Protein AF-A0A8J1TC40-F1 (afdb_monomer_lite)

Foldseek 3Di:
DVVVVVVVVVVVVVLVVVPVPDDDLSCPVSVLLVVLVVLLVVLVVLLVVLVVVLVVLVVVLVVLVVVLVVLVVVLVVVVVVCVVPDDDDPVSVVSVVVSVVSVVVSVQSVVLSVVSVVLSVVLVVLSVVLVVLSVVDDPQAALFQQSVQPDFAWDWHQFPNDTFIFTDDRRWTFQFKDFPQPDAQQDDPVCQQCKDDDNRHTIHRHLRRQQRSCVVAWKKKKKKFWADDDPVGGIDIWIKIFRGWHFHHVVLQRFTATHDIDIDQDDFPNVLHRAHKFHPHRAREQADPDRLNVQQSHIDSHHNHGLAGQSFGQDPPFQFDPNRNRAGFHQRHQLVVPHPHSGRTHTNIITIIMHGPDPPCNVCVVVSVSSVVSSVVSVLSSVQVVQQVDEDCALQVPQVDFHKHWHQHDVPRDTFIFTHDRSDTDQFDDDPQPDFQLDDPVCQQCKDDDNVHGIGRHLVVQQSSCVRDFDKDKDWDAAPPPRDIWMKIFNGWHFHDVVQQRATATHDIDIDPDDQCVQLHRAHKAHPNGAPDPDPDDRVNVVQSHIDSFGAPDPPDDDRGRDDPNGRDDPNPDD

Sequence (575 aa):
MDTILIFWTRLVILTTVICYRHAWQIEKVCRWRYNILTNIKQQNTKISELEDLVRKQKEEIDDLKQEMMKLKSLVEKVTVGVTTTSSPTSETAGKETTLDEMKKSLTEVIDTTDELTTAVNEIKQTEHYMNKTLNSIHIQDAFDCSLLSSYTGVKEIQANKQAVRVYCNRGWMSIARRFDGSVDFYRNWSDYQHGFGDPSGEYFIGLDNLAAVTGHSRYRLRIELTSWGNESHPGETKYAEYERFSVGNEADNYRLRVESYSGTAGDSLSYRDNMLFTTYDRENDLHRKLNCAEAMKGAWWYMWCAMSNLFGPYIQGGNCTSLSGECIIWYHWPEKLGSPDNHYYSFKAVDMKIYPLYPLHLQYGGIVEEIRRKQKLIEFHLKDIEGQLATYQDCSETFDFTGHLFIKTKTDKRLFRAYCNQGWLSIARRMDGSVDFFRSWSEYQAGFGSVSGEYFIGLDNLVSMLKDRRYKLRIELTTWGVEDTRFAEYSIFHVSNSSTNYSLTLDGYSGTAGDSLGVHNGTQFSTFDRDNEIIYKRNCAMTWHSGWWYSRYNNTTPMCGYANPFGLYVNGGKC

Secondary structure (DSSP, 8-state):
-HHHHHHHHHHHHHHHHHHTTS-TTHHHHHHHHHHHHHHHHHHHHHHHHHHHHHHHHHHHHHHHHHHHHHHHHHHHHHHHHHHTSSS--HHHHHHHHHHHHHHHHHHHHHHHHHHHHHHHHHHHHHHHHHHHHHHT--TT---SSTT-TT-EEEEEEEETTEEEEEEEETTEEEEEEESS--S-----HHHHHH-EE-TTSSEE--HHHHHHHHHHS-EEEEEEEEPPPBTTBPPPEEEEEEEEEEE--GGGTT-EEEEEEEESS--SSGGGTTPPPBBTTB--SS-SS--HHHHTTS-B--SSS-SEETTS---GGG---TTT--S-EETTSGGGTT-TTSS----SEEEEEEEESS-TTTTSHHHHHHHHHHHHHHHHHHHHHHHHTSEESSGGG-TT-EEEEEEE-SSS--EEEEEEETTEEESEE-SSS-S-----HHHHHH-EE-TTSSEE--HHHHHHHHHHS-EEEEEEEE-TTT--EEEEEEEEEEE--GGGTS-EEEEEEEESS-S-SGGGTTPPEEBTTB-----TT--HHHHHTS-EE---S-SS-----S--TTS---TTS--

Radius of gyration: 41.01 Å; chains: 1; bounding box: 104×61×107 Å

pLDDT: mean 81.1, std 16.31, range [30.83, 98.62]

Structure (mmCIF, N/CA/C/O backbone):
data_AF-A0A8J1TC40-F1
#
_entry.id   AF-A0A8J1TC40-F1
#
loop_
_atom_site.group_PDB
_atom_site.id
_atom_site.type_symbol
_atom_site.label_atom_id
_atom_site.label_alt_id
_atom_site.label_comp_id
_atom_site.label_asym_id
_atom_site.label_entity_id
_atom_site.label_seq_id
_atom_site.pdbx_PDB_ins_code
_atom_site.Cartn_x
_atom_site.Cartn_y
_atom_site.Cartn_z
_atom_site.occupancy
_atom_site.B_iso_or_equiv
_atom_site.auth_seq_id
_atom_site.auth_comp_id
_atom_site.auth_asym_id
_atom_site.auth_atom_id
_atom_site.pdbx_PDB_model_num
ATOM 1 N N . MET A 1 1 ? -14.349 -31.667 5.405 1.00 39.44 1 MET A N 1
ATOM 2 C CA . MET A 1 1 ? -13.104 -31.067 5.936 1.00 39.44 1 MET A CA 1
ATOM 3 C C . MET A 1 1 ? -11.880 -31.420 5.086 1.00 39.44 1 MET A C 1
ATOM 5 O O . MET A 1 1 ? -11.026 -30.559 4.917 1.00 39.44 1 MET A O 1
ATOM 9 N N . ASP A 1 2 ? -11.826 -32.594 4.448 1.00 32.84 2 ASP A N 1
ATOM 10 C CA . ASP A 1 2 ? -10.618 -33.048 3.729 1.00 32.84 2 ASP A CA 1
ATOM 11 C C . ASP A 1 2 ? -10.348 -32.375 2.372 1.00 32.84 2 ASP A C 1
ATOM 13 O O . ASP A 1 2 ? -9.197 -32.145 2.010 1.00 32.84 2 ASP A O 1
ATOM 17 N N . THR A 1 3 ? -11.376 -31.953 1.632 1.00 31.03 3 THR A N 1
ATOM 18 C CA . THR A 1 3 ? -11.204 -31.275 0.330 1.00 31.03 3 THR A CA 1
ATOM 19 C C . THR A 1 3 ? -10.648 -29.855 0.451 1.00 31.03 3 THR A C 1
ATOM 21 O O . THR A 1 3 ? -9.913 -29.410 -0.427 1.00 31.03 3 THR A O 1
ATOM 24 N N . ILE A 1 4 ? -10.933 -29.162 1.557 1.00 35.31 4 ILE A N 1
ATOM 25 C CA . ILE A 1 4 ? -10.406 -27.819 1.841 1.00 35.31 4 ILE A CA 1
ATOM 26 C C . ILE A 1 4 ? -8.943 -27.928 2.294 1.00 35.31 4 ILE A C 1
ATOM 28 O O . ILE A 1 4 ? -8.084 -27.216 1.777 1.00 35.31 4 ILE A O 1
ATOM 32 N N . LEU A 1 5 ? -8.622 -28.885 3.171 1.00 30.83 5 LEU A N 1
ATOM 33 C CA . LEU A 1 5 ? -7.262 -29.091 3.676 1.00 30.83 5 LEU A CA 1
ATOM 34 C C . LEU A 1 5 ? -6.265 -29.458 2.559 1.00 30.83 5 LEU A C 1
ATOM 36 O O . LEU A 1 5 ? -5.137 -28.961 2.562 1.00 30.83 5 LEU A O 1
ATOM 40 N N . ILE A 1 6 ? -6.701 -30.252 1.570 1.00 36.50 6 ILE A N 1
ATOM 41 C CA . ILE A 1 6 ? -5.911 -30.650 0.388 1.00 36.50 6 ILE A CA 1
ATOM 42 C C . ILE A 1 6 ? -5.708 -29.475 -0.586 1.00 36.50 6 ILE A C 1
ATOM 44 O O . ILE A 1 6 ? -4.634 -29.337 -1.177 1.00 36.50 6 ILE A O 1
ATOM 48 N N . PHE A 1 7 ? -6.702 -28.594 -0.736 1.00 35.66 7 PHE A N 1
ATOM 49 C CA . PHE A 1 7 ? -6.586 -27.404 -1.587 1.00 35.66 7 PHE A CA 1
ATOM 50 C C . PHE A 1 7 ? -5.598 -26.388 -0.992 1.00 35.66 7 PHE A C 1
ATOM 52 O O . PHE A 1 7 ? -4.743 -25.859 -1.702 1.00 35.66 7 PHE A O 1
ATOM 59 N N . TRP A 1 8 ? -5.637 -26.194 0.331 1.00 35.00 8 TRP A N 1
ATOM 60 C CA . TRP A 1 8 ? -4.710 -25.318 1.052 1.00 35.00 8 TRP A CA 1
ATOM 61 C C . TRP A 1 8 ? -3.281 -25.863 1.097 1.00 35.00 8 TRP A C 1
ATOM 63 O O . TRP A 1 8 ? -2.339 -25.100 0.893 1.00 35.00 8 TRP A O 1
ATOM 73 N N . THR A 1 9 ? -3.085 -27.172 1.292 1.00 37.56 9 THR A N 1
ATOM 74 C CA . THR A 1 9 ? -1.737 -27.765 1.207 1.00 37.56 9 THR A CA 1
ATOM 75 C C . THR A 1 9 ? -1.172 -27.659 -0.204 1.00 37.56 9 THR A C 1
ATOM 77 O O . THR A 1 9 ? -0.007 -27.307 -0.347 1.00 37.56 9 THR A O 1
ATOM 80 N N . ARG A 1 10 ? -1.978 -27.858 -1.256 1.00 37.91 10 ARG A N 1
ATOM 81 C CA . ARG A 1 10 ? -1.523 -27.666 -2.644 1.00 37.91 10 ARG A CA 1
ATOM 82 C C . ARG A 1 10 ? -1.199 -26.209 -2.974 1.00 37.91 10 ARG A C 1
ATOM 84 O O . ARG A 1 10 ? -0.208 -25.983 -3.657 1.00 37.91 10 ARG A O 1
ATOM 91 N N . LEU A 1 11 ? -1.958 -25.236 -2.463 1.00 38.44 11 LEU A N 1
ATOM 92 C CA . LEU A 1 11 ? -1.691 -23.805 -2.663 1.00 38.44 11 LEU A CA 1
ATOM 93 C C . LEU A 1 11 ? -0.411 -23.358 -1.936 1.00 38.44 11 LEU A C 1
ATOM 95 O O . LEU A 1 11 ? 0.436 -22.687 -2.524 1.00 38.44 11 LEU A O 1
ATOM 99 N N . VAL A 1 12 ? -0.225 -23.800 -0.686 1.00 44.88 12 VAL A N 1
ATOM 100 C CA . VAL A 1 12 ? 0.996 -23.551 0.094 1.00 44.88 12 VAL A CA 1
ATOM 101 C C . VAL A 1 12 ? 2.196 -24.217 -0.578 1.00 44.88 12 VAL A C 1
ATOM 103 O O . VAL A 1 12 ? 3.210 -23.559 -0.794 1.00 44.88 12 VAL A O 1
ATOM 106 N N . ILE A 1 13 ? 2.080 -25.471 -1.020 1.00 44.09 13 ILE A N 1
ATOM 107 C CA . ILE A 1 13 ? 3.156 -26.174 -1.731 1.00 44.09 13 ILE A CA 1
ATOM 108 C C . ILE A 1 13 ? 3.465 -25.498 -3.076 1.00 44.09 13 ILE A C 1
ATOM 110 O O . ILE A 1 13 ? 4.640 -25.294 -3.366 1.00 44.09 13 ILE A O 1
ATOM 114 N N . LEU A 1 14 ? 2.468 -25.050 -3.853 1.00 39.25 14 LEU A N 1
ATOM 115 C CA . LEU A 1 14 ? 2.711 -24.292 -5.090 1.00 39.25 14 LEU A CA 1
ATOM 116 C C . LEU A 1 14 ? 3.473 -22.991 -4.804 1.00 39.25 14 LEU A C 1
ATOM 118 O O . LEU A 1 14 ? 4.486 -22.723 -5.445 1.00 39.25 14 LEU A O 1
ATOM 122 N N . THR A 1 15 ? 3.043 -22.211 -3.805 1.00 45.12 15 THR A N 1
ATOM 123 C CA . THR A 1 15 ? 3.746 -20.973 -3.424 1.00 45.12 15 THR A CA 1
ATOM 124 C C . THR A 1 15 ? 5.165 -21.240 -2.921 1.00 45.12 15 THR A C 1
ATOM 126 O O . THR A 1 15 ? 6.074 -20.481 -3.246 1.00 45.12 15 THR A O 1
ATOM 129 N N . THR A 1 16 ? 5.395 -22.350 -2.215 1.00 43.47 16 THR A N 1
ATOM 130 C CA . THR A 1 16 ? 6.718 -22.723 -1.688 1.00 43.47 16 THR A CA 1
ATOM 131 C C . THR A 1 16 ? 7.652 -23.200 -2.808 1.00 43.47 16 THR A C 1
ATOM 133 O O . THR A 1 16 ? 8.819 -22.816 -2.847 1.00 43.47 16 THR A O 1
ATOM 136 N N . VAL A 1 17 ? 7.140 -23.970 -3.774 1.00 40.78 17 VAL A N 1
ATOM 137 C CA . VAL A 1 17 ? 7.910 -24.495 -4.917 1.00 40.78 17 VAL A CA 1
ATOM 138 C C . VAL A 1 17 ? 8.256 -23.395 -5.928 1.00 40.78 17 VAL A C 1
ATOM 140 O O . VAL A 1 17 ? 9.356 -23.402 -6.481 1.00 40.78 17 VAL A O 1
ATOM 143 N N . ILE A 1 18 ? 7.377 -22.407 -6.124 1.00 43.19 18 ILE A N 1
ATOM 144 C CA . ILE A 1 18 ? 7.650 -21.240 -6.980 1.00 43.19 18 ILE A CA 1
ATOM 145 C C . ILE A 1 18 ? 8.671 -20.292 -6.317 1.00 43.19 18 ILE A C 1
ATOM 147 O O . ILE A 1 18 ? 9.523 -19.731 -7.005 1.00 43.19 18 ILE A O 1
ATOM 151 N N . CYS A 1 19 ? 8.655 -20.158 -4.984 1.00 41.53 19 CYS A N 1
ATOM 152 C CA . CYS A 1 19 ? 9.561 -19.261 -4.252 1.00 41.53 19 CYS A CA 1
ATOM 153 C C . CYS A 1 19 ? 10.988 -19.800 -4.069 1.00 41.53 19 CYS A C 1
ATOM 155 O O . CYS A 1 19 ? 11.915 -19.009 -3.913 1.00 41.53 19 CYS A O 1
ATOM 157 N N . TYR A 1 20 ? 11.208 -21.117 -4.110 1.00 39.78 20 TYR A N 1
ATOM 158 C CA . TYR A 1 20 ? 12.537 -21.685 -3.843 1.00 39.78 20 TYR A CA 1
ATOM 159 C C . TYR A 1 20 ? 13.531 -21.578 -5.011 1.00 39.78 20 TYR A C 1
ATOM 161 O O . TYR A 1 20 ? 14.708 -21.889 -4.826 1.00 39.78 20 TYR A O 1
ATOM 169 N N . ARG A 1 21 ? 13.107 -21.143 -6.211 1.00 38.91 21 ARG A N 1
ATOM 170 C CA . ARG A 1 21 ? 13.973 -21.188 -7.404 1.00 38.91 21 ARG A CA 1
ATOM 171 C C . ARG A 1 21 ? 14.714 -19.908 -7.796 1.00 38.91 21 ARG A C 1
ATOM 173 O O . ARG A 1 21 ? 15.637 -20.043 -8.591 1.00 38.91 21 ARG A O 1
ATOM 180 N N . HIS A 1 22 ? 14.450 -18.715 -7.247 1.00 39.41 22 HIS A N 1
ATOM 181 C CA . HIS A 1 22 ? 15.261 -17.527 -7.583 1.00 39.41 22 HIS A CA 1
ATOM 182 C C . HIS A 1 22 ? 15.352 -16.453 -6.474 1.00 39.41 22 HIS A C 1
ATOM 184 O O . HIS A 1 22 ? 14.348 -15.909 -6.042 1.00 39.41 22 HIS A O 1
ATOM 190 N N . ALA A 1 23 ? 16.600 -16.138 -6.094 1.00 43.88 23 ALA A N 1
ATOM 191 C CA . ALA A 1 23 ? 17.152 -14.916 -5.480 1.00 43.88 23 ALA A CA 1
ATOM 192 C C . ALA A 1 23 ? 16.331 -14.135 -4.413 1.00 43.88 23 ALA A C 1
ATOM 194 O O . ALA A 1 23 ? 15.349 -13.466 -4.723 1.00 43.88 23 ALA A O 1
ATOM 195 N N . TRP A 1 24 ? 16.876 -14.139 -3.186 1.00 39.47 24 TRP A N 1
ATOM 196 C CA . TRP A 1 24 ? 16.783 -13.291 -1.964 1.00 39.47 24 TRP A CA 1
ATOM 197 C C . TRP A 1 24 ? 15.916 -11.998 -1.879 1.00 39.47 24 TRP A C 1
ATOM 199 O O . TRP A 1 24 ? 15.799 -11.430 -0.800 1.00 39.47 24 TRP A O 1
ATOM 209 N N . GLN A 1 25 ? 15.310 -11.464 -2.946 1.00 40.12 25 GLN A N 1
ATOM 210 C CA . GLN A 1 25 ? 14.450 -10.257 -2.907 1.00 40.12 25 GLN A CA 1
ATOM 211 C C . GLN A 1 25 ? 12.990 -10.521 -3.309 1.00 40.12 25 GLN A C 1
ATOM 213 O O . GLN A 1 25 ? 12.105 -9.824 -2.809 1.00 40.12 25 GLN A O 1
ATOM 218 N N . ILE A 1 26 ? 12.711 -11.619 -4.033 1.00 44.38 26 ILE A N 1
ATOM 219 C CA . ILE A 1 26 ? 11.390 -12.285 -3.982 1.00 44.38 26 ILE A CA 1
ATOM 220 C C . ILE A 1 26 ? 11.046 -12.605 -2.516 1.00 44.38 26 ILE A C 1
ATOM 222 O O . ILE A 1 26 ? 9.897 -12.517 -2.095 1.00 44.38 26 ILE A O 1
ATOM 226 N N . GLU A 1 27 ? 12.073 -12.827 -1.693 1.00 44.34 27 GLU A N 1
ATOM 227 C CA . GLU A 1 27 ? 11.964 -13.087 -0.268 1.00 44.34 27 GLU A CA 1
ATOM 228 C C . GLU A 1 27 ? 11.222 -12.000 0.518 1.00 44.34 27 GLU A C 1
ATOM 230 O O . GLU A 1 27 ? 10.529 -12.369 1.442 1.00 44.34 27 GLU A O 1
ATOM 235 N N . LYS A 1 28 ? 11.260 -10.695 0.203 1.00 46.16 28 LYS A N 1
ATOM 236 C CA . LYS A 1 28 ? 10.565 -9.694 1.052 1.00 46.16 28 LYS A CA 1
ATOM 237 C C . LYS A 1 28 ? 9.054 -9.664 0.845 1.00 46.16 28 LYS A C 1
ATOM 239 O O . LYS A 1 28 ? 8.314 -9.662 1.824 1.00 46.16 28 LYS A O 1
ATOM 244 N N . VAL A 1 29 ? 8.596 -9.662 -0.405 1.00 49.06 29 VAL A N 1
ATOM 245 C CA . VAL A 1 29 ? 7.160 -9.692 -0.733 1.00 49.06 29 VAL A CA 1
ATOM 246 C C . VAL A 1 29 ? 6.590 -11.084 -0.474 1.00 49.06 29 VAL A C 1
ATOM 248 O O . VAL A 1 29 ? 5.496 -11.197 0.072 1.00 49.06 29 VAL A O 1
ATOM 251 N N . CYS A 1 30 ? 7.346 -12.148 -0.762 1.00 50.69 30 CYS A N 1
ATOM 252 C CA . CYS A 1 30 ? 6.937 -13.508 -0.426 1.00 50.69 30 CYS A CA 1
ATOM 253 C C . CYS A 1 30 ? 6.983 -13.772 1.076 1.00 50.69 30 CYS A C 1
ATOM 255 O O . CYS A 1 30 ? 6.058 -14.400 1.562 1.00 50.69 30 CYS A O 1
ATOM 257 N N . ARG A 1 31 ? 7.960 -13.258 1.835 1.00 55.12 31 ARG A N 1
ATOM 258 C CA . ARG A 1 31 ? 7.967 -13.330 3.311 1.00 55.12 31 ARG A CA 1
ATOM 259 C C . ARG A 1 31 ? 6.857 -12.474 3.901 1.00 55.12 31 ARG A C 1
ATOM 261 O O . ARG A 1 31 ? 6.222 -12.917 4.842 1.00 55.12 31 ARG A O 1
ATOM 268 N N . TRP A 1 32 ? 6.562 -11.299 3.342 1.00 60.59 32 TRP A N 1
ATOM 269 C CA . TRP A 1 32 ? 5.402 -10.500 3.748 1.00 60.59 32 TRP A CA 1
ATOM 270 C C . TRP A 1 32 ? 4.090 -11.255 3.507 1.00 60.59 32 TRP A C 1
ATOM 272 O O . TRP A 1 32 ? 3.319 -11.443 4.443 1.00 60.59 32 TRP A O 1
ATOM 282 N N . ARG A 1 33 ? 3.869 -11.768 2.291 1.00 60.91 33 ARG A N 1
ATOM 283 C CA . ARG A 1 33 ? 2.687 -12.566 1.945 1.00 60.91 33 ARG A CA 1
ATOM 284 C C . ARG A 1 33 ? 2.606 -13.838 2.783 1.00 60.91 33 ARG A C 1
ATOM 286 O O . ARG A 1 33 ? 1.534 -14.160 3.271 1.00 60.91 33 ARG A O 1
ATOM 293 N N . TYR A 1 34 ? 3.720 -14.539 2.964 1.00 61.66 34 TYR A N 1
ATOM 294 C CA . TYR A 1 34 ? 3.816 -15.739 3.789 1.00 61.66 34 TYR A CA 1
ATOM 295 C C . TYR A 1 34 ? 3.455 -15.428 5.240 1.00 61.66 34 TYR A C 1
ATOM 297 O O . TYR A 1 34 ? 2.561 -16.071 5.770 1.00 61.66 34 TYR A O 1
ATOM 305 N N . ASN A 1 35 ? 4.055 -14.392 5.836 1.00 63.81 35 ASN A N 1
ATOM 306 C CA . ASN A 1 35 ? 3.758 -13.955 7.200 1.00 63.81 35 ASN A CA 1
ATOM 307 C C . ASN A 1 35 ? 2.283 -13.555 7.366 1.00 63.81 35 ASN A C 1
ATOM 309 O O . ASN A 1 35 ? 1.664 -13.870 8.380 1.00 63.81 35 ASN A O 1
ATOM 313 N N . ILE A 1 36 ? 1.693 -12.886 6.370 1.00 64.19 36 ILE A N 1
ATOM 314 C CA . ILE A 1 36 ? 0.264 -12.556 6.385 1.00 64.19 36 ILE A CA 1
ATOM 315 C C . ILE A 1 36 ? -0.595 -13.813 6.282 1.00 64.19 36 ILE A C 1
ATOM 317 O O . ILE A 1 36 ? -1.519 -13.964 7.072 1.00 64.19 36 ILE A O 1
ATOM 321 N N . LEU A 1 37 ? -0.289 -14.731 5.364 1.00 64.25 37 LEU A N 1
ATOM 322 C CA . LEU A 1 37 ? -1.025 -15.988 5.214 1.00 64.25 37 LEU A CA 1
ATOM 323 C C . LEU A 1 37 ? -0.936 -16.854 6.475 1.00 64.25 37 LEU A C 1
ATOM 325 O O . LEU A 1 37 ? -1.927 -17.467 6.863 1.00 64.25 37 LEU A O 1
ATOM 329 N N . THR A 1 38 ? 0.221 -16.893 7.139 1.00 68.88 38 THR A N 1
ATOM 330 C CA . THR A 1 38 ? 0.378 -17.607 8.411 1.00 68.88 38 THR A CA 1
ATOM 331 C C . THR A 1 38 ? -0.419 -16.948 9.530 1.00 68.88 38 THR A C 1
ATOM 333 O O . THR A 1 38 ? -1.085 -17.662 10.276 1.00 68.88 38 THR A O 1
ATOM 336 N N . ASN A 1 39 ? -0.423 -15.612 9.613 1.00 67.31 39 ASN A N 1
ATOM 337 C CA . ASN A 1 39 ? -1.218 -14.885 10.605 1.00 67.31 39 ASN A CA 1
ATOM 338 C C . ASN A 1 39 ? -2.721 -15.070 10.376 1.00 67.31 39 ASN A C 1
ATOM 340 O O . ASN A 1 39 ? -3.436 -15.374 11.324 1.00 67.31 39 ASN A O 1
ATOM 344 N N . ILE A 1 40 ? -3.193 -14.966 9.128 1.00 65.25 40 ILE A N 1
ATOM 345 C CA . ILE A 1 40 ? -4.595 -15.233 8.769 1.00 65.25 40 ILE A CA 1
ATOM 346 C C . ILE A 1 40 ? -4.970 -16.662 9.160 1.00 65.25 40 ILE A C 1
ATOM 348 O O . ILE A 1 40 ? -5.990 -16.881 9.801 1.00 65.25 40 ILE A O 1
ATOM 352 N N . LYS A 1 41 ? -4.117 -17.646 8.852 1.00 72.50 41 LYS A N 1
ATOM 353 C CA . LYS A 1 41 ? -4.371 -19.040 9.231 1.00 72.50 41 LYS A CA 1
ATOM 354 C C . LYS A 1 41 ? -4.505 -19.208 10.748 1.00 72.50 41 LYS A C 1
ATOM 356 O O . LYS A 1 41 ? -5.388 -19.930 11.192 1.00 72.50 41 LYS A O 1
ATOM 361 N N . GLN A 1 42 ? -3.647 -18.554 11.530 1.00 75.62 42 GLN A N 1
ATOM 362 C CA . GLN A 1 42 ? -3.723 -18.588 12.991 1.00 75.62 42 GLN A CA 1
ATOM 363 C C . GLN A 1 42 ? -4.991 -17.897 13.518 1.00 75.62 42 GLN A C 1
ATOM 365 O O . GLN A 1 42 ? -5.646 -18.431 14.412 1.00 75.62 42 GLN A O 1
ATOM 370 N N . GLN A 1 43 ? -5.358 -16.746 12.947 1.00 70.00 43 GLN A N 1
ATOM 371 C CA . GLN A 1 43 ? -6.592 -16.030 13.279 1.00 70.00 43 GLN A CA 1
ATOM 372 C C . GLN A 1 43 ? -7.832 -16.881 12.970 1.00 70.00 43 GLN A C 1
ATOM 374 O O . GLN A 1 43 ? -8.730 -16.952 13.802 1.00 70.00 43 GLN A O 1
ATOM 379 N N . ASN A 1 44 ? -7.847 -17.608 11.850 1.00 71.75 44 ASN A N 1
ATOM 380 C CA . ASN A 1 44 ? -8.964 -18.476 11.459 1.00 71.75 44 ASN A CA 1
ATOM 381 C C . ASN A 1 44 ? -9.213 -19.616 12.440 1.00 71.75 44 ASN A C 1
ATOM 383 O O . ASN A 1 44 ? -10.366 -19.944 12.710 1.00 71.75 44 ASN A O 1
ATOM 387 N N . THR A 1 45 ? -8.151 -20.194 13.004 1.00 80.12 45 THR A N 1
ATOM 388 C CA . THR A 1 45 ? -8.296 -21.196 14.065 1.00 80.12 45 THR A CA 1
ATOM 389 C C . THR A 1 45 ? -8.979 -20.588 15.291 1.00 80.12 45 THR A C 1
ATOM 391 O O . THR A 1 45 ? -9.968 -21.137 15.763 1.00 80.12 45 THR A O 1
ATOM 394 N N . LYS A 1 46 ? -8.524 -19.410 15.746 1.00 76.06 46 LYS A N 1
ATOM 395 C CA . LYS A 1 46 ? -9.132 -18.700 16.886 1.00 76.06 46 LYS A CA 1
ATOM 396 C C . LYS A 1 46 ? -10.594 -18.324 16.640 1.00 76.06 46 LYS A C 1
ATOM 398 O O . LYS A 1 46 ? -11.422 -18.475 17.527 1.00 76.06 46 LYS A O 1
ATOM 403 N N . ILE A 1 47 ? -10.922 -17.847 15.440 1.00 74.00 47 ILE A N 1
ATOM 404 C CA . ILE A 1 47 ? -12.301 -17.499 15.071 1.00 74.00 47 ILE A CA 1
ATOM 405 C C . ILE A 1 47 ? -13.196 -18.739 15.141 1.00 74.00 47 ILE A C 1
ATOM 407 O O . ILE A 1 47 ? -14.273 -18.664 15.721 1.00 74.00 47 ILE A O 1
ATOM 411 N N . SER A 1 48 ? -12.738 -19.880 14.619 1.00 79.44 48 SER A N 1
ATOM 412 C CA . SER A 1 48 ? -13.491 -21.139 14.690 1.00 79.44 48 SER A CA 1
ATOM 413 C C . SER A 1 48 ? -13.741 -21.588 16.134 1.00 79.44 48 SER A C 1
ATOM 415 O O . SER A 1 48 ? -14.829 -22.063 16.443 1.00 79.44 48 SER A O 1
ATOM 417 N N . GLU A 1 49 ? -12.759 -21.428 17.024 1.00 81.12 49 GLU A N 1
ATOM 418 C CA . GLU A 1 49 ? -12.916 -21.734 18.453 1.00 81.12 49 GLU A CA 1
ATOM 419 C C . GLU A 1 49 ? -13.951 -20.812 19.121 1.00 81.12 49 GLU A C 1
ATOM 421 O O . GLU A 1 49 ? -14.787 -21.273 19.900 1.00 81.12 49 GLU A O 1
ATOM 426 N N . LEU A 1 50 ? -13.940 -19.517 18.785 1.00 74.56 50 LEU A N 1
ATOM 427 C CA . LEU A 1 50 ? -14.918 -18.548 19.285 1.00 74.56 50 LEU A CA 1
ATOM 428 C C . LEU A 1 50 ? -16.333 -18.820 18.766 1.00 74.56 50 LEU A C 1
ATOM 430 O O . LEU A 1 50 ? -17.291 -18.688 19.523 1.00 74.56 50 LEU A O 1
ATOM 434 N N . GLU A 1 51 ? -16.485 -19.230 17.506 1.00 79.94 51 GLU A N 1
ATOM 435 C CA . GLU A 1 51 ? -17.781 -19.633 16.948 1.00 79.94 51 GLU A CA 1
ATOM 436 C C . GLU A 1 51 ? -18.381 -20.812 17.712 1.00 79.94 51 GLU A C 1
ATOM 438 O O . GLU A 1 51 ? -19.571 -20.805 18.034 1.00 79.94 51 GLU A O 1
ATOM 443 N N . ASP A 1 52 ? -17.558 -21.811 18.024 1.00 82.50 52 ASP A N 1
ATOM 444 C CA . ASP A 1 52 ? -17.984 -22.968 18.802 1.00 82.50 52 ASP A CA 1
ATOM 445 C C . AS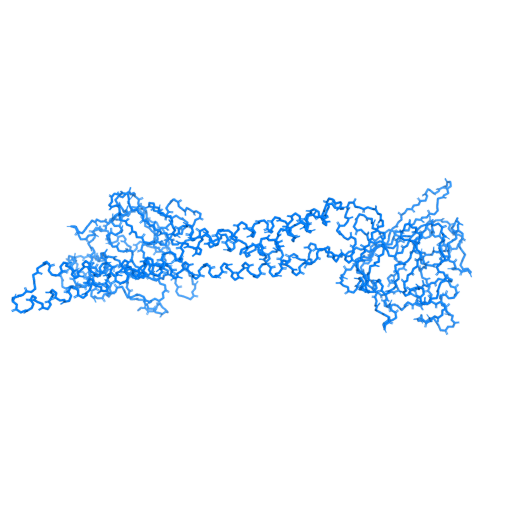P A 1 52 ? -18.391 -22.564 20.226 1.00 82.50 52 ASP A C 1
ATOM 447 O O . ASP A 1 52 ? -19.399 -23.060 20.736 1.00 82.50 52 ASP A O 1
ATOM 451 N N . LEU A 1 53 ? -17.661 -21.630 20.846 1.00 77.50 53 LEU A N 1
ATOM 452 C CA . LEU A 1 53 ? -17.981 -21.112 22.176 1.00 77.50 53 LEU A CA 1
ATOM 453 C C . LEU A 1 53 ? -19.307 -20.340 22.189 1.00 77.50 53 LEU A C 1
ATOM 455 O O . LEU A 1 53 ? -20.163 -20.616 23.028 1.00 77.50 53 LEU A O 1
ATOM 459 N N . VAL A 1 54 ? -19.506 -19.419 21.240 1.00 76.94 54 VAL A N 1
ATOM 460 C CA . VAL A 1 54 ? -20.748 -18.638 21.113 1.00 76.94 54 VAL A CA 1
ATOM 461 C C . VAL A 1 54 ? -21.930 -19.553 20.796 1.00 76.94 54 VAL A C 1
ATOM 463 O O . VAL A 1 54 ? -23.008 -19.381 21.363 1.00 76.94 54 VAL A O 1
ATOM 466 N N . ARG A 1 55 ? -21.746 -20.558 19.929 1.00 83.38 55 ARG A N 1
ATOM 467 C CA . ARG A 1 55 ? -22.787 -21.558 19.645 1.00 83.38 55 ARG A CA 1
ATOM 468 C C . ARG A 1 55 ? -23.194 -22.295 20.918 1.00 83.38 55 ARG A C 1
ATOM 470 O O . ARG A 1 55 ? -24.383 -22.390 21.199 1.00 83.38 55 ARG A O 1
ATOM 477 N N . LYS A 1 56 ? -22.217 -22.757 21.700 1.00 81.56 56 LYS A N 1
ATOM 478 C CA . LYS A 1 56 ? -22.474 -23.467 22.954 1.00 81.56 56 LYS A CA 1
ATOM 479 C C . LYS A 1 56 ? -23.178 -22.580 23.989 1.00 81.56 56 LYS A C 1
ATOM 481 O O . LYS A 1 56 ? -24.130 -23.026 24.616 1.00 81.56 56 LYS A O 1
ATOM 486 N N . GLN A 1 57 ? -22.766 -21.317 24.130 1.00 77.06 57 GLN A N 1
ATOM 487 C CA . GLN A 1 57 ? -23.453 -20.364 25.012 1.00 77.06 57 GLN A CA 1
ATOM 488 C C . GLN A 1 57 ? -24.910 -20.137 24.595 1.00 77.06 57 GLN A C 1
ATOM 490 O O . GLN A 1 57 ? -25.784 -20.073 25.454 1.00 77.06 57 GLN A O 1
ATOM 495 N N . LYS A 1 58 ? -25.202 -20.063 23.290 1.00 80.88 58 LYS A N 1
ATOM 496 C CA . LYS A 1 58 ? -26.587 -19.952 22.802 1.00 80.88 58 LYS A CA 1
ATOM 497 C C . LYS A 1 58 ? -27.438 -21.168 23.158 1.00 80.88 58 LYS A C 1
ATOM 499 O O . LYS A 1 58 ? -28.578 -20.987 23.570 1.00 80.88 58 LYS A O 1
ATOM 504 N N . GLU A 1 59 ? -26.882 -22.372 23.040 1.00 85.00 59 GLU A N 1
ATOM 505 C CA . GLU A 1 59 ? -27.559 -23.609 23.452 1.00 85.00 59 GLU A CA 1
ATOM 506 C C . GLU A 1 59 ? -27.881 -23.587 24.959 1.00 85.00 59 GLU A C 1
ATOM 508 O O . GLU A 1 59 ? -29.027 -23.810 25.345 1.00 85.00 59 GLU A O 1
ATOM 513 N N . GLU A 1 60 ? -26.915 -23.211 25.806 1.00 82.12 60 GLU A N 1
ATOM 514 C CA . GLU A 1 60 ? -27.115 -23.087 27.261 1.00 82.12 60 GLU A CA 1
ATOM 515 C C . GLU A 1 60 ? -28.168 -22.021 27.624 1.00 82.12 60 GLU A C 1
ATOM 517 O O . GLU A 1 60 ? -28.987 -22.219 28.523 1.00 82.12 60 GLU A O 1
ATOM 522 N N . ILE A 1 61 ? -28.189 -20.892 26.909 1.00 75.19 61 ILE A N 1
ATOM 523 C CA . ILE A 1 61 ? -29.195 -19.836 27.086 1.00 75.19 61 ILE A CA 1
ATOM 524 C C . ILE A 1 61 ? -30.596 -20.337 26.738 1.00 75.19 61 ILE A C 1
ATOM 526 O O . ILE A 1 61 ? -31.553 -20.002 27.440 1.00 75.19 61 ILE A O 1
ATOM 530 N N . ASP A 1 62 ? -30.745 -21.103 25.660 1.00 82.56 62 ASP A N 1
ATOM 531 C CA . ASP A 1 62 ? -32.044 -21.633 25.253 1.00 82.56 62 ASP A CA 1
ATOM 532 C C . ASP A 1 62 ? -32.580 -22.651 26.269 1.00 82.56 62 ASP A C 1
ATOM 534 O O . ASP A 1 62 ? -33.772 -22.611 26.600 1.00 82.56 62 ASP A O 1
ATOM 538 N N . ASP A 1 63 ? -31.707 -23.471 26.856 1.00 85.38 63 ASP A N 1
ATOM 539 C CA . ASP A 1 63 ? -32.055 -24.365 27.965 1.00 85.38 63 ASP A CA 1
ATOM 540 C C . ASP A 1 63 ? -32.484 -23.576 29.216 1.00 85.38 63 ASP A C 1
ATOM 542 O O . ASP A 1 63 ? -33.565 -23.817 29.771 1.00 85.38 63 ASP A O 1
ATOM 546 N N . LEU A 1 64 ? -31.707 -22.563 29.620 1.00 78.12 64 LEU A N 1
ATOM 547 C CA . LEU A 1 64 ? -32.033 -21.696 30.762 1.00 78.12 64 LEU A CA 1
ATOM 548 C C . LEU A 1 64 ? -33.349 -20.936 30.559 1.00 78.12 64 LEU A C 1
ATOM 550 O O . LEU A 1 64 ? -34.154 -20.825 31.488 1.00 78.12 64 LEU A O 1
ATOM 554 N N . LYS A 1 65 ? -33.624 -20.448 29.343 1.00 81.50 65 LYS A N 1
ATOM 555 C CA . LYS A 1 65 ? -34.911 -19.822 28.996 1.00 81.50 65 LYS A CA 1
ATOM 556 C C . LYS A 1 65 ? -36.068 -20.793 29.212 1.00 81.50 65 LYS A C 1
ATOM 558 O O . LYS A 1 65 ? -37.095 -20.395 29.769 1.00 81.50 65 LYS A O 1
ATOM 563 N N . GLN A 1 66 ? -35.925 -22.055 28.802 1.00 85.69 66 GLN A N 1
ATOM 564 C CA . GLN A 1 66 ? -36.961 -23.069 29.008 1.00 85.69 66 GLN A CA 1
ATOM 565 C C . GLN A 1 66 ? -37.182 -23.372 30.492 1.00 85.69 66 GLN A C 1
ATOM 567 O O . GLN A 1 66 ? -38.330 -23.468 30.935 1.00 85.69 66 GLN A O 1
ATOM 572 N N . GLU A 1 67 ? -36.115 -23.506 31.281 1.00 84.31 67 GLU A N 1
ATOM 573 C CA . GLU A 1 67 ? -36.224 -23.695 32.731 1.00 84.31 67 GLU A CA 1
ATOM 574 C C . GLU A 1 67 ? -36.893 -22.502 33.413 1.00 84.31 67 GLU A C 1
ATOM 576 O O . GLU A 1 67 ? -37.792 -22.681 34.239 1.00 84.31 67 GLU A O 1
ATOM 581 N N . MET A 1 68 ? -36.544 -21.283 33.005 1.00 74.69 68 MET A N 1
ATOM 582 C CA . MET A 1 68 ? -37.145 -20.066 33.536 1.00 74.69 68 MET A CA 1
ATOM 583 C C . MET A 1 68 ? -38.642 -19.972 33.205 1.00 74.69 68 MET A C 1
ATOM 585 O O . MET A 1 68 ? -39.431 -19.568 34.060 1.00 74.69 68 MET A O 1
ATOM 589 N N . MET A 1 69 ? -39.077 -20.401 32.012 1.00 82.06 69 MET A N 1
ATOM 590 C CA . MET A 1 69 ? -40.508 -20.495 31.677 1.00 82.06 69 MET A CA 1
ATOM 591 C C . MET A 1 69 ? -41.245 -21.505 32.566 1.00 82.06 69 MET A C 1
ATOM 593 O O . MET A 1 69 ? -42.361 -21.228 33.018 1.00 82.06 69 MET A O 1
ATOM 597 N N . LYS A 1 70 ? -40.623 -22.656 32.862 1.00 85.38 70 LYS A N 1
ATOM 598 C CA . LYS A 1 70 ? -41.189 -23.660 33.782 1.00 85.38 70 LYS A CA 1
ATOM 599 C C . LYS A 1 70 ? -41.328 -23.089 35.196 1.00 85.38 70 LYS A C 1
ATOM 601 O O . LYS A 1 70 ? -42.399 -23.204 35.792 1.00 85.38 70 LYS A O 1
ATOM 606 N N . LEU A 1 71 ? -40.281 -22.437 35.706 1.00 80.75 71 LEU A N 1
ATOM 607 C CA . LEU A 1 71 ? -40.269 -21.775 37.016 1.00 80.75 71 LEU A CA 1
ATOM 608 C C . LEU A 1 71 ? -41.322 -20.670 37.110 1.00 80.75 71 LEU A C 1
ATOM 610 O O . LEU A 1 71 ? -42.067 -20.630 38.085 1.00 80.75 71 LEU A O 1
ATOM 614 N N . LYS A 1 72 ? -41.453 -19.830 36.078 1.00 81.94 72 LYS A N 1
ATOM 615 C CA . LYS A 1 72 ? -42.485 -18.787 36.016 1.00 81.94 72 LYS A CA 1
ATOM 616 C C . LYS A 1 72 ? -43.892 -19.376 36.160 1.00 81.94 72 LYS A C 1
ATOM 618 O O . LYS A 1 72 ? -44.666 -18.901 36.985 1.00 81.94 72 LYS A O 1
ATOM 623 N N . SER A 1 73 ? -44.194 -20.451 35.427 1.00 83.19 73 SER A N 1
ATOM 624 C CA . SER A 1 73 ? -45.491 -21.137 35.524 1.00 83.19 73 SER A CA 1
ATOM 625 C C . SER A 1 73 ? -45.746 -21.732 36.916 1.00 83.19 73 SER A C 1
ATOM 627 O O . SER A 1 73 ? -46.874 -21.708 37.407 1.00 83.19 73 SER A O 1
ATOM 629 N N . LEU A 1 74 ? -44.710 -22.263 37.572 1.00 81.50 74 LEU A N 1
ATOM 630 C CA . LEU A 1 74 ? -44.800 -22.768 38.945 1.00 81.50 74 LEU A CA 1
ATOM 631 C C . LEU A 1 74 ? -45.079 -21.644 39.948 1.00 81.50 74 LEU A C 1
ATOM 633 O O . LEU A 1 74 ? -45.946 -21.811 40.804 1.00 81.50 74 LEU A O 1
ATOM 637 N N . VAL A 1 75 ? -44.387 -20.508 39.825 1.00 75.44 75 VAL A N 1
ATOM 638 C CA . VAL A 1 75 ? -44.602 -19.336 40.685 1.00 75.44 75 VAL A CA 1
ATOM 639 C C . VAL A 1 75 ? -46.026 -18.809 40.519 1.00 75.44 75 VAL A C 1
ATOM 641 O O . VAL A 1 75 ? -46.708 -18.669 41.527 1.00 75.44 75 VAL A O 1
ATOM 644 N N . GLU A 1 76 ? -46.515 -18.647 39.282 1.00 79.69 76 GLU A N 1
ATOM 645 C CA . GLU A 1 76 ? -47.900 -18.233 38.985 1.00 79.69 76 GLU A CA 1
ATOM 646 C C . GLU A 1 76 ? -48.945 -19.181 39.599 1.00 79.69 76 GLU A C 1
ATOM 648 O O . GLU A 1 76 ? -49.945 -18.741 40.164 1.00 79.69 76 GLU A O 1
ATOM 653 N N . LYS A 1 77 ? -48.720 -20.501 39.542 1.00 80.44 77 LYS A N 1
ATOM 654 C CA . LYS A 1 77 ? -49.623 -21.478 40.175 1.00 80.44 77 LYS A CA 1
ATOM 655 C C . LYS A 1 77 ? -49.640 -21.355 41.698 1.00 80.44 77 LYS A C 1
ATOM 657 O O . LYS A 1 77 ? -50.701 -21.494 42.305 1.00 80.44 77 LYS A O 1
ATOM 662 N N . VAL A 1 78 ? -48.484 -21.114 42.317 1.00 73.62 78 VAL A N 1
ATOM 663 C CA . VAL A 1 78 ? -48.369 -20.948 43.772 1.00 73.62 78 VAL A CA 1
ATOM 664 C C . VAL A 1 78 ? -49.013 -19.636 44.222 1.00 73.62 78 VAL A C 1
ATOM 666 O O . VAL A 1 78 ? -49.745 -19.646 45.208 1.00 73.62 78 VAL A O 1
ATOM 669 N N . THR A 1 79 ? -48.826 -18.530 43.499 1.00 68.81 79 THR A N 1
ATOM 670 C CA . THR A 1 79 ? -49.465 -17.247 43.836 1.00 68.81 79 THR A CA 1
ATOM 671 C C . THR A 1 79 ? -50.981 -17.298 43.684 1.00 68.81 79 THR A C 1
ATOM 673 O O . THR A 1 79 ? -51.691 -16.865 44.593 1.00 68.81 79 THR A O 1
ATOM 676 N N . VAL A 1 80 ? -51.499 -17.914 42.616 1.00 67.62 80 VAL A N 1
ATOM 677 C CA . VAL A 1 80 ? -52.950 -18.113 42.446 1.00 67.62 80 VAL A CA 1
ATOM 678 C C . VAL A 1 80 ? -53.522 -19.022 43.544 1.00 67.62 80 VAL A C 1
ATOM 680 O O . VAL A 1 80 ? -54.562 -18.701 44.118 1.00 67.62 80 VAL A O 1
ATOM 683 N N . GLY A 1 81 ? -52.832 -20.106 43.915 1.00 62.41 81 GLY A N 1
ATOM 684 C CA . GLY A 1 81 ? -53.264 -20.998 45.001 1.00 62.41 81 GLY A CA 1
ATOM 685 C C . GLY A 1 81 ? -53.286 -20.344 46.392 1.00 62.41 81 GLY A C 1
ATOM 686 O O . GLY A 1 81 ? -54.120 -20.700 47.224 1.00 62.41 81 GLY A O 1
ATOM 687 N N . VAL A 1 82 ? -52.416 -19.361 46.646 1.00 55.94 82 VAL A N 1
ATOM 688 C CA . VAL A 1 82 ? -52.363 -18.615 47.918 1.00 55.94 82 VAL A CA 1
ATOM 689 C C . VAL A 1 82 ? -53.468 -17.556 48.005 1.00 55.94 82 VAL A C 1
ATOM 691 O O . VAL A 1 82 ? -54.044 -17.374 49.074 1.00 55.94 82 VAL A O 1
ATOM 694 N N . THR A 1 83 ? -53.871 -16.927 46.893 1.00 52.34 83 THR A N 1
ATOM 695 C CA . THR A 1 83 ? -54.948 -15.910 46.906 1.00 52.34 83 THR A CA 1
ATOM 696 C C . THR A 1 83 ? -56.326 -16.425 47.348 1.00 52.34 83 THR A C 1
ATOM 698 O O . THR A 1 83 ? -57.153 -15.635 47.799 1.00 52.34 83 THR A O 1
ATOM 701 N N . THR A 1 84 ? -56.576 -17.738 47.305 1.00 53.59 84 THR A N 1
ATOM 702 C CA . THR A 1 84 ? -57.811 -18.351 47.833 1.00 53.59 84 THR A CA 1
ATOM 703 C C . THR A 1 84 ? -57.825 -18.548 49.354 1.00 53.59 84 THR A C 1
ATOM 705 O O . THR A 1 84 ? -58.880 -18.838 49.917 1.00 53.59 84 THR A O 1
ATOM 708 N N . THR A 1 85 ? -56.701 -18.343 50.047 1.00 48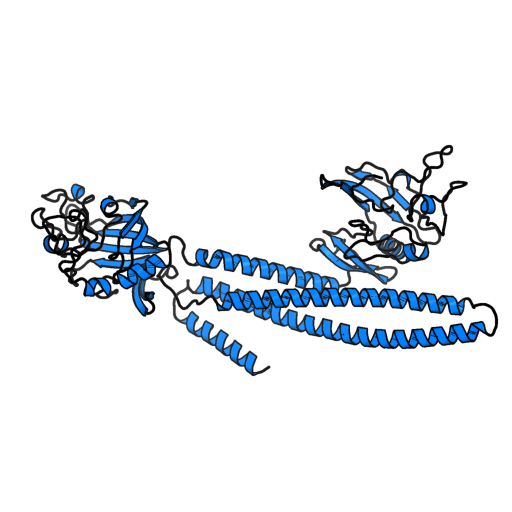.84 85 THR A N 1
ATOM 709 C CA . THR A 1 85 ? -56.587 -18.474 51.508 1.00 48.84 85 THR A CA 1
ATOM 710 C C . THR A 1 85 ? -55.621 -17.428 52.075 1.00 48.84 85 THR A C 1
ATOM 712 O O . THR A 1 85 ? -54.440 -17.700 52.255 1.00 48.84 85 THR A O 1
ATOM 715 N N . SER A 1 86 ? -56.155 -16.255 52.438 1.00 49.25 86 SER A N 1
ATOM 716 C CA . SER A 1 86 ? -55.477 -15.143 53.141 1.00 49.25 86 SER A CA 1
ATOM 717 C C . SER A 1 86 ? -54.266 -14.491 52.435 1.00 49.25 86 SER A C 1
ATOM 719 O O . SER A 1 86 ? -53.715 -15.008 51.475 1.00 49.25 86 SER A O 1
ATOM 721 N N . SER A 1 87 ? -53.926 -13.280 52.889 1.00 51.84 87 SER A N 1
ATOM 722 C CA . SER A 1 87 ? -52.953 -12.320 52.340 1.00 51.84 87 SER A CA 1
ATOM 723 C C . SER A 1 87 ? -51.613 -12.931 51.881 1.00 51.84 87 SER A C 1
ATOM 725 O O . SER A 1 87 ? -51.134 -13.862 52.529 1.00 51.84 87 SER A O 1
ATOM 727 N N . PRO A 1 88 ? -50.954 -12.377 50.837 1.00 51.25 88 PRO A N 1
ATOM 728 C CA . PRO A 1 88 ? -49.687 -12.904 50.329 1.00 51.25 88 PRO A CA 1
ATOM 729 C C . PRO A 1 88 ? -48.631 -12.962 51.441 1.00 51.25 88 PRO A C 1
ATOM 731 O O . PRO A 1 88 ? -48.349 -11.969 52.112 1.00 51.25 88 PRO A O 1
ATOM 734 N N . THR A 1 89 ? -48.077 -14.151 51.670 1.00 55.00 89 THR A N 1
ATOM 735 C CA . THR A 1 89 ? -47.068 -14.404 52.704 1.00 55.00 89 THR A CA 1
ATOM 736 C C . THR A 1 89 ? -45.699 -13.887 52.252 1.00 55.00 89 THR A C 1
ATOM 738 O O . THR A 1 89 ? -45.388 -13.899 51.058 1.00 55.00 89 THR A O 1
ATOM 741 N N . SER A 1 90 ? -44.843 -13.461 53.194 1.00 55.00 90 SER A N 1
ATOM 742 C CA . SER A 1 90 ? -43.501 -12.908 52.899 1.00 55.00 90 SER A CA 1
ATOM 743 C C . SER A 1 90 ? -42.618 -13.853 52.055 1.00 55.00 90 SER A C 1
ATOM 745 O O . SER A 1 90 ? -41.785 -13.400 51.273 1.00 55.00 90 SER A O 1
ATOM 747 N N . GLU A 1 91 ? -42.875 -15.162 52.128 1.00 56.12 91 GLU A N 1
ATOM 748 C CA . GLU A 1 91 ? -42.246 -16.207 51.310 1.00 56.12 91 GLU A CA 1
ATOM 749 C C . GLU A 1 91 ? -42.613 -16.150 49.817 1.00 56.12 91 GLU A C 1
ATOM 751 O O . GLU A 1 91 ? -41.769 -16.438 48.968 1.00 56.12 91 GLU A O 1
ATOM 756 N N . THR A 1 92 ? -43.856 -15.794 49.469 1.00 58.53 92 THR A N 1
ATOM 757 C CA . THR A 1 92 ? -44.279 -15.655 48.061 1.00 58.53 92 THR A CA 1
ATOM 758 C C . THR A 1 92 ? -43.686 -14.412 47.404 1.00 58.53 92 THR A C 1
ATOM 760 O O . THR A 1 92 ? -43.173 -14.512 46.291 1.00 58.53 92 THR A O 1
ATOM 763 N N . ALA A 1 93 ? -43.630 -13.291 48.131 1.00 58.31 93 ALA A N 1
ATOM 764 C CA . ALA A 1 93 ? -42.973 -12.067 47.669 1.00 58.31 93 ALA A CA 1
ATOM 765 C C . ALA A 1 93 ? -41.460 -12.264 47.447 1.00 58.31 93 ALA A C 1
ATOM 767 O O . ALA A 1 93 ? -40.908 -11.755 46.472 1.00 58.31 93 ALA A O 1
ATOM 768 N N . GLY A 1 94 ? -40.798 -13.057 48.303 1.00 59.94 94 GLY A N 1
ATOM 769 C CA . GLY A 1 94 ? -39.386 -13.426 48.143 1.00 59.94 94 GLY A CA 1
ATOM 770 C C . GLY A 1 94 ? -39.112 -14.258 46.882 1.00 59.94 94 GLY A C 1
ATOM 771 O O . GLY A 1 94 ? -38.117 -14.043 46.194 1.00 59.94 94 GLY A O 1
ATOM 772 N N . LYS A 1 95 ? -40.013 -15.183 46.524 1.00 70.00 95 LYS A N 1
ATOM 773 C CA . LYS A 1 95 ? -39.883 -16.006 45.304 1.00 70.00 95 LYS A CA 1
ATOM 774 C C . LYS A 1 95 ? -40.067 -15.192 44.019 1.00 70.00 95 LYS A C 1
ATOM 776 O O . LYS A 1 95 ? -39.357 -15.448 43.051 1.00 70.00 95 LYS A O 1
ATOM 781 N N . GLU A 1 96 ? -40.973 -14.213 44.012 1.00 67.19 96 GLU A N 1
ATOM 782 C CA . GLU A 1 96 ? -41.150 -13.291 42.878 1.00 67.19 96 GLU A CA 1
ATOM 783 C C . GLU A 1 96 ? -39.923 -12.395 42.671 1.00 67.19 96 GLU A C 1
ATOM 785 O O . GLU A 1 96 ? -39.431 -12.291 41.550 1.00 67.19 96 GLU A O 1
ATOM 790 N N . THR A 1 97 ? -39.356 -11.848 43.751 1.00 68.81 97 THR A N 1
ATOM 791 C CA . THR A 1 97 ? -38.116 -11.048 43.677 1.00 68.81 97 THR A CA 1
ATOM 792 C C . THR A 1 97 ? -36.930 -11.870 43.174 1.00 68.81 97 THR A C 1
ATOM 794 O O . THR A 1 97 ? -36.202 -11.413 42.298 1.00 68.81 97 THR A O 1
ATOM 797 N N . THR A 1 98 ? -36.780 -13.115 43.640 1.00 69.56 98 THR A N 1
ATOM 798 C CA . THR A 1 98 ? -35.711 -14.011 43.156 1.00 69.56 98 THR A CA 1
ATOM 799 C C . THR A 1 98 ? -35.862 -14.313 41.655 1.00 69.56 98 THR A C 1
ATOM 801 O O . THR A 1 98 ? -34.879 -14.364 40.917 1.00 69.56 98 THR A O 1
ATOM 804 N N . LEU A 1 99 ? -37.100 -14.498 41.177 1.00 71.12 99 LEU A N 1
ATOM 805 C CA . LEU A 1 99 ? -37.384 -14.739 39.761 1.00 71.12 99 LEU A CA 1
ATOM 806 C C . LEU A 1 99 ? -37.048 -13.515 38.894 1.00 71.12 99 LEU A C 1
ATOM 808 O O . LEU A 1 99 ? -36.557 -13.677 37.777 1.00 71.12 99 LEU A O 1
ATOM 812 N N . ASP A 1 100 ? -37.299 -12.305 39.387 1.00 69.88 100 ASP A N 1
ATOM 813 C CA . ASP A 1 100 ? -36.969 -11.072 38.670 1.00 69.88 100 ASP A CA 1
ATOM 814 C C . ASP A 1 100 ? -35.457 -10.799 38.632 1.00 69.88 100 ASP A C 1
ATOM 816 O O . ASP A 1 100 ? -34.937 -10.391 37.591 1.00 69.88 100 ASP A O 1
ATOM 820 N N . GLU A 1 101 ? -34.722 -11.128 39.697 1.00 69.44 101 GLU A N 1
ATOM 821 C CA . GLU A 1 101 ? -33.251 -11.113 39.698 1.00 69.44 101 GLU A CA 1
ATOM 822 C C . GLU A 1 101 ? -32.668 -12.107 38.681 1.00 69.44 101 GLU A C 1
ATOM 824 O O . GLU A 1 101 ? -31.784 -11.751 37.896 1.00 69.44 101 GLU A O 1
ATOM 829 N N . MET A 1 102 ? -33.206 -13.331 38.628 1.00 69.94 102 MET A N 1
ATOM 830 C CA . MET A 1 102 ? -32.810 -14.333 37.633 1.00 69.94 102 MET A CA 1
ATOM 831 C C . MET A 1 102 ? -33.090 -13.873 36.198 1.00 69.94 102 MET A C 1
ATOM 833 O O . MET A 1 102 ? -32.233 -14.043 35.331 1.00 69.94 102 MET A O 1
ATOM 837 N N . LYS A 1 103 ? -34.256 -13.261 35.934 1.00 72.50 103 LYS A N 1
ATOM 838 C CA . LYS A 1 103 ? -34.579 -12.694 34.612 1.00 72.50 103 LYS A CA 1
ATOM 839 C C . LYS A 1 103 ? -33.573 -11.627 34.208 1.00 72.50 103 LYS A C 1
ATOM 841 O O . LYS A 1 103 ? -33.107 -11.644 33.076 1.00 72.50 103 LYS A O 1
ATOM 846 N N . LYS A 1 104 ? -33.235 -10.716 35.125 1.00 72.19 104 LYS A N 1
ATOM 847 C CA . LYS A 1 104 ? -32.267 -9.646 34.866 1.00 72.19 104 LYS A CA 1
ATOM 848 C C . LYS A 1 104 ? -30.897 -10.218 34.501 1.00 72.19 104 LYS A C 1
ATOM 850 O O . LYS A 1 104 ? -30.317 -9.801 33.504 1.00 72.19 104 LYS A O 1
ATOM 855 N N . SER A 1 105 ? -30.427 -11.207 35.262 1.00 70.94 105 SER A N 1
ATOM 856 C CA . SER A 1 105 ? -29.155 -11.880 34.988 1.00 70.94 105 SER A CA 1
ATOM 857 C C . SER A 1 105 ? -29.170 -12.623 33.647 1.00 70.94 105 SER A C 1
ATOM 859 O O . SER A 1 105 ? -28.198 -12.549 32.902 1.00 70.94 105 SER A O 1
ATOM 861 N N . LEU A 1 106 ? -30.281 -13.280 33.291 1.00 73.06 106 LEU A N 1
ATOM 862 C CA . LEU A 1 106 ? -30.418 -13.957 32.000 1.00 73.06 106 LEU A CA 1
ATOM 863 C C . LEU A 1 106 ? -30.419 -12.970 30.823 1.00 73.06 106 LEU A C 1
ATOM 865 O O . LEU A 1 106 ? -29.782 -13.245 29.810 1.00 73.06 106 LEU A O 1
ATOM 869 N N . THR A 1 107 ? -31.096 -11.825 30.950 1.00 73.44 107 THR A N 1
ATOM 870 C CA . THR A 1 107 ? -31.081 -10.769 29.923 1.00 73.44 107 THR A CA 1
ATOM 871 C C . THR A 1 107 ? -29.665 -10.250 29.685 1.00 73.44 107 THR A C 1
ATOM 873 O O . THR A 1 107 ? -29.242 -10.155 28.541 1.00 73.44 107 THR A O 1
ATOM 876 N N . GLU A 1 108 ? -28.890 -10.014 30.746 1.00 68.44 108 GLU A N 1
ATOM 877 C CA . GLU A 1 108 ? -27.499 -9.553 30.626 1.00 68.44 108 GLU A CA 1
ATOM 878 C C . GLU A 1 108 ? -26.603 -10.573 29.893 1.00 68.44 108 GLU A C 1
ATOM 880 O O . GLU A 1 108 ? -25.758 -10.199 29.073 1.00 68.44 108 GLU A O 1
ATOM 885 N N . VAL A 1 109 ? -26.817 -11.872 30.131 1.00 68.44 109 VAL A N 1
ATOM 886 C CA . VAL A 1 109 ? -26.111 -12.956 29.424 1.00 68.44 109 VAL A CA 1
ATOM 887 C C . VAL A 1 109 ? -26.518 -13.028 27.944 1.00 68.44 109 VAL A C 1
ATOM 889 O O . VAL A 1 109 ? -25.657 -13.241 27.086 1.00 68.44 109 VAL A O 1
ATOM 892 N N . ILE A 1 110 ? -27.802 -12.820 27.626 1.00 74.12 110 ILE A N 1
ATOM 893 C CA . ILE A 1 110 ? -28.306 -12.764 26.242 1.00 74.12 110 ILE A CA 1
ATOM 894 C C . ILE A 1 110 ? -27.668 -11.597 25.489 1.00 74.12 110 ILE A C 1
ATOM 896 O O . ILE A 1 110 ? -27.071 -11.821 24.438 1.00 74.12 110 ILE A O 1
ATOM 900 N N . ASP A 1 111 ? -27.730 -10.391 26.056 1.00 74.56 111 ASP A N 1
ATOM 901 C CA . ASP A 1 111 ? -27.187 -9.178 25.438 1.00 74.56 111 ASP A CA 1
ATOM 902 C C . ASP A 1 111 ? -25.688 -9.340 25.149 1.00 74.56 111 ASP A C 1
ATOM 904 O O . ASP A 1 111 ? -25.219 -9.057 24.046 1.00 74.56 111 ASP A O 1
ATOM 908 N N . THR A 1 112 ? -24.942 -9.898 26.109 1.00 69.38 112 THR A N 1
ATOM 909 C CA . THR A 1 112 ? -23.512 -10.198 25.941 1.00 69.38 112 THR A CA 1
ATOM 910 C C . THR A 1 112 ? -23.282 -11.190 24.794 1.00 69.38 112 THR A C 1
ATOM 912 O O . THR A 1 112 ? -22.422 -10.981 23.942 1.00 69.38 112 THR A O 1
ATOM 915 N N . THR A 1 113 ? -24.080 -12.256 24.712 1.00 73.00 113 THR A N 1
ATOM 916 C CA . THR A 1 113 ? -23.949 -13.281 23.661 1.00 73.00 113 THR A CA 1
ATOM 917 C C . THR A 1 113 ? -24.264 -12.733 22.264 1.00 73.00 113 THR A C 1
ATOM 919 O O . THR A 1 113 ? -23.633 -13.130 21.275 1.00 73.00 113 THR A O 1
ATOM 922 N N . ASP A 1 114 ? -25.213 -11.805 22.156 1.00 79.31 114 ASP A N 1
ATOM 923 C CA . ASP A 1 114 ? -25.558 -11.138 20.899 1.00 79.31 114 ASP A CA 1
ATOM 924 C C . ASP A 1 114 ? -24.472 -10.140 20.459 1.00 79.31 114 ASP A C 1
ATOM 926 O O . ASP A 1 114 ? -24.117 -10.096 19.273 1.00 79.31 114 ASP A O 1
ATOM 930 N N . GLU A 1 115 ? -23.862 -9.414 21.401 1.00 74.00 115 GLU A N 1
ATOM 931 C CA . GLU A 1 115 ? -22.681 -8.574 21.148 1.00 74.00 115 GLU A CA 1
ATOM 932 C C . GLU A 1 115 ? -21.498 -9.418 20.637 1.00 74.00 115 GLU A C 1
ATOM 934 O O . GLU A 1 115 ? -20.935 -9.117 19.579 1.00 74.00 115 GLU A O 1
ATOM 939 N N . LEU A 1 116 ? -21.181 -10.535 21.306 1.00 69.94 116 LEU A N 1
ATOM 940 C CA . LEU A 1 116 ? -20.153 -11.492 20.867 1.00 69.94 116 LEU A CA 1
ATOM 941 C C . LEU A 1 116 ? -20.450 -12.056 19.471 1.00 69.94 116 LEU A C 1
ATOM 943 O O . LEU A 1 116 ? -19.556 -12.142 18.626 1.00 69.94 116 LEU A O 1
ATOM 947 N N . THR A 1 117 ? -21.709 -12.407 19.193 1.00 78.25 117 THR A N 1
ATOM 948 C CA . THR A 1 117 ? -22.135 -12.890 17.869 1.00 78.25 117 THR A CA 1
ATOM 949 C C . THR A 1 117 ? -21.864 -11.847 16.787 1.00 78.25 117 THR A C 1
ATOM 951 O O . THR A 1 117 ? -21.378 -12.177 15.701 1.00 78.25 117 THR A O 1
ATOM 954 N N . THR A 1 118 ? -22.188 -10.587 17.069 1.00 80.56 118 THR A N 1
ATOM 955 C CA . THR A 1 118 ? -21.999 -9.476 16.133 1.00 80.56 118 THR A CA 1
ATOM 956 C C . THR A 1 118 ? -20.515 -9.265 15.847 1.00 80.56 118 THR A C 1
ATOM 958 O O . THR A 1 118 ? -20.117 -9.268 14.681 1.00 80.56 118 THR A O 1
ATOM 961 N N . ALA A 1 119 ? -19.681 -9.215 16.890 1.00 71.56 119 ALA A N 1
ATOM 962 C CA . ALA A 1 119 ? -18.234 -9.062 16.758 1.00 71.56 119 ALA A CA 1
ATOM 963 C C . ALA A 1 119 ? -17.593 -10.200 15.939 1.00 71.56 119 ALA A C 1
ATOM 965 O O . ALA A 1 119 ? -16.798 -9.947 15.030 1.00 71.56 119 ALA A O 1
ATOM 966 N N . VAL A 1 120 ? -17.977 -11.459 16.188 1.00 76.38 120 VAL A N 1
ATOM 967 C CA . VAL A 1 120 ? -17.485 -12.614 15.413 1.00 76.38 120 VAL A CA 1
ATOM 968 C C . VAL A 1 120 ? -17.857 -12.492 13.929 1.00 76.38 120 VAL A C 1
ATOM 970 O O . VAL A 1 120 ? -17.023 -12.748 13.057 1.00 76.38 120 VAL A O 1
ATOM 973 N N . ASN A 1 121 ? -19.074 -12.045 13.609 1.00 80.88 121 ASN A N 1
ATOM 974 C CA . ASN A 1 121 ? -19.499 -11.847 12.221 1.00 80.88 121 ASN A CA 1
ATOM 975 C C . ASN A 1 121 ? -18.709 -10.738 11.503 1.00 80.88 121 ASN A C 1
ATOM 977 O O . ASN A 1 121 ? -18.335 -10.911 10.339 1.00 80.88 121 ASN A O 1
ATOM 981 N N . GLU A 1 122 ? -18.414 -9.626 12.177 1.00 78.69 122 GLU A N 1
ATOM 982 C CA . GLU A 1 122 ? -17.601 -8.531 11.626 1.00 78.69 122 GLU A CA 1
ATOM 983 C C . GLU A 1 122 ? -16.157 -8.965 11.341 1.00 78.69 122 GLU A C 1
ATOM 985 O O . GLU A 1 122 ? -15.594 -8.644 10.282 1.00 78.69 122 GLU A O 1
ATOM 990 N N . ILE A 1 123 ? -15.571 -9.761 12.244 1.00 71.75 123 ILE A N 1
ATOM 991 C CA . ILE A 1 123 ? -14.248 -10.363 12.049 1.00 71.75 123 ILE A CA 1
ATOM 992 C C . ILE A 1 123 ? -14.249 -11.237 10.785 1.00 71.75 123 ILE A C 1
ATOM 994 O O . ILE A 1 123 ? -13.368 -11.082 9.937 1.00 71.75 123 ILE A O 1
ATOM 998 N N . LYS A 1 124 ? -15.260 -12.099 10.601 1.00 81.44 124 LYS A N 1
ATOM 999 C CA . LYS A 1 124 ? -15.371 -12.980 9.421 1.00 81.44 124 LYS A CA 1
ATOM 1000 C C . LYS A 1 124 ? -15.488 -12.216 8.111 1.00 81.44 124 LYS A C 1
ATOM 1002 O O . LYS A 1 124 ? -14.853 -12.576 7.123 1.00 81.44 124 LYS A O 1
ATOM 1007 N N . GLN A 1 125 ? -16.297 -11.160 8.079 1.00 81.00 125 GLN A N 1
ATOM 1008 C CA . GLN A 1 125 ? -16.427 -10.327 6.882 1.00 81.00 125 GLN A CA 1
ATOM 1009 C C . GLN A 1 125 ? -15.094 -9.665 6.522 1.00 81.00 125 GLN A C 1
ATOM 1011 O O . GLN A 1 125 ? -14.695 -9.644 5.353 1.00 81.00 125 GLN A O 1
ATOM 1016 N N . THR A 1 126 ? -14.381 -9.169 7.533 1.00 73.19 126 THR A N 1
ATOM 1017 C CA . THR A 1 126 ? -13.065 -8.549 7.364 1.00 73.19 126 THR A CA 1
ATOM 1018 C C . THR A 1 126 ? -12.029 -9.557 6.864 1.00 73.19 126 THR A C 1
ATOM 1020 O O . THR A 1 126 ? -11.265 -9.257 5.946 1.00 73.19 126 THR A O 1
ATOM 1023 N N . GLU A 1 127 ? -12.029 -10.770 7.409 1.00 74.94 127 GLU A N 1
ATOM 1024 C CA . GLU A 1 127 ? -11.139 -11.861 7.004 1.00 74.94 127 GLU A CA 1
ATOM 1025 C C . GLU A 1 127 ? -11.414 -12.331 5.568 1.00 74.94 127 GLU A C 1
ATOM 1027 O O . GLU A 1 127 ? -10.489 -12.424 4.755 1.00 74.94 127 GLU A O 1
ATOM 1032 N N . HIS A 1 128 ? -12.687 -12.498 5.201 1.00 79.25 128 HIS A N 1
ATOM 1033 C CA . HIS A 1 128 ? -13.093 -12.807 3.831 1.00 79.25 128 HIS A CA 1
ATOM 1034 C C . HIS A 1 128 ? -12.594 -11.753 2.831 1.00 79.25 128 HIS A C 1
ATOM 1036 O O . HIS A 1 128 ? -12.057 -12.095 1.772 1.00 79.25 128 HIS A O 1
ATOM 1042 N N . TYR A 1 129 ? -12.728 -10.470 3.176 1.00 76.12 129 TYR A N 1
ATOM 1043 C CA . TYR A 1 129 ? -12.215 -9.370 2.364 1.00 76.12 129 TYR A CA 1
ATOM 1044 C C . TYR A 1 129 ? -10.692 -9.436 2.210 1.00 76.12 129 TYR A C 1
ATOM 1046 O O . TYR A 1 129 ? -10.191 -9.386 1.086 1.00 76.12 129 TYR A O 1
ATOM 1054 N N . MET A 1 130 ? -9.950 -9.613 3.309 1.00 69.06 130 MET A N 1
ATOM 1055 C CA . MET A 1 130 ? -8.488 -9.719 3.266 1.00 69.06 130 MET A CA 1
ATOM 1056 C C . MET A 1 130 ? -8.026 -10.884 2.384 1.00 69.06 130 MET A C 1
ATOM 1058 O O . MET A 1 130 ? -7.134 -10.697 1.558 1.00 69.06 130 MET A O 1
ATOM 1062 N N . ASN A 1 131 ? -8.656 -12.057 2.489 1.00 71.25 131 ASN A N 1
ATOM 1063 C CA . ASN A 1 131 ? -8.343 -13.209 1.639 1.00 71.25 131 ASN A CA 1
ATOM 1064 C C . ASN A 1 131 ? -8.612 -12.933 0.161 1.00 71.25 131 ASN A C 1
ATOM 1066 O O . ASN A 1 131 ? -7.786 -13.255 -0.695 1.00 71.25 131 ASN A O 1
ATOM 1070 N N . LYS A 1 132 ? -9.754 -12.314 -0.155 1.00 75.25 132 LYS A N 1
ATOM 1071 C CA . LYS A 1 132 ? -10.106 -11.935 -1.527 1.00 75.25 132 LYS A CA 1
ATOM 1072 C C . LYS A 1 132 ? -9.072 -10.974 -2.120 1.00 75.25 132 LYS A C 1
ATOM 1074 O O . LYS A 1 132 ? -8.597 -11.206 -3.230 1.00 75.25 132 LYS A O 1
ATOM 1079 N N . THR A 1 133 ? -8.689 -9.944 -1.370 1.00 66.88 133 THR A N 1
ATOM 1080 C CA . THR A 1 133 ? -7.705 -8.934 -1.784 1.00 66.88 133 THR A CA 1
ATOM 1081 C C . THR A 1 133 ? -6.292 -9.507 -1.886 1.00 66.88 133 THR A C 1
ATOM 1083 O O . THR A 1 133 ? -5.538 -9.151 -2.782 1.00 66.88 133 THR A O 1
ATOM 1086 N N . LEU A 1 134 ? -5.910 -10.444 -1.021 1.00 64.25 134 LEU A N 1
ATOM 1087 C CA . LEU A 1 134 ? -4.603 -11.099 -1.097 1.00 64.25 134 LEU A CA 1
ATOM 1088 C C . LEU A 1 134 ? -4.502 -12.058 -2.295 1.00 64.25 134 LEU A C 1
ATOM 1090 O O . LEU A 1 134 ? -3.435 -12.207 -2.898 1.00 64.25 134 LEU A O 1
ATOM 1094 N N . ASN A 1 135 ? -5.616 -12.694 -2.665 1.00 65.12 135 ASN A N 1
ATOM 1095 C CA . ASN A 1 135 ? -5.699 -13.590 -3.816 1.00 65.12 135 ASN A CA 1
ATOM 1096 C C . ASN A 1 135 ? -5.679 -12.854 -5.163 1.00 65.12 135 ASN A C 1
ATOM 1098 O O . ASN A 1 135 ? -5.230 -13.441 -6.146 1.00 65.12 135 ASN A O 1
ATOM 1102 N N . SER A 1 136 ? -6.084 -11.581 -5.215 1.00 60.69 136 SER A N 1
ATOM 1103 C CA . SER A 1 136 ? -5.975 -10.758 -6.430 1.00 60.69 136 SER A CA 1
ATOM 1104 C C . SER A 1 136 ? -4.551 -10.258 -6.714 1.00 60.69 136 SER A C 1
ATOM 1106 O O . SER A 1 136 ? -4.280 -9.782 -7.813 1.00 60.69 136 SER A O 1
ATOM 1108 N N . ILE A 1 137 ? -3.615 -10.397 -5.768 1.00 57.34 137 ILE A N 1
ATOM 1109 C CA . ILE A 1 137 ? -2.194 -10.095 -5.978 1.00 57.34 137 ILE A CA 1
ATOM 1110 C C . ILE A 1 137 ? -1.535 -11.316 -6.638 1.00 57.34 137 ILE A C 1
ATOM 1112 O O . ILE A 1 137 ? -1.329 -12.338 -5.977 1.00 57.34 137 ILE A O 1
ATOM 1116 N N . HIS A 1 138 ? -1.186 -11.247 -7.922 1.00 54.47 138 HIS A N 1
ATOM 1117 C CA . HIS A 1 138 ? -0.404 -12.283 -8.608 1.00 54.47 138 HIS A CA 1
ATOM 1118 C C . HIS A 1 138 ? 1.082 -11.901 -8.642 1.00 54.47 138 HIS A C 1
ATOM 1120 O O . HIS A 1 138 ? 1.490 -10.941 -9.279 1.00 54.47 138 HIS A O 1
ATOM 1126 N N . ILE A 1 139 ? 1.914 -12.669 -7.927 1.00 49.56 139 ILE A N 1
ATOM 1127 C CA . ILE A 1 139 ? 3.379 -12.473 -7.871 1.00 49.56 139 ILE A CA 1
ATOM 1128 C C . ILE A 1 139 ? 4.067 -12.962 -9.167 1.00 49.56 139 ILE A C 1
ATOM 1130 O O . ILE A 1 139 ? 5.243 -12.689 -9.384 1.00 49.56 139 ILE A O 1
ATOM 1134 N N . GLN A 1 140 ? 3.345 -13.672 -10.041 1.00 48.12 140 GLN A N 1
ATOM 1135 C CA . GLN A 1 140 ? 3.881 -14.224 -11.291 1.00 48.12 140 GLN A CA 1
ATOM 1136 C C . GLN A 1 140 ? 3.928 -13.226 -12.464 1.00 48.12 140 GLN A C 1
ATOM 1138 O O . GLN A 1 140 ? 4.556 -13.535 -13.472 1.00 48.12 140 GLN A O 1
ATOM 1143 N N . ASP A 1 141 ? 3.382 -12.017 -12.311 1.00 51.91 141 ASP A N 1
ATOM 1144 C CA . ASP A 1 141 ? 3.308 -11.007 -13.375 1.00 51.91 141 ASP A CA 1
ATOM 1145 C C . ASP A 1 141 ? 4.351 -9.896 -13.173 1.00 51.91 141 ASP A C 1
ATOM 1147 O O . ASP A 1 141 ? 4.024 -8.714 -13.067 1.00 51.91 141 ASP A O 1
ATOM 1151 N N . ALA A 1 142 ? 5.634 -10.246 -13.050 1.00 58.84 142 ALA A N 1
ATOM 1152 C CA . ALA A 1 142 ? 6.677 -9.222 -13.047 1.00 58.84 142 ALA A CA 1
ATOM 1153 C C . ALA A 1 142 ? 6.726 -8.558 -14.438 1.00 58.84 142 ALA A C 1
ATOM 1155 O O . ALA A 1 142 ? 7.239 -9.138 -15.393 1.00 58.84 142 ALA A O 1
ATOM 1156 N N . PHE A 1 143 ? 6.163 -7.352 -14.547 1.00 70.44 143 PHE A N 1
ATOM 1157 C CA . PHE A 1 143 ? 6.170 -6.534 -15.768 1.00 70.44 143 PHE A CA 1
ATOM 1158 C C . PHE A 1 143 ? 7.533 -5.872 -16.035 1.00 70.44 143 PHE A C 1
ATOM 1160 O O . PHE A 1 143 ? 7.773 -5.364 -17.127 1.00 70.44 143 PHE A O 1
ATOM 1167 N N . ASP A 1 144 ? 8.433 -5.863 -15.044 1.00 81.06 144 ASP A N 1
ATOM 1168 C CA . ASP A 1 144 ? 9.770 -5.283 -15.146 1.00 81.06 144 ASP A CA 1
ATOM 1169 C C . ASP A 1 144 ? 10.777 -5.923 -14.169 1.00 81.06 144 ASP A C 1
ATOM 1171 O O . ASP A 1 144 ? 10.461 -6.808 -13.370 1.00 81.06 144 ASP A O 1
ATOM 1175 N N . CYS A 1 145 ? 12.026 -5.454 -14.228 1.00 86.31 145 CYS A N 1
ATOM 1176 C CA . CYS A 1 145 ? 13.119 -5.946 -13.394 1.00 86.31 145 CYS A CA 1
ATOM 1177 C C . CYS A 1 145 ? 13.158 -5.353 -11.973 1.00 86.31 145 CYS A C 1
ATOM 1179 O O . CYS A 1 145 ? 14.081 -5.682 -11.233 1.00 86.31 145 CYS A O 1
ATOM 1181 N N . SER A 1 146 ? 12.227 -4.493 -11.544 1.00 80.62 146 SER A N 1
ATOM 1182 C CA . SER A 1 146 ? 12.378 -3.686 -10.316 1.00 80.62 146 SER A CA 1
ATOM 1183 C C . SER A 1 146 ? 12.516 -4.499 -9.026 1.00 80.62 146 SER A C 1
ATOM 1185 O O . SER A 1 146 ? 13.189 -4.062 -8.090 1.00 80.62 146 SER A O 1
ATOM 1187 N N . LEU A 1 147 ? 11.960 -5.714 -8.992 1.00 72.25 147 LEU A N 1
ATOM 1188 C CA . LEU A 1 147 ? 12.104 -6.663 -7.881 1.00 72.25 147 LEU A CA 1
ATOM 1189 C C . LEU A 1 147 ? 13.471 -7.375 -7.841 1.00 72.25 147 LEU A C 1
ATOM 1191 O O . LEU A 1 147 ? 13.797 -8.055 -6.868 1.00 72.25 147 LEU A O 1
ATOM 1195 N N . LEU A 1 148 ? 14.294 -7.220 -8.878 1.00 75.06 148 LEU A N 1
ATOM 1196 C CA . LEU A 1 148 ? 15.551 -7.937 -9.097 1.00 75.06 148 LEU A CA 1
ATOM 1197 C C . LEU A 1 148 ? 16.777 -7.087 -8.713 1.00 75.06 148 LEU A C 1
ATOM 1199 O O . LEU A 1 148 ? 17.786 -7.063 -9.415 1.00 75.06 148 LEU A O 1
ATOM 1203 N N . SER A 1 149 ? 16.712 -6.385 -7.576 1.00 70.94 149 SER A N 1
ATOM 1204 C CA . SER A 1 149 ? 17.733 -5.413 -7.133 1.00 70.94 149 SER A CA 1
ATOM 1205 C C . SER A 1 149 ? 19.127 -6.000 -6.858 1.00 70.94 149 SER A C 1
ATOM 1207 O O . SER A 1 149 ? 20.119 -5.278 -6.911 1.00 70.94 149 SER A O 1
ATOM 1209 N N . SER A 1 150 ? 19.223 -7.307 -6.603 1.00 73.31 150 SER A N 1
ATOM 1210 C CA . SER A 1 150 ? 20.490 -8.030 -6.377 1.00 73.31 150 SER A CA 1
ATOM 1211 C C . SER A 1 150 ? 20.917 -8.912 -7.555 1.00 73.31 150 SER A C 1
ATOM 1213 O O . SER A 1 150 ? 21.960 -9.557 -7.487 1.00 73.31 150 SER A O 1
ATOM 1215 N N . TYR A 1 151 ? 20.126 -8.951 -8.629 1.00 80.88 151 TYR A N 1
ATOM 1216 C CA . TYR A 1 151 ? 20.337 -9.847 -9.760 1.00 80.88 151 TYR A CA 1
ATOM 1217 C C . TYR A 1 151 ? 20.813 -9.082 -10.997 1.00 80.88 151 TYR A C 1
ATOM 1219 O O . TYR A 1 151 ? 20.324 -7.992 -11.300 1.00 80.88 151 TYR A O 1
ATOM 1227 N N . THR A 1 152 ? 21.738 -9.695 -11.731 1.00 91.19 152 THR A N 1
ATOM 1228 C CA . THR A 1 152 ? 22.201 -9.229 -13.037 1.00 91.19 152 THR A CA 1
ATOM 1229 C C . THR A 1 152 ? 22.203 -10.413 -14.002 1.00 91.19 152 THR A C 1
ATOM 1231 O O . THR A 1 152 ? 22.771 -11.458 -13.685 1.00 91.19 152 THR A O 1
ATOM 1234 N N . GLY A 1 153 ? 21.555 -10.273 -15.157 1.00 93.56 153 GLY A N 1
ATOM 1235 C CA . GLY A 1 153 ? 21.439 -11.325 -16.168 1.00 93.56 153 GLY A CA 1
ATOM 1236 C C . GLY A 1 153 ? 20.109 -11.290 -16.920 1.00 93.56 153 GLY A C 1
ATOM 1237 O O . GLY A 1 153 ? 19.299 -10.382 -16.737 1.00 93.56 153 GLY A O 1
ATOM 1238 N N . VAL A 1 154 ? 19.880 -12.290 -17.772 1.00 94.44 154 VAL A N 1
ATOM 1239 C CA . VAL A 1 154 ? 18.660 -12.389 -18.585 1.00 94.44 154 VAL A CA 1
ATOM 1240 C C . VAL A 1 154 ? 17.513 -13.015 -17.794 1.00 94.44 154 VAL A C 1
ATOM 1242 O O . VAL A 1 154 ? 17.660 -14.084 -17.195 1.00 94.44 154 VAL A O 1
ATOM 1245 N N . LYS A 1 155 ? 16.347 -12.368 -17.831 1.00 89.56 155 LYS A N 1
ATOM 1246 C CA . LYS A 1 155 ? 15.100 -12.846 -17.229 1.00 89.56 155 LYS A CA 1
ATOM 1247 C C . LYS A 1 155 ? 13.918 -12.695 -18.163 1.00 89.56 155 LYS A C 1
ATOM 1249 O O . LYS A 1 155 ? 13.939 -11.884 -19.075 1.00 89.56 155 LYS A O 1
ATOM 1254 N N . GLU A 1 156 ? 12.904 -13.508 -17.915 1.00 89.00 156 GLU A N 1
ATOM 1255 C CA . GLU A 1 156 ? 11.621 -13.435 -18.600 1.00 89.00 156 GLU A CA 1
ATOM 1256 C C . GLU A 1 156 ? 10.662 -12.563 -17.784 1.00 89.00 156 GLU A C 1
ATOM 1258 O O . GLU A 1 156 ? 10.560 -12.733 -16.566 1.00 89.00 156 GLU A O 1
ATOM 1263 N N . ILE A 1 157 ? 10.006 -11.622 -18.457 1.00 84.75 157 ILE A N 1
ATOM 1264 C CA . ILE A 1 157 ? 8.960 -10.741 -17.929 1.00 84.75 157 ILE A CA 1
ATOM 1265 C C . ILE A 1 157 ? 7.687 -10.902 -18.763 1.00 84.75 157 ILE A C 1
ATOM 1267 O O . ILE A 1 157 ? 7.737 -11.430 -19.874 1.00 84.75 157 ILE A O 1
ATOM 1271 N N . GLN A 1 158 ? 6.552 -10.421 -18.258 1.00 82.81 158 GLN A N 1
ATOM 1272 C CA . GLN A 1 158 ? 5.317 -10.344 -19.043 1.00 82.81 158 GLN A CA 1
ATOM 1273 C C . GLN A 1 158 ? 5.176 -8.952 -19.673 1.00 82.81 158 GLN A C 1
ATOM 1275 O O . GLN A 1 158 ? 5.092 -7.952 -18.964 1.00 82.81 158 GLN A O 1
ATOM 1280 N N . ALA A 1 159 ? 5.120 -8.881 -21.002 1.00 84.75 159 ALA A N 1
ATOM 1281 C CA . ALA A 1 159 ? 4.870 -7.656 -21.761 1.00 84.75 159 ALA A CA 1
ATOM 1282 C C . ALA A 1 159 ? 3.968 -7.966 -22.962 1.00 84.75 159 ALA A C 1
ATOM 1284 O O . ALA A 1 159 ? 4.072 -9.027 -23.566 1.00 84.75 159 ALA A O 1
ATOM 1285 N N . ASN A 1 160 ? 3.030 -7.069 -23.282 1.00 83.44 160 ASN A N 1
ATOM 1286 C CA . ASN A 1 160 ? 2.077 -7.259 -24.385 1.00 83.44 160 ASN A CA 1
ATOM 1287 C C . ASN A 1 160 ? 1.354 -8.635 -24.370 1.00 83.44 160 ASN A C 1
ATOM 1289 O O . ASN A 1 160 ? 1.140 -9.262 -25.405 1.00 83.44 160 ASN A O 1
ATOM 1293 N N . LYS A 1 161 ? 0.984 -9.121 -23.172 1.00 81.31 161 LYS A N 1
ATOM 1294 C CA . LYS A 1 161 ? 0.362 -10.446 -22.939 1.00 81.31 161 LYS A CA 1
ATOM 1295 C C . LYS A 1 161 ? 1.224 -11.640 -23.388 1.00 81.31 161 LYS A C 1
ATOM 1297 O O . LYS A 1 161 ? 0.688 -12.716 -23.652 1.00 81.31 161 LYS A O 1
ATOM 1302 N N . GLN A 1 162 ? 2.536 -11.451 -23.485 1.00 84.50 162 GLN A N 1
ATOM 1303 C CA . GLN A 1 162 ? 3.500 -12.468 -23.881 1.00 84.50 162 GLN A CA 1
ATOM 1304 C C . GLN A 1 162 ? 4.715 -12.464 -22.948 1.00 84.50 162 GLN A C 1
ATOM 1306 O O . GLN A 1 162 ? 5.067 -11.455 -22.335 1.00 84.50 162 GLN A O 1
ATOM 1311 N N . ALA A 1 163 ? 5.371 -13.617 -22.867 1.00 87.25 163 ALA A N 1
ATOM 1312 C CA . ALA A 1 163 ? 6.644 -13.767 -22.185 1.00 87.25 163 ALA A CA 1
ATOM 1313 C C . ALA A 1 163 ? 7.775 -13.170 -23.038 1.00 87.25 163 ALA A C 1
ATOM 1315 O O . ALA A 1 163 ? 7.982 -13.584 -24.178 1.00 87.25 163 ALA A O 1
ATOM 1316 N N . VAL A 1 164 ? 8.525 -12.219 -22.479 1.00 91.12 164 VAL A N 1
ATOM 1317 C CA . VAL A 1 164 ? 9.615 -11.514 -23.165 1.00 91.12 164 VAL A CA 1
ATOM 1318 C C . VAL A 1 164 ? 10.889 -11.607 -22.339 1.00 91.12 164 VAL A C 1
ATOM 1320 O O . VAL A 1 164 ? 10.896 -11.332 -21.140 1.00 91.12 164 VAL A O 1
ATOM 1323 N N . ARG A 1 165 ? 11.998 -11.983 -22.980 1.00 94.44 165 ARG A N 1
ATOM 1324 C CA . ARG A 1 165 ? 13.318 -11.987 -22.344 1.00 94.44 165 ARG A CA 1
ATOM 1325 C C . ARG A 1 165 ? 13.920 -10.583 -22.348 1.00 94.44 165 ARG A C 1
ATOM 1327 O O . ARG A 1 165 ? 13.995 -9.943 -23.390 1.00 94.44 165 ARG A O 1
ATOM 1334 N N . VAL A 1 166 ? 14.437 -10.153 -21.204 1.00 95.88 166 VAL A N 1
ATOM 1335 C CA . VAL A 1 166 ? 15.107 -8.864 -21.000 1.00 95.88 166 VAL A CA 1
ATOM 1336 C C . VAL A 1 166 ? 16.370 -9.041 -20.169 1.00 95.88 166 VAL A C 1
ATOM 1338 O O . VAL A 1 166 ? 16.502 -9.989 -19.392 1.00 95.88 166 VAL A O 1
ATOM 1341 N N . TYR A 1 167 ? 17.315 -8.119 -20.314 1.00 96.69 167 TYR A N 1
ATOM 1342 C CA . TYR A 1 167 ? 18.487 -8.048 -19.451 1.00 96.69 167 TYR A CA 1
ATOM 1343 C C . TYR A 1 167 ? 18.179 -7.178 -18.234 1.00 96.69 167 TYR A C 1
ATOM 1345 O O . TYR A 1 167 ? 17.917 -5.981 -18.361 1.00 96.69 167 TYR A O 1
ATOM 1353 N N . CYS A 1 168 ? 18.231 -7.781 -17.051 1.00 94.69 168 CYS A N 1
ATOM 1354 C CA . CYS A 1 168 ? 18.084 -7.086 -15.784 1.00 94.69 168 CYS A CA 1
ATOM 1355 C C . CYS A 1 168 ? 19.459 -6.795 -15.186 1.00 94.69 168 CYS A C 1
ATOM 1357 O O . CYS A 1 168 ? 20.334 -7.660 -15.172 1.00 94.69 168 CYS A O 1
ATOM 1359 N N . ASN A 1 169 ? 19.643 -5.604 -14.625 1.00 93.69 169 ASN A N 1
ATOM 1360 C CA . ASN A 1 169 ? 20.844 -5.248 -13.882 1.00 93.69 169 ASN A CA 1
ATOM 1361 C C . ASN A 1 169 ? 20.485 -4.479 -12.611 1.00 93.69 169 ASN A C 1
ATOM 1363 O O . ASN A 1 169 ? 20.201 -3.282 -12.655 1.00 93.69 169 ASN A O 1
ATOM 1367 N N . ARG A 1 170 ? 20.506 -5.175 -11.470 1.00 86.75 170 ARG A N 1
ATOM 1368 C CA . ARG A 1 170 ? 20.243 -4.608 -10.140 1.00 86.75 170 ARG A CA 1
ATOM 1369 C C . ARG A 1 170 ? 18.971 -3.761 -10.108 1.00 86.75 170 ARG A C 1
ATOM 1371 O O . ARG A 1 170 ? 18.963 -2.624 -9.641 1.00 86.75 170 ARG A O 1
ATOM 1378 N N . GLY A 1 171 ? 17.887 -4.324 -10.629 1.00 86.81 171 GLY A N 1
ATOM 1379 C CA . GLY A 1 171 ? 16.580 -3.679 -10.674 1.00 86.81 171 GLY A CA 1
ATOM 1380 C C . GLY A 1 171 ? 16.278 -2.913 -11.966 1.00 86.81 171 GLY A C 1
ATOM 1381 O O . GLY A 1 171 ? 15.111 -2.729 -12.296 1.00 86.81 171 GLY A O 1
ATOM 1382 N N . TRP A 1 172 ? 17.296 -2.486 -12.715 1.00 94.31 172 TRP A N 1
ATOM 1383 C CA . TRP A 1 172 ? 17.105 -1.839 -14.014 1.00 94.31 172 TRP A CA 1
ATOM 1384 C C . TRP A 1 172 ? 16.800 -2.860 -15.096 1.00 94.31 172 TRP A C 1
ATOM 1386 O O . TRP A 1 172 ? 17.401 -3.933 -15.115 1.00 94.31 172 TRP A O 1
ATOM 1396 N N . MET A 1 173 ? 15.910 -2.496 -16.012 1.00 95.94 173 MET A N 1
ATOM 1397 C CA . MET A 1 173 ? 15.603 -3.282 -17.197 1.00 95.94 173 MET A CA 1
ATOM 1398 C C . MET A 1 173 ? 16.179 -2.594 -18.427 1.00 95.94 173 MET A C 1
ATOM 1400 O O . MET A 1 173 ? 15.729 -1.505 -18.781 1.00 95.94 173 MET A O 1
ATOM 1404 N N . SER A 1 174 ? 17.162 -3.207 -19.082 1.00 97.94 174 SER A N 1
ATOM 1405 C CA . SER A 1 174 ? 17.638 -2.704 -20.371 1.00 97.94 174 SER A CA 1
ATOM 1406 C C . SER A 1 174 ? 16.548 -2.881 -21.428 1.00 97.94 174 SER A C 1
ATOM 1408 O O . SER A 1 174 ? 15.887 -3.911 -21.473 1.00 97.94 174 SER A O 1
ATOM 1410 N N . ILE A 1 175 ? 16.356 -1.871 -22.268 1.00 98.25 175 ILE A N 1
ATOM 1411 C CA . ILE A 1 175 ? 15.420 -1.872 -23.402 1.00 98.25 175 ILE A CA 1
ATOM 1412 C C . ILE A 1 175 ? 16.163 -1.861 -24.742 1.00 98.25 175 ILE A C 1
ATOM 1414 O O . ILE A 1 175 ? 15.612 -2.305 -25.746 1.00 98.25 175 ILE A O 1
ATOM 1418 N N . ALA A 1 176 ? 17.416 -1.396 -24.753 1.00 98.31 176 ALA A N 1
ATOM 1419 C CA . ALA A 1 176 ? 18.319 -1.488 -25.893 1.00 98.31 176 ALA A CA 1
ATOM 1420 C C . ALA A 1 176 ? 19.777 -1.544 -25.424 1.00 98.31 176 ALA A C 1
ATOM 1422 O O . ALA A 1 176 ? 20.154 -0.800 -24.516 1.00 98.31 176 ALA A O 1
ATOM 1423 N N . ARG A 1 177 ? 20.606 -2.386 -26.050 1.00 97.81 177 ARG A N 1
ATOM 1424 C CA . ARG A 1 177 ? 22.044 -2.496 -25.747 1.00 97.81 177 ARG A CA 1
ATOM 1425 C C . ARG A 1 177 ? 22.872 -2.572 -27.025 1.00 97.81 177 ARG A C 1
ATOM 1427 O O . ARG A 1 177 ? 22.550 -3.365 -27.905 1.00 97.81 177 ARG A O 1
ATOM 1434 N N . ARG A 1 178 ? 23.947 -1.782 -27.081 1.00 97.38 178 ARG A N 1
ATOM 1435 C CA . ARG A 1 178 ? 24.988 -1.773 -28.124 1.00 97.38 178 ARG A CA 1
ATOM 1436 C C . ARG A 1 178 ? 26.353 -1.781 -27.445 1.00 97.38 178 ARG A C 1
ATOM 1438 O O . ARG A 1 178 ? 26.548 -0.993 -26.525 1.00 97.38 178 ARG A O 1
ATOM 1445 N N . PHE A 1 179 ? 27.292 -2.621 -27.849 1.00 96.69 179 PHE A N 1
ATOM 1446 C CA . PHE A 1 179 ? 28.662 -2.619 -27.333 1.00 96.69 179 PHE A CA 1
ATOM 1447 C C . PHE A 1 179 ? 29.689 -3.365 -28.202 1.00 96.69 179 PHE A C 1
ATOM 1449 O O . PHE A 1 179 ? 30.880 -3.246 -27.910 1.00 96.69 179 PHE A O 1
ATOM 1456 N N . ASP A 1 180 ? 29.276 -4.133 -29.214 1.00 96.00 180 ASP A N 1
ATOM 1457 C CA . ASP A 1 180 ? 30.180 -4.945 -30.044 1.00 96.00 180 ASP A CA 1
ATOM 1458 C C . ASP A 1 180 ? 29.844 -4.966 -31.546 1.00 96.00 180 ASP A C 1
ATOM 1460 O O . ASP A 1 180 ? 30.640 -5.480 -32.331 1.00 96.00 180 ASP A O 1
ATOM 1464 N N . GLY A 1 181 ? 28.714 -4.390 -31.965 1.00 95.38 181 GLY A N 1
ATOM 1465 C CA . GLY A 1 181 ? 28.280 -4.354 -33.361 1.00 95.38 181 GLY A CA 1
ATOM 1466 C C . GLY A 1 181 ? 27.831 -5.707 -33.919 1.00 95.38 181 GLY A C 1
ATOM 1467 O O . GLY A 1 181 ? 27.749 -5.857 -35.137 1.00 95.38 181 GLY A O 1
ATOM 1468 N N . SER A 1 182 ? 27.555 -6.697 -33.064 1.00 97.00 182 SER A N 1
ATOM 1469 C CA . SER A 1 182 ? 27.123 -8.042 -33.475 1.00 97.00 182 SER A CA 1
ATOM 1470 C C . SER A 1 182 ? 25.718 -8.088 -34.079 1.00 97.00 182 SER A C 1
ATOM 1472 O O . SER A 1 182 ? 25.373 -9.062 -34.753 1.00 97.00 182 SER A O 1
ATOM 1474 N N . VAL A 1 183 ? 24.906 -7.051 -33.860 1.00 97.75 183 VAL A N 1
ATOM 1475 C CA . VAL A 1 183 ? 23.532 -6.966 -34.356 1.00 97.75 183 VAL A CA 1
ATOM 1476 C C . VAL A 1 183 ? 23.368 -5.740 -35.247 1.00 97.75 183 VAL A C 1
ATOM 1478 O O . VAL A 1 183 ? 23.736 -4.622 -34.885 1.00 97.75 183 VAL A O 1
ATOM 1481 N N . ASP A 1 184 ? 22.772 -5.952 -36.421 1.00 96.31 184 ASP A N 1
ATOM 1482 C CA . ASP A 1 184 ? 22.369 -4.866 -37.314 1.00 96.31 184 ASP A CA 1
ATOM 1483 C C . ASP A 1 184 ? 21.120 -4.157 -36.772 1.00 96.31 184 ASP A C 1
ATOM 1485 O O . ASP A 1 184 ? 20.137 -4.812 -36.419 1.00 96.31 184 ASP A O 1
ATOM 1489 N N . PHE A 1 185 ? 21.168 -2.826 -36.707 1.00 97.25 185 PHE A N 1
ATOM 1490 C CA . PHE A 1 185 ? 20.067 -1.961 -36.274 1.00 97.25 185 PHE A CA 1
ATOM 1491 C C . PHE A 1 185 ? 19.441 -1.191 -37.450 1.00 97.25 185 PHE A C 1
ATOM 1493 O O . PHE A 1 185 ? 18.417 -0.542 -37.268 1.00 97.25 185 PHE A O 1
ATOM 1500 N N . TYR A 1 186 ? 19.965 -1.289 -38.676 1.00 96.69 186 TYR A N 1
ATOM 1501 C CA . TYR A 1 186 ? 19.320 -0.688 -39.843 1.00 96.69 186 TYR A CA 1
ATOM 1502 C C . TYR A 1 186 ? 18.182 -1.581 -40.362 1.00 96.69 186 TYR A C 1
ATOM 1504 O O . TYR A 1 186 ? 18.292 -2.282 -41.366 1.00 96.69 186 TYR A O 1
ATOM 1512 N N . ARG A 1 187 ? 17.066 -1.581 -39.628 1.00 97.94 187 ARG A N 1
ATOM 1513 C CA . ARG A 1 187 ? 15.942 -2.511 -39.811 1.00 97.94 187 ARG A CA 1
ATOM 1514 C C . ARG A 1 187 ? 14.625 -1.818 -40.158 1.00 97.94 187 ARG A C 1
ATOM 1516 O O . ARG A 1 187 ? 14.462 -0.618 -39.940 1.00 97.94 187 ARG A O 1
ATOM 1523 N N . ASN A 1 188 ? 13.709 -2.602 -40.727 1.00 98.25 188 ASN A N 1
ATOM 1524 C CA . ASN A 1 188 ? 12.377 -2.147 -41.127 1.00 98.25 188 ASN A CA 1
ATOM 1525 C C . ASN A 1 188 ? 11.460 -1.911 -39.911 1.00 98.25 188 ASN A C 1
ATOM 1527 O O . ASN A 1 188 ? 11.793 -2.267 -38.775 1.00 98.25 188 ASN A O 1
ATOM 1531 N N . TRP A 1 189 ? 10.279 -1.343 -40.154 1.00 98.44 189 TRP A N 1
ATOM 1532 C CA . TRP A 1 189 ? 9.275 -1.088 -39.120 1.00 98.44 189 TRP A CA 1
ATOM 1533 C C . TRP A 1 189 ? 8.878 -2.344 -38.344 1.00 98.44 189 TRP A C 1
ATOM 1535 O O . TRP A 1 189 ? 8.827 -2.321 -37.116 1.00 98.44 189 TRP A O 1
ATOM 1545 N N . SER A 1 190 ? 8.629 -3.448 -39.053 1.00 98.38 190 SER A N 1
ATOM 1546 C CA . SER A 1 190 ? 8.178 -4.707 -38.452 1.00 98.38 190 SER A CA 1
ATOM 1547 C C . SER A 1 190 ? 9.193 -5.263 -37.450 1.00 98.38 190 SER A C 1
ATOM 1549 O O . SER A 1 190 ? 8.813 -5.714 -36.371 1.00 98.38 190 SER A O 1
ATOM 1551 N N . ASP A 1 191 ? 10.482 -5.209 -37.766 1.00 98.50 191 ASP A N 1
ATOM 1552 C CA . ASP A 1 191 ? 11.551 -5.646 -36.868 1.00 98.50 191 ASP A CA 1
ATOM 1553 C C . ASP A 1 191 ? 11.598 -4.777 -35.605 1.00 98.50 191 ASP A C 1
ATOM 1555 O O . ASP A 1 191 ? 11.700 -5.294 -34.494 1.00 98.50 191 ASP A O 1
ATOM 1559 N N . TYR A 1 192 ? 11.481 -3.453 -35.745 1.00 98.62 192 TYR A N 1
ATOM 1560 C CA . TYR A 1 192 ? 11.438 -2.545 -34.597 1.00 98.62 192 TYR A CA 1
ATOM 1561 C C . TYR A 1 192 ? 10.177 -2.709 -33.752 1.00 98.62 192 TYR A C 1
ATOM 1563 O O . TYR A 1 192 ? 10.235 -2.564 -32.532 1.00 98.62 192 TYR A O 1
ATOM 1571 N N . GLN A 1 193 ? 9.054 -3.053 -34.371 1.00 97.94 193 GLN A N 1
ATOM 1572 C CA . GLN A 1 193 ? 7.808 -3.345 -33.678 1.00 97.94 193 GLN A CA 1
ATOM 1573 C C . GLN A 1 193 ? 7.946 -4.573 -32.762 1.00 97.94 193 GLN A C 1
ATOM 1575 O O . GLN A 1 193 ? 7.638 -4.481 -31.570 1.00 97.94 193 GLN A O 1
ATOM 1580 N N . HIS A 1 194 ? 8.496 -5.677 -33.279 1.00 97.31 194 HIS A N 1
ATOM 1581 C CA . HIS A 1 194 ? 8.618 -6.947 -32.549 1.00 97.31 194 HIS A CA 1
ATOM 1582 C C . HIS A 1 194 ? 9.870 -7.055 -31.663 1.00 97.31 194 HIS A C 1
ATOM 1584 O O . HIS A 1 194 ? 9.868 -7.808 -30.689 1.00 97.31 194 HIS A O 1
ATOM 1590 N N . GLY A 1 195 ? 10.924 -6.296 -31.967 1.00 97.81 195 GLY A N 1
ATOM 1591 C CA . GLY A 1 195 ? 12.226 -6.408 -31.313 1.00 97.81 195 GLY A CA 1
ATOM 1592 C C . GLY A 1 195 ? 13.142 -7.431 -31.984 1.00 97.81 195 GLY A C 1
ATOM 1593 O O . GLY A 1 195 ? 12.720 -8.266 -32.783 1.00 97.81 195 GLY A O 1
ATOM 1594 N N . PHE A 1 196 ? 14.436 -7.344 -31.679 1.00 98.50 196 PHE A N 1
ATOM 1595 C CA . PHE A 1 196 ? 15.477 -8.154 -32.314 1.00 98.50 196 PHE A CA 1
ATOM 1596 C C . PHE A 1 196 ? 16.744 -8.238 -31.451 1.00 98.50 196 PHE A C 1
ATOM 1598 O O . PHE A 1 196 ? 16.947 -7.434 -30.542 1.00 98.50 196 PHE A O 1
ATOM 1605 N N . GLY A 1 197 ? 17.622 -9.194 -31.768 1.00 97.81 197 GLY A N 1
ATOM 1606 C CA . GLY A 1 197 ? 18.860 -9.470 -31.027 1.00 97.81 197 GLY A CA 1
ATOM 1607 C C . GLY A 1 197 ? 18.670 -10.444 -29.856 1.00 97.81 197 GLY A C 1
ATOM 1608 O O . GLY A 1 197 ? 17.624 -11.082 -29.733 1.00 97.81 197 GLY A O 1
ATOM 1609 N N . ASP A 1 198 ? 19.687 -10.579 -28.999 1.00 97.38 198 ASP A N 1
ATOM 1610 C CA . ASP A 1 198 ? 19.638 -11.427 -27.797 1.00 97.38 198 ASP A CA 1
ATOM 1611 C C . ASP A 1 198 ? 19.929 -10.583 -26.543 1.00 97.38 198 ASP A C 1
ATOM 1613 O O . ASP A 1 198 ? 20.971 -9.935 -26.484 1.00 97.38 198 ASP A O 1
ATOM 1617 N N . PRO A 1 199 ? 19.079 -10.609 -25.498 1.00 96.88 199 PRO A N 1
ATOM 1618 C CA . PRO A 1 199 ? 19.321 -9.886 -24.245 1.00 96.88 199 PRO A CA 1
ATOM 1619 C C . PRO A 1 199 ? 20.657 -10.183 -23.536 1.00 96.88 199 PRO A C 1
ATOM 1621 O O . PRO A 1 199 ? 21.119 -9.388 -22.714 1.00 96.88 199 PRO A O 1
ATOM 1624 N N . SER A 1 200 ? 21.291 -11.317 -23.832 1.00 96.50 200 SER A N 1
ATOM 1625 C CA . SER A 1 200 ? 22.638 -11.675 -23.366 1.00 96.50 200 SER A CA 1
ATOM 1626 C C . SER A 1 200 ? 23.736 -10.881 -24.089 1.00 96.50 200 SER A C 1
ATOM 1628 O O . SER A 1 200 ? 24.841 -10.778 -23.560 1.00 96.50 200 SER A O 1
ATOM 1630 N N . GLY A 1 201 ? 23.429 -10.306 -25.256 1.00 97.12 201 GLY A N 1
ATOM 1631 C CA . GLY A 1 201 ? 24.295 -9.483 -26.100 1.00 97.12 201 GLY A CA 1
ATOM 1632 C C . GLY A 1 201 ? 23.651 -8.144 -26.495 1.00 97.12 201 GLY A C 1
ATOM 1633 O O . GLY A 1 201 ? 23.045 -7.470 -25.652 1.00 97.12 201 GLY A O 1
ATOM 1634 N N . GLU A 1 202 ? 23.820 -7.732 -27.757 1.00 98.44 202 GLU A N 1
ATOM 1635 C CA . GLU A 1 202 ? 23.114 -6.580 -28.333 1.00 98.44 202 GLU A CA 1
ATOM 1636 C C . GLU A 1 202 ? 21.671 -6.936 -28.690 1.00 98.44 202 GLU A C 1
ATOM 1638 O O . GLU A 1 202 ? 21.391 -7.999 -29.251 1.00 98.44 202 GLU A O 1
ATOM 1643 N N . TYR A 1 203 ? 20.741 -6.041 -28.365 1.00 98.50 203 TYR A N 1
ATOM 1644 C CA . TYR A 1 203 ? 19.325 -6.244 -28.661 1.00 98.50 203 TYR A CA 1
ATOM 1645 C C . TYR A 1 203 ? 18.511 -4.960 -28.525 1.00 98.50 203 TYR A C 1
ATOM 1647 O O . TYR A 1 203 ? 18.964 -3.977 -27.929 1.00 98.50 203 TYR A O 1
ATOM 1655 N N . PHE A 1 204 ? 17.281 -5.018 -29.028 1.00 98.62 204 PHE A N 1
ATOM 1656 C CA . PHE A 1 204 ? 16.205 -4.075 -28.765 1.00 98.62 204 PHE A CA 1
ATOM 1657 C C . PHE A 1 204 ? 14.931 -4.844 -28.396 1.00 98.62 204 PHE A C 1
ATOM 1659 O O . PHE A 1 204 ? 14.562 -5.802 -29.072 1.00 98.62 204 PHE A O 1
ATOM 1666 N N . ILE A 1 205 ? 14.255 -4.427 -27.323 1.00 97.75 205 ILE A N 1
ATOM 1667 C CA . ILE A 1 205 ? 13.097 -5.142 -26.751 1.00 97.75 205 ILE A CA 1
ATOM 1668 C C . ILE A 1 205 ? 11.859 -5.175 -27.671 1.00 97.75 205 ILE A C 1
ATOM 1670 O O . ILE A 1 205 ? 10.989 -6.027 -27.491 1.00 97.75 205 ILE A O 1
ATOM 1674 N N . GLY A 1 206 ? 11.776 -4.262 -28.641 1.00 98.25 206 GLY A N 1
ATOM 1675 C CA . GLY A 1 206 ? 10.612 -4.080 -29.512 1.00 98.25 206 GLY A CA 1
ATOM 1676 C C . GLY A 1 206 ? 9.659 -2.996 -29.011 1.00 98.25 206 GLY A C 1
ATOM 1677 O O . GLY A 1 206 ? 9.429 -2.854 -27.806 1.00 98.25 206 GLY A O 1
ATOM 1678 N N . LEU A 1 207 ? 9.109 -2.208 -29.935 1.00 98.50 207 LEU A N 1
ATOM 1679 C CA . LEU A 1 207 ? 8.250 -1.064 -29.622 1.00 98.50 207 LEU A CA 1
ATOM 1680 C C . LEU A 1 207 ? 6.912 -1.487 -29.010 1.00 98.50 207 LEU A C 1
ATOM 1682 O O . LEU A 1 207 ? 6.447 -0.810 -28.097 1.00 98.50 207 LEU A O 1
ATOM 1686 N N . ASP A 1 208 ? 6.334 -2.620 -29.421 1.00 97.81 208 ASP A N 1
ATOM 1687 C CA . ASP A 1 208 ? 5.093 -3.131 -28.819 1.00 97.81 208 ASP A CA 1
ATOM 1688 C C . ASP A 1 208 ? 5.283 -3.478 -27.340 1.00 97.81 208 ASP A C 1
ATOM 1690 O O . ASP A 1 208 ? 4.475 -3.106 -26.485 1.00 97.81 208 ASP A O 1
ATOM 1694 N N . ASN A 1 209 ? 6.400 -4.132 -27.016 1.00 96.19 209 ASN A N 1
ATOM 1695 C CA . ASN A 1 209 ? 6.749 -4.477 -25.642 1.00 96.19 209 ASN A CA 1
ATOM 1696 C C . ASN A 1 209 ? 7.068 -3.226 -24.819 1.00 96.19 209 ASN A C 1
ATOM 1698 O O . ASN A 1 209 ? 6.621 -3.102 -23.679 1.00 96.19 209 ASN A O 1
ATOM 1702 N N . LEU A 1 210 ? 7.804 -2.275 -25.399 1.00 96.94 210 LEU A N 1
ATOM 1703 C CA . LEU A 1 210 ? 8.174 -1.027 -24.739 1.00 96.94 210 LEU A CA 1
ATOM 1704 C C . LEU A 1 210 ? 6.957 -0.134 -24.453 1.00 96.94 210 LEU A C 1
ATOM 1706 O O . LEU A 1 210 ? 6.834 0.399 -23.346 1.00 96.94 210 LEU A O 1
ATOM 1710 N N . ALA A 1 211 ? 6.042 -0.006 -25.415 1.00 96.69 211 ALA A N 1
ATOM 1711 C CA . ALA A 1 211 ? 4.781 0.713 -25.260 1.00 96.69 211 ALA A CA 1
ATOM 1712 C C . ALA A 1 211 ? 3.885 0.041 -24.216 1.00 96.69 211 ALA A C 1
ATOM 1714 O O . ALA A 1 211 ? 3.322 0.716 -23.355 1.00 96.69 211 ALA A O 1
ATOM 1715 N N . ALA A 1 212 ? 3.805 -1.296 -24.228 1.00 92.31 212 ALA A N 1
ATOM 1716 C CA . ALA A 1 212 ? 3.089 -2.037 -23.201 1.00 92.31 212 ALA A CA 1
ATOM 1717 C C . ALA A 1 212 ? 3.680 -1.745 -21.816 1.00 92.31 212 ALA A C 1
ATOM 1719 O O . ALA A 1 212 ? 2.958 -1.257 -20.954 1.00 92.31 212 ALA A O 1
ATOM 1720 N N . VAL A 1 213 ? 4.979 -1.967 -21.593 1.00 91.31 213 VAL A N 1
ATOM 1721 C CA . VAL A 1 213 ? 5.611 -1.754 -20.278 1.00 91.31 213 VAL A CA 1
ATOM 1722 C C . VAL A 1 213 ? 5.431 -0.311 -19.801 1.00 91.31 213 VAL A C 1
ATOM 1724 O O . VAL A 1 213 ? 4.919 -0.083 -18.706 1.00 91.31 213 VAL A O 1
ATOM 1727 N N . THR A 1 214 ? 5.777 0.673 -20.633 1.00 92.31 214 THR A N 1
ATOM 1728 C CA . THR A 1 214 ? 5.701 2.092 -20.245 1.00 92.31 214 THR A CA 1
ATOM 1729 C C . THR A 1 214 ? 4.276 2.649 -20.179 1.00 92.31 214 THR A C 1
ATOM 1731 O O . THR A 1 214 ? 4.068 3.714 -19.603 1.00 92.31 214 THR A O 1
ATOM 1734 N N . GLY A 1 215 ? 3.283 1.923 -20.701 1.00 88.12 215 GLY A N 1
ATOM 1735 C CA . GLY A 1 215 ? 1.861 2.207 -20.507 1.00 88.12 215 GLY A CA 1
ATOM 1736 C C . GLY A 1 215 ? 1.294 1.694 -19.177 1.00 88.12 215 GLY A C 1
ATOM 1737 O O . GLY A 1 215 ? 0.285 2.221 -18.712 1.00 88.12 215 GLY A O 1
ATOM 1738 N N . HIS A 1 216 ? 1.926 0.699 -18.538 1.00 79.75 216 HIS A N 1
ATOM 1739 C CA . HIS A 1 216 ? 1.447 0.136 -17.263 1.00 79.75 216 HIS A CA 1
ATOM 1740 C C . HIS A 1 216 ? 1.842 0.974 -16.040 1.00 79.75 216 HIS A C 1
ATOM 1742 O O . HIS A 1 216 ? 1.133 0.967 -15.034 1.00 79.75 216 HIS A O 1
ATOM 1748 N N . SER A 1 217 ? 2.979 1.670 -16.085 1.00 79.19 217 SER A N 1
ATOM 1749 C CA . SER A 1 217 ? 3.493 2.459 -14.961 1.00 79.19 217 SER A CA 1
ATOM 1750 C C . SER A 1 217 ? 4.338 3.631 -15.450 1.00 79.19 217 SER A C 1
ATOM 1752 O O . SER A 1 217 ? 4.636 3.762 -16.633 1.00 79.19 217 SER A O 1
ATOM 1754 N N . ARG A 1 218 ? 4.744 4.504 -14.527 1.00 85.44 218 ARG A N 1
ATOM 1755 C CA . ARG A 1 218 ? 5.678 5.592 -14.821 1.00 85.44 218 ARG A CA 1
ATOM 1756 C C . ARG A 1 218 ? 7.104 5.093 -14.675 1.00 85.44 218 ARG A C 1
ATOM 1758 O O . ARG A 1 218 ? 7.494 4.651 -13.594 1.00 85.44 218 ARG A O 1
ATOM 1765 N N . TYR A 1 219 ? 7.887 5.226 -15.736 1.00 92.50 219 TYR A N 1
ATOM 1766 C CA . TYR A 1 219 ? 9.290 4.837 -15.756 1.00 92.50 219 TYR A CA 1
ATOM 1767 C C . TYR A 1 219 ? 10.186 6.058 -15.881 1.00 92.50 219 TYR A C 1
ATOM 1769 O O . TYR A 1 219 ? 9.847 7.014 -16.575 1.00 92.50 219 TYR A O 1
ATOM 1777 N N . ARG A 1 220 ? 11.353 5.976 -15.245 1.00 95.44 220 ARG A N 1
ATOM 1778 C CA . ARG A 1 220 ? 12.512 6.784 -15.613 1.00 95.44 220 ARG A CA 1
ATOM 1779 C C . ARG A 1 220 ? 13.346 6.034 -16.640 1.00 95.44 220 ARG A C 1
ATOM 1781 O O . ARG A 1 220 ? 13.478 4.810 -16.548 1.00 95.44 220 ARG A O 1
ATOM 1788 N N . LEU A 1 221 ? 13.932 6.768 -17.574 1.00 98.44 221 LEU A N 1
ATOM 1789 C CA . LEU A 1 221 ? 14.902 6.266 -18.544 1.00 98.44 221 LEU A CA 1
ATOM 1790 C C . LEU A 1 221 ? 16.296 6.705 -18.129 1.00 98.44 221 LEU A C 1
ATOM 1792 O O . LEU A 1 221 ? 16.506 7.872 -17.827 1.00 98.44 221 LEU A O 1
ATOM 1796 N N . ARG A 1 222 ? 17.259 5.794 -18.195 1.00 98.38 222 ARG A N 1
ATOM 1797 C CA . ARG A 1 222 ? 18.683 6.089 -18.101 1.00 98.38 222 ARG A CA 1
ATOM 1798 C C . ARG A 1 222 ? 19.379 5.555 -19.343 1.00 98.38 222 ARG A C 1
ATOM 1800 O O . ARG A 1 222 ? 19.214 4.392 -19.700 1.00 98.38 222 ARG A O 1
ATOM 1807 N N . ILE A 1 223 ? 20.158 6.410 -19.982 1.00 98.50 223 ILE A N 1
ATOM 1808 C CA . ILE A 1 223 ? 21.002 6.091 -21.127 1.00 98.50 223 ILE A CA 1
ATOM 1809 C C . ILE A 1 223 ? 22.438 6.186 -20.640 1.00 98.50 223 ILE A C 1
ATOM 1811 O O . ILE A 1 223 ? 22.896 7.273 -20.293 1.00 98.50 223 ILE A O 1
ATOM 1815 N N . GLU A 1 224 ? 23.134 5.058 -20.580 1.00 98.12 224 GLU A N 1
ATOM 1816 C CA . GLU A 1 224 ? 24.568 5.014 -20.296 1.00 98.12 224 GLU A CA 1
ATOM 1817 C C . GLU A 1 224 ? 25.344 4.913 -21.603 1.00 98.12 224 GLU A C 1
ATOM 1819 O O . GLU A 1 224 ? 25.025 4.089 -22.455 1.00 98.12 224 GLU A O 1
ATOM 1824 N N . LEU A 1 225 ? 26.347 5.772 -21.755 1.00 96.75 225 LEU A N 1
ATOM 1825 C CA . LEU A 1 225 ? 27.171 5.904 -22.949 1.00 96.75 225 LEU A CA 1
ATOM 1826 C C . LEU A 1 225 ? 28.630 5.712 -22.548 1.00 96.75 225 LEU A C 1
ATOM 1828 O O . LEU A 1 225 ? 29.100 6.376 -21.622 1.00 96.75 225 LEU A O 1
ATOM 1832 N N . THR A 1 226 ? 29.358 4.862 -23.264 1.00 95.75 226 THR A N 1
ATOM 1833 C CA . THR A 1 226 ? 30.791 4.628 -23.047 1.00 95.75 226 THR A CA 1
ATOM 1834 C C . THR A 1 226 ? 31.589 5.078 -24.265 1.00 95.75 226 THR A C 1
ATOM 1836 O O . THR A 1 226 ? 31.287 4.674 -25.391 1.00 95.75 226 THR A O 1
ATOM 1839 N N . SER A 1 227 ? 32.620 5.899 -24.059 1.00 92.25 227 SER A N 1
ATOM 1840 C CA . SER A 1 227 ? 33.558 6.297 -25.110 1.00 92.25 227 SER A CA 1
ATOM 1841 C C . SER A 1 227 ? 34.646 5.238 -25.328 1.00 92.25 227 SER A C 1
ATOM 1843 O O . SER A 1 227 ? 34.964 4.419 -24.461 1.00 92.25 227 SER A O 1
ATOM 1845 N N . TRP A 1 228 ? 35.222 5.235 -26.524 1.00 90.88 228 TRP A N 1
ATOM 1846 C CA . TRP A 1 228 ? 36.482 4.562 -26.809 1.00 90.88 228 TRP A CA 1
ATOM 1847 C C . TRP A 1 228 ? 37.610 5.203 -26.004 1.00 90.88 228 TRP A C 1
ATOM 1849 O O . TRP A 1 228 ? 37.691 6.426 -25.892 1.00 90.88 228 TRP A O 1
ATOM 1859 N N . GLY A 1 229 ? 38.485 4.358 -25.464 1.00 85.81 229 GLY A N 1
ATOM 1860 C CA . GLY A 1 229 ? 39.728 4.805 -24.856 1.00 85.81 229 GLY A CA 1
ATOM 1861 C C . GLY A 1 229 ? 40.868 4.839 -25.868 1.00 85.81 229 GLY A C 1
ATOM 1862 O O . GLY A 1 229 ? 40.897 4.030 -26.794 1.00 85.81 229 GLY A O 1
ATOM 1863 N N . ASN A 1 230 ? 41.818 5.741 -25.658 1.00 81.69 230 ASN A N 1
ATOM 1864 C CA . ASN A 1 230 ? 43.114 5.776 -26.328 1.00 81.69 230 ASN A CA 1
ATOM 1865 C C . ASN A 1 230 ? 44.223 6.079 -25.301 1.00 81.69 230 ASN A C 1
ATOM 1867 O O . ASN A 1 230 ? 43.952 6.200 -24.107 1.00 81.69 230 ASN A O 1
ATOM 1871 N N . GLU A 1 231 ? 45.471 6.201 -25.757 1.00 77.38 231 GLU A N 1
ATOM 1872 C CA . GLU A 1 231 ? 46.635 6.433 -24.884 1.00 77.38 231 GLU A CA 1
ATOM 1873 C C . GLU A 1 231 ? 46.527 7.707 -24.026 1.00 77.38 231 GLU A C 1
ATOM 1875 O O . GLU A 1 231 ? 47.089 7.760 -22.936 1.00 77.38 231 GLU A O 1
ATOM 1880 N N . SER A 1 232 ? 45.791 8.724 -24.488 1.00 73.31 232 SER A N 1
ATOM 1881 C CA . SER A 1 232 ? 45.621 10.011 -23.796 1.00 73.31 232 SER A CA 1
ATOM 1882 C C . SER A 1 232 ? 44.288 10.143 -23.047 1.00 73.31 232 SER A C 1
ATOM 1884 O O . SER A 1 232 ? 44.138 11.042 -22.222 1.00 73.31 232 SER A O 1
ATOM 1886 N N . HIS A 1 233 ? 43.313 9.271 -23.316 1.00 72.94 233 HIS A N 1
ATOM 1887 C CA . HIS A 1 233 ? 41.980 9.316 -22.722 1.00 72.94 233 HIS A CA 1
ATOM 1888 C C . HIS A 1 233 ? 41.500 7.892 -22.397 1.00 72.94 233 HIS A C 1
ATOM 1890 O O . HIS A 1 233 ? 41.090 7.168 -23.308 1.00 72.94 233 HIS A O 1
ATOM 1896 N N . PRO A 1 234 ? 41.541 7.449 -21.127 1.00 80.81 234 PRO A N 1
ATOM 1897 C CA . PRO A 1 234 ? 40.968 6.164 -20.746 1.00 80.81 234 PRO A CA 1
ATOM 1898 C C . PRO A 1 234 ? 39.448 6.259 -20.925 1.00 80.81 234 PRO A C 1
ATOM 1900 O O . PRO A 1 234 ? 38.824 7.134 -20.338 1.00 80.81 234 PRO A O 1
ATOM 1903 N N . GLY A 1 235 ? 38.863 5.405 -21.771 1.00 86.88 235 GLY A N 1
ATOM 1904 C CA . GLY A 1 235 ? 37.448 5.496 -22.151 1.00 86.88 235 GLY A CA 1
ATOM 1905 C C . GLY A 1 235 ? 36.528 5.676 -20.939 1.00 86.88 235 GLY A C 1
ATOM 1906 O O . GLY A 1 235 ? 36.633 4.953 -19.948 1.00 86.88 235 GLY A O 1
ATOM 1907 N N . GLU A 1 236 ? 35.634 6.654 -21.017 1.00 92.06 236 GLU A N 1
ATOM 1908 C CA . GLU A 1 236 ? 34.773 7.078 -19.916 1.00 92.06 236 GLU A CA 1
ATOM 1909 C C . GLU A 1 236 ? 33.355 6.547 -20.111 1.00 92.06 236 GLU A C 1
ATOM 1911 O O . GLU A 1 236 ? 32.928 6.282 -21.232 1.00 92.06 236 GLU A O 1
ATOM 1916 N N . THR A 1 237 ? 32.590 6.426 -19.024 1.00 94.56 237 THR A N 1
ATOM 1917 C CA . THR A 1 237 ? 31.141 6.189 -19.093 1.00 94.56 237 THR A CA 1
ATOM 1918 C C . THR A 1 237 ? 30.393 7.355 -18.469 1.00 94.56 237 THR A C 1
ATOM 1920 O O . THR A 1 237 ? 30.652 7.727 -17.323 1.00 94.56 237 THR A O 1
ATOM 1923 N N . LYS A 1 238 ? 29.449 7.925 -19.216 1.00 95.69 238 LYS A N 1
ATOM 1924 C CA . LYS A 1 238 ? 28.546 8.988 -18.761 1.00 95.69 238 LYS A CA 1
ATOM 1925 C C . LYS A 1 238 ? 27.100 8.565 -18.937 1.00 95.69 238 LYS A C 1
ATOM 1927 O O . LYS A 1 238 ? 26.816 7.544 -19.557 1.00 95.69 238 LYS A O 1
ATOM 1932 N N . TYR A 1 239 ? 26.186 9.333 -18.357 1.00 97.50 239 TYR A N 1
ATOM 1933 C CA . TYR A 1 239 ? 24.767 9.018 -18.441 1.00 97.50 239 TYR A CA 1
ATOM 1934 C C . TYR A 1 239 ? 23.897 10.251 -18.671 1.00 97.50 239 TYR A C 1
ATOM 1936 O O . TYR A 1 239 ? 24.254 11.358 -18.264 1.00 97.50 239 TYR A O 1
ATOM 1944 N N . ALA A 1 240 ? 22.745 10.020 -19.290 1.00 98.06 240 ALA A N 1
ATOM 1945 C CA . ALA A 1 240 ? 21.599 10.917 -19.350 1.00 98.06 240 ALA A CA 1
ATOM 1946 C C . ALA A 1 240 ? 20.398 10.192 -18.728 1.00 98.06 240 ALA A C 1
ATOM 1948 O O . ALA A 1 240 ? 20.149 9.031 -19.043 1.00 98.06 240 ALA A O 1
ATOM 1949 N N . GLU A 1 241 ? 19.682 10.839 -17.819 1.00 98.19 241 GLU A N 1
ATOM 1950 C CA . GLU A 1 241 ? 18.535 10.282 -17.104 1.00 98.19 241 GLU A CA 1
ATOM 1951 C C . GLU A 1 241 ? 17.332 11.220 -17.244 1.00 98.19 241 GLU A C 1
ATOM 1953 O O . GLU A 1 241 ? 17.461 12.432 -17.102 1.00 98.19 241 GLU A O 1
ATOM 1958 N N . TYR A 1 242 ? 16.166 10.650 -17.528 1.00 97.88 242 TYR A N 1
ATOM 1959 C CA . TYR A 1 242 ? 14.897 11.348 -17.712 1.00 97.88 242 TYR A CA 1
ATOM 1960 C C . TYR A 1 242 ? 13.910 10.764 -16.711 1.00 97.88 242 TYR A C 1
ATOM 1962 O O . TYR A 1 242 ? 13.641 9.559 -16.745 1.00 97.88 242 TYR A O 1
ATOM 1970 N N . GLU A 1 243 ? 13.400 11.588 -15.795 1.00 94.56 243 GLU A N 1
ATOM 1971 C CA . GLU A 1 243 ? 12.533 11.116 -14.709 1.00 94.56 243 GLU A CA 1
ATOM 1972 C C . GLU A 1 243 ? 11.239 10.503 -15.249 1.00 94.56 243 GLU A C 1
ATOM 1974 O O . GLU A 1 243 ? 10.756 9.512 -14.709 1.00 94.56 243 GLU A O 1
ATOM 1979 N N . ARG A 1 244 ? 10.700 11.054 -16.342 1.00 94.19 244 ARG A N 1
ATOM 1980 C CA . ARG A 1 244 ? 9.531 10.502 -17.030 1.00 94.19 244 ARG A CA 1
ATOM 1981 C C . ARG A 1 244 ? 9.919 10.054 -18.419 1.00 94.19 244 ARG A C 1
ATOM 1983 O O . ARG A 1 244 ? 10.463 10.838 -19.188 1.00 94.19 244 ARG A O 1
ATOM 1990 N N . PHE A 1 245 ? 9.588 8.812 -18.723 1.00 97.44 245 PHE A N 1
ATOM 1991 C CA . PHE A 1 245 ? 9.763 8.203 -20.023 1.00 97.44 245 PHE A CA 1
ATOM 1992 C C . PHE A 1 245 ? 8.570 7.308 -20.349 1.00 97.44 245 PHE A C 1
ATOM 1994 O O . PHE A 1 245 ? 8.199 6.440 -19.551 1.00 97.44 245 PHE A O 1
ATOM 2001 N N . SER A 1 246 ? 7.997 7.498 -21.532 1.00 97.12 246 SER A N 1
ATOM 2002 C CA . SER A 1 246 ? 7.043 6.558 -22.107 1.00 97.12 246 SER A CA 1
ATOM 2003 C C . SER A 1 246 ? 7.070 6.574 -23.629 1.00 97.12 246 SER A C 1
ATOM 2005 O O . SER A 1 246 ? 7.561 7.513 -24.260 1.00 97.12 246 SER A O 1
ATOM 2007 N N . VAL A 1 247 ? 6.540 5.500 -24.207 1.00 98.12 247 VAL A N 1
ATOM 2008 C CA . VAL A 1 247 ? 6.382 5.322 -25.649 1.00 98.12 247 VAL A CA 1
ATOM 2009 C C . VAL A 1 247 ? 4.907 5.049 -25.934 1.00 98.12 247 VAL A C 1
ATOM 2011 O O . VAL A 1 247 ? 4.295 4.205 -25.278 1.00 98.12 247 VAL A O 1
ATOM 2014 N N . GLY A 1 248 ? 4.321 5.794 -26.875 1.00 97.62 248 GLY A N 1
ATOM 2015 C CA . GLY A 1 248 ? 2.946 5.587 -27.339 1.00 97.62 248 GLY A CA 1
ATOM 2016 C C . GLY A 1 248 ? 2.748 4.211 -27.983 1.00 97.62 248 GLY A C 1
ATOM 2017 O O . GLY A 1 248 ? 3.704 3.485 -28.223 1.00 97.62 248 GLY A O 1
ATOM 2018 N N . ASN A 1 249 ? 1.509 3.833 -28.285 1.00 96.69 249 ASN A N 1
ATOM 2019 C CA . ASN A 1 249 ? 1.236 2.601 -29.037 1.00 96.69 249 ASN A CA 1
ATOM 2020 C C . ASN A 1 249 ? 1.425 2.811 -30.554 1.00 96.69 249 ASN A C 1
ATOM 2022 O O . ASN A 1 249 ? 1.719 3.920 -31.007 1.00 96.69 249 ASN A O 1
ATOM 2026 N N . GLU A 1 250 ? 1.220 1.759 -31.353 1.00 96.75 250 GLU A N 1
ATOM 2027 C CA . GLU A 1 250 ? 1.362 1.838 -32.815 1.00 96.75 250 GLU A CA 1
ATOM 2028 C C . GLU A 1 250 ? 0.422 2.879 -33.452 1.00 96.75 250 GLU A C 1
ATOM 2030 O O . GLU A 1 250 ? 0.812 3.580 -34.385 1.00 96.75 250 GLU A O 1
ATOM 2035 N N . ALA A 1 251 ? -0.799 3.033 -32.921 1.00 97.19 251 ALA A N 1
ATOM 2036 C CA . ALA A 1 251 ? -1.767 4.011 -33.420 1.00 97.19 251 ALA A CA 1
ATOM 2037 C C . ALA A 1 251 ? -1.294 5.467 -33.231 1.00 97.19 251 ALA A C 1
ATOM 2039 O O . ALA A 1 251 ? -1.689 6.343 -33.997 1.00 97.19 251 ALA A O 1
ATOM 2040 N N . ASP A 1 252 ? -0.425 5.715 -32.247 1.00 97.56 252 ASP A N 1
ATOM 2041 C CA . ASP A 1 252 ? 0.272 6.989 -32.034 1.00 97.56 252 ASP A CA 1
ATOM 2042 C C . ASP A 1 252 ? 1.715 6.965 -32.584 1.00 97.56 252 ASP A C 1
ATOM 2044 O O . ASP A 1 252 ? 2.564 7.747 -32.160 1.00 97.56 252 ASP A O 1
ATOM 2048 N N . ASN A 1 253 ? 2.019 6.044 -33.509 1.00 98.06 253 ASN A N 1
ATOM 2049 C CA . ASN A 1 253 ? 3.337 5.842 -34.128 1.00 98.06 253 ASN A CA 1
ATOM 2050 C C . ASN A 1 253 ? 4.490 5.791 -33.108 1.00 98.06 253 ASN A C 1
ATOM 2052 O O . ASN A 1 253 ? 5.564 6.358 -33.335 1.00 98.06 253 ASN A O 1
ATOM 2056 N N . TYR A 1 254 ? 4.249 5.144 -31.963 1.00 98.44 254 TYR A N 1
ATOM 2057 C CA . TYR A 1 254 ? 5.212 4.993 -30.871 1.00 98.44 254 TYR A CA 1
ATOM 2058 C C . TYR A 1 254 ? 5.847 6.311 -30.419 1.00 98.44 254 TYR A C 1
ATOM 2060 O O . TYR A 1 254 ? 7.054 6.391 -30.186 1.00 98.44 254 TYR A O 1
ATOM 2068 N N . ARG A 1 255 ? 5.034 7.365 -30.309 1.00 98.44 255 ARG A N 1
ATOM 2069 C CA . ARG A 1 255 ? 5.462 8.697 -29.875 1.00 98.44 255 ARG A CA 1
ATOM 2070 C C . ARG A 1 255 ? 6.307 8.663 -28.599 1.00 98.44 255 ARG A C 1
ATOM 2072 O O . ARG A 1 255 ? 5.898 8.070 -27.601 1.00 98.44 255 ARG A O 1
ATOM 2079 N N . LEU A 1 256 ? 7.445 9.353 -28.611 1.00 98.31 256 LEU A N 1
ATOM 2080 C CA . LEU A 1 256 ? 8.304 9.520 -27.440 1.00 98.31 256 LEU A CA 1
ATOM 2081 C C . LEU A 1 256 ? 7.727 10.552 -26.475 1.00 98.31 256 LEU A C 1
ATOM 2083 O O . LEU A 1 256 ? 7.327 11.638 -26.897 1.00 98.31 256 LEU A O 1
ATOM 2087 N N . ARG A 1 257 ? 7.774 10.253 -25.177 1.00 98.19 257 ARG A N 1
ATOM 2088 C CA . ARG A 1 257 ? 7.628 11.241 -24.106 1.00 98.19 257 ARG A CA 1
ATOM 2089 C C . ARG A 1 257 ? 8.826 11.186 -23.173 1.00 98.19 257 ARG A C 1
ATOM 2091 O O . ARG A 1 257 ? 9.116 10.120 -22.633 1.00 98.19 257 ARG A O 1
ATOM 2098 N N . VAL A 1 258 ? 9.497 12.318 -22.972 1.00 97.44 258 VAL A N 1
ATOM 2099 C CA . VAL A 1 258 ? 10.620 12.471 -22.033 1.00 97.44 258 VAL A CA 1
ATOM 2100 C C . VAL A 1 258 ? 10.545 13.803 -21.292 1.00 97.44 258 VAL A C 1
ATOM 2102 O O . VAL A 1 258 ? 10.335 14.846 -21.899 1.00 97.44 258 VAL A O 1
ATOM 2105 N N . GLU A 1 259 ? 10.734 13.787 -19.971 1.00 95.00 259 GLU A N 1
ATOM 2106 C CA . GLU A 1 259 ? 10.730 15.004 -19.143 1.00 95.00 259 GLU A CA 1
ATOM 2107 C C . GLU A 1 259 ? 11.779 14.919 -18.020 1.00 95.00 259 GLU A C 1
ATOM 2109 O O . GLU A 1 259 ? 12.253 13.833 -17.672 1.00 95.00 259 GLU A O 1
ATOM 2114 N N . SER A 1 260 ? 12.102 16.074 -17.424 1.00 95.50 260 SER A N 1
ATOM 2115 C CA . SER A 1 260 ? 12.986 16.200 -16.253 1.00 95.50 260 SER A CA 1
ATOM 2116 C C . SER A 1 260 ? 14.367 15.559 -16.453 1.00 95.50 260 SER A C 1
ATOM 2118 O O . SER A 1 260 ? 14.739 14.610 -15.759 1.00 95.50 260 SER A O 1
ATOM 2120 N N . TYR A 1 261 ? 15.129 16.073 -17.419 1.00 97.31 261 TYR A N 1
ATOM 2121 C CA . TYR A 1 261 ? 16.498 15.625 -17.673 1.00 97.31 261 TYR A CA 1
ATOM 2122 C C . TYR A 1 261 ? 17.441 15.894 -16.485 1.00 97.31 261 TYR A C 1
ATOM 2124 O O . TYR A 1 261 ? 17.430 16.962 -15.870 1.00 97.31 261 TYR A O 1
ATOM 2132 N N . SER A 1 262 ? 18.337 14.942 -16.235 1.00 96.94 262 SER A N 1
ATOM 2133 C CA . SER A 1 262 ? 19.543 15.080 -15.422 1.00 96.94 262 SER A CA 1
ATOM 2134 C C . SER A 1 262 ? 20.660 14.197 -15.991 1.00 96.94 262 SER A C 1
ATOM 2136 O O . SER A 1 262 ? 20.401 13.252 -16.728 1.00 96.94 262 SER A O 1
ATOM 2138 N N . GLY A 1 263 ? 21.923 14.465 -15.662 1.00 95.94 263 GLY A N 1
ATOM 2139 C CA . GLY A 1 263 ? 23.028 13.578 -16.040 1.00 95.94 263 GLY A CA 1
ATOM 2140 C C . GLY A 1 263 ? 24.288 14.301 -16.491 1.00 95.94 263 GLY A C 1
ATOM 2141 O O . GLY A 1 263 ? 24.347 15.528 -16.560 1.00 95.94 263 GLY A O 1
ATOM 2142 N N . THR A 1 264 ? 25.324 13.517 -16.775 1.00 95.06 264 THR A N 1
ATOM 2143 C CA . THR A 1 264 ? 26.671 14.001 -17.110 1.00 95.06 264 THR A CA 1
ATOM 2144 C C . THR A 1 264 ? 27.000 13.946 -18.603 1.00 95.06 264 THR A C 1
ATOM 2146 O O . THR A 1 264 ? 28.014 14.513 -19.010 1.00 95.06 264 THR A O 1
ATOM 2149 N N . ALA A 1 265 ? 26.171 13.289 -19.421 1.00 92.75 265 ALA A N 1
ATOM 2150 C CA . ALA A 1 265 ? 26.370 13.161 -20.869 1.00 92.75 265 ALA A CA 1
ATOM 2151 C C . ALA A 1 265 ? 25.822 14.350 -21.689 1.00 92.75 265 ALA A C 1
ATOM 2153 O O . ALA A 1 265 ? 26.018 14.397 -22.901 1.00 92.75 265 ALA A O 1
ATOM 2154 N N . GLY A 1 266 ? 25.130 15.300 -21.053 1.00 93.25 266 GLY A N 1
ATOM 2155 C CA . GLY A 1 266 ? 24.401 16.366 -21.747 1.00 93.25 266 GLY A CA 1
ATOM 2156 C C . GLY A 1 266 ? 23.084 15.869 -22.358 1.00 93.25 266 GLY A C 1
ATOM 2157 O O . GLY A 1 266 ? 22.898 14.670 -22.567 1.00 93.25 266 GLY A O 1
ATOM 2158 N N . ASP A 1 267 ? 22.155 16.784 -22.631 1.00 94.62 267 ASP A N 1
ATOM 2159 C CA . ASP A 1 267 ? 20.786 16.436 -23.020 1.00 94.62 267 ASP A CA 1
ATOM 2160 C C . ASP A 1 267 ? 20.585 16.423 -24.540 1.00 94.62 267 ASP A C 1
ATOM 2162 O O . ASP A 1 267 ? 20.296 17.446 -25.156 1.00 94.62 267 ASP A O 1
ATOM 2166 N N . SER A 1 268 ? 20.709 15.247 -25.155 1.00 93.75 268 SER A N 1
ATOM 2167 C CA . SER A 1 268 ? 20.522 15.081 -26.606 1.00 93.75 268 SER A CA 1
ATOM 2168 C C . SER A 1 268 ? 19.193 14.410 -26.986 1.00 93.75 268 SER A C 1
ATOM 2170 O O . SER A 1 268 ? 19.039 13.996 -28.140 1.00 93.75 268 SER A O 1
ATOM 2172 N N . LEU A 1 269 ? 18.242 14.284 -26.046 1.00 95.69 269 LEU A N 1
ATOM 2173 C CA . LEU A 1 269 ? 16.949 13.620 -26.277 1.00 95.69 269 LEU A CA 1
ATOM 2174 C C . LEU A 1 269 ? 15.729 14.490 -25.954 1.00 95.69 269 LEU A C 1
ATOM 2176 O O . LEU A 1 269 ? 14.724 14.312 -26.633 1.00 95.69 269 LEU A O 1
ATOM 2180 N N . SER A 1 270 ? 15.778 15.453 -25.021 1.00 95.00 270 SER A N 1
ATOM 2181 C CA . SER A 1 270 ? 14.583 16.261 -24.686 1.00 95.00 270 SER A CA 1
ATOM 2182 C C . SER A 1 270 ? 14.008 17.021 -25.883 1.00 95.00 270 SER A C 1
ATOM 2184 O O . SER A 1 270 ? 12.797 17.139 -26.018 1.00 95.00 270 SER A O 1
ATOM 2186 N N . TYR A 1 271 ? 14.852 17.468 -26.820 1.00 91.38 271 TYR A N 1
ATOM 2187 C CA . TYR A 1 271 ? 14.407 18.100 -28.074 1.00 91.38 271 TYR A CA 1
ATOM 2188 C C . TYR A 1 271 ? 13.669 17.145 -29.031 1.00 91.38 271 TYR A C 1
ATOM 2190 O O . TYR A 1 271 ? 13.213 17.565 -30.095 1.00 91.38 271 TYR A O 1
ATOM 2198 N N . ARG A 1 272 ? 13.600 15.852 -28.697 1.00 93.62 272 ARG A N 1
ATOM 2199 C CA . ARG A 1 272 ? 12.840 14.814 -29.405 1.00 93.62 272 ARG A CA 1
ATOM 2200 C C . ARG A 1 272 ? 11.566 14.420 -28.659 1.00 93.62 272 ARG A C 1
ATOM 2202 O O . ARG A 1 272 ? 10.870 13.516 -29.117 1.00 93.62 272 ARG A O 1
ATOM 2209 N N . ASP A 1 273 ? 11.238 15.084 -27.548 1.00 96.56 273 ASP A N 1
ATOM 2210 C CA . ASP A 1 273 ? 9.940 14.903 -26.904 1.00 96.56 273 ASP A CA 1
ATOM 2211 C C . ASP A 1 273 ? 8.808 15.116 -27.921 1.00 96.56 273 ASP A C 1
ATOM 2213 O O . ASP A 1 273 ? 8.880 15.978 -28.802 1.00 96.56 273 ASP A O 1
ATOM 2217 N N . ASN A 1 274 ? 7.771 14.289 -27.813 1.00 97.00 274 ASN A N 1
ATOM 2218 C CA . ASN A 1 274 ? 6.591 14.289 -28.669 1.00 97.00 274 ASN A CA 1
ATOM 2219 C C . ASN A 1 274 ? 6.828 13.866 -30.137 1.00 97.00 274 ASN A C 1
ATOM 2221 O O . ASN A 1 274 ? 5.876 13.902 -30.925 1.00 97.00 274 ASN A O 1
ATOM 2225 N N . MET A 1 275 ? 8.042 13.445 -30.515 1.00 97.38 275 MET A N 1
ATOM 2226 C CA . MET A 1 275 ? 8.350 12.957 -31.867 1.00 97.38 275 MET A CA 1
ATOM 2227 C C . MET A 1 275 ? 7.885 11.522 -32.097 1.00 97.38 275 MET A C 1
ATOM 2229 O O . MET A 1 275 ? 7.804 10.721 -31.165 1.00 97.38 275 MET A O 1
ATOM 2233 N N . LEU A 1 276 ? 7.581 11.208 -33.357 1.00 97.88 276 LEU A N 1
ATOM 2234 C CA . LEU A 1 276 ? 7.134 9.889 -33.797 1.00 97.88 276 LEU A CA 1
ATOM 2235 C C . LEU A 1 276 ? 8.328 9.010 -34.174 1.00 97.88 276 LEU A C 1
ATOM 2237 O O . LEU A 1 276 ? 9.358 9.508 -34.635 1.00 97.88 276 LEU A O 1
ATOM 2241 N N . PHE A 1 277 ? 8.197 7.699 -33.981 1.00 98.19 277 PHE A N 1
ATOM 2242 C CA . PHE A 1 277 ? 9.253 6.766 -34.362 1.00 98.19 277 PHE A CA 1
ATOM 2243 C C . PHE A 1 277 ? 9.311 6.623 -35.884 1.00 98.19 277 PHE A C 1
ATOM 2245 O O . PHE A 1 277 ? 8.270 6.536 -36.531 1.00 98.19 277 PHE A O 1
ATOM 2252 N N . THR A 1 278 ? 10.510 6.600 -36.459 1.00 97.06 278 THR A N 1
ATOM 2253 C CA . THR A 1 278 ? 10.725 6.570 -37.914 1.00 97.06 278 THR A CA 1
ATOM 2254 C C . THR A 1 278 ? 11.741 5.494 -38.286 1.00 97.06 278 THR A C 1
ATOM 2256 O O . THR A 1 278 ? 12.806 5.421 -37.670 1.00 97.06 278 THR A O 1
ATOM 2259 N N . THR A 1 279 ? 11.423 4.684 -39.299 1.00 97.62 279 THR A N 1
ATOM 2260 C CA . THR A 1 279 ? 12.312 3.693 -39.937 1.00 97.62 279 THR A CA 1
ATOM 2261 C C . THR A 1 279 ? 12.510 4.042 -41.413 1.00 97.62 279 THR A C 1
ATOM 2263 O O . THR A 1 279 ? 11.822 4.908 -41.955 1.00 97.62 279 THR A O 1
ATOM 2266 N N . TYR A 1 280 ? 13.447 3.378 -42.097 1.00 95.62 280 TYR A N 1
ATOM 2267 C CA . TYR A 1 280 ? 13.704 3.669 -43.515 1.00 95.62 280 TYR A CA 1
ATOM 2268 C C . TYR A 1 280 ? 12.490 3.397 -44.421 1.00 95.62 280 TYR A C 1
ATOM 2270 O O . TYR A 1 280 ? 12.373 3.990 -45.485 1.00 95.62 280 TYR A O 1
ATOM 2278 N N . ASP A 1 281 ? 11.585 2.512 -44.001 1.00 97.06 281 ASP A N 1
ATOM 2279 C CA . ASP A 1 281 ? 10.371 2.114 -44.717 1.00 97.06 281 ASP A CA 1
ATOM 2280 C C . ASP A 1 281 ? 9.085 2.761 -44.169 1.00 97.06 281 ASP A C 1
ATOM 2282 O O . ASP A 1 281 ? 8.013 2.556 -44.740 1.00 97.06 281 ASP A O 1
ATOM 2286 N N . ARG A 1 282 ? 9.165 3.560 -43.091 1.00 96.12 282 ARG A N 1
ATOM 2287 C CA . ARG A 1 282 ? 8.031 4.314 -42.528 1.00 96.12 282 ARG A CA 1
ATOM 2288 C C . ARG A 1 282 ? 8.487 5.678 -42.003 1.00 96.12 282 ARG A C 1
ATOM 2290 O O . ARG A 1 282 ? 8.950 5.799 -40.869 1.00 96.12 282 ARG A O 1
ATOM 2297 N N . GLU A 1 283 ? 8.329 6.694 -42.850 1.00 93.69 283 GLU A N 1
ATOM 2298 C CA . GLU A 1 283 ? 8.684 8.094 -42.584 1.00 93.69 283 GLU A CA 1
ATOM 2299 C C . GLU A 1 283 ? 7.618 8.776 -41.711 1.00 93.69 283 GLU A C 1
ATOM 2301 O O . GLU A 1 283 ? 6.505 9.035 -42.165 1.00 93.69 283 GLU A O 1
ATOM 2306 N N . ASN A 1 284 ? 7.954 9.059 -40.448 1.00 94.62 284 ASN A N 1
ATOM 2307 C CA . ASN A 1 284 ? 7.095 9.812 -39.524 1.00 94.62 284 ASN A CA 1
ATOM 2308 C C . ASN A 1 284 ? 7.796 11.066 -38.962 1.00 94.62 284 ASN A C 1
ATOM 2310 O O . ASN A 1 284 ? 7.287 11.695 -38.028 1.00 94.62 284 ASN A O 1
ATOM 2314 N N . ASP A 1 285 ? 8.975 11.408 -39.488 1.00 90.50 285 ASP A N 1
ATOM 2315 C CA . ASP A 1 285 ? 9.731 12.583 -39.073 1.00 90.50 285 ASP A CA 1
ATOM 2316 C C . ASP A 1 285 ? 9.179 13.872 -39.717 1.00 90.50 285 ASP A C 1
ATOM 2318 O O . ASP A 1 285 ? 8.239 13.852 -40.513 1.00 90.50 285 ASP A O 1
ATOM 2322 N N . LEU A 1 286 ? 9.688 15.033 -39.296 1.00 91.12 286 LEU A N 1
ATOM 2323 C CA . LEU A 1 286 ? 9.197 16.340 -39.754 1.00 91.12 286 LEU A CA 1
ATOM 2324 C C . LEU A 1 286 ? 10.044 16.923 -40.894 1.00 91.12 286 LEU A C 1
ATOM 2326 O O . LEU A 1 286 ? 9.819 18.072 -41.301 1.00 91.12 286 LEU A O 1
ATOM 2330 N N . HIS A 1 287 ? 11.036 16.187 -41.399 1.00 88.62 287 HIS A N 1
ATOM 2331 C CA . HIS A 1 287 ? 11.933 16.680 -42.425 1.00 88.62 287 HIS A CA 1
ATOM 2332 C C . HIS A 1 287 ? 11.278 16.584 -43.812 1.00 88.62 287 HIS A C 1
ATOM 2334 O O . HIS A 1 287 ? 10.839 15.544 -44.274 1.00 88.62 287 HIS A O 1
ATOM 2340 N N . ARG A 1 288 ? 11.219 17.706 -44.537 1.00 85.38 288 ARG A N 1
ATOM 2341 C CA . ARG A 1 288 ? 10.388 17.818 -45.756 1.00 85.38 288 ARG A CA 1
ATOM 2342 C C . ARG A 1 288 ? 10.940 17.142 -47.016 1.00 85.38 288 ARG A C 1
ATOM 2344 O O . ARG A 1 288 ? 10.250 17.125 -48.030 1.00 85.38 288 ARG A O 1
ATOM 2351 N N . LYS A 1 289 ? 12.215 16.755 -47.022 1.00 86.19 289 LYS A N 1
ATOM 2352 C CA . LYS A 1 289 ? 12.953 16.386 -48.250 1.00 86.19 289 LYS A CA 1
ATOM 2353 C C . LYS A 1 289 ? 13.860 15.163 -48.106 1.00 86.19 289 LYS A C 1
ATOM 2355 O O . LYS A 1 289 ? 14.561 14.835 -49.056 1.00 86.19 289 LYS A O 1
ATOM 2360 N N . LEU A 1 290 ? 13.936 14.578 -46.917 1.00 87.69 290 LEU A N 1
ATOM 2361 C CA . LEU A 1 290 ? 14.920 13.552 -46.578 1.00 87.69 290 LEU A CA 1
ATOM 2362 C C . LEU A 1 290 ? 14.318 12.681 -45.490 1.00 87.69 290 LEU A C 1
ATOM 2364 O O . LEU A 1 290 ? 13.990 13.232 -44.443 1.00 87.69 290 LEU A O 1
ATOM 2368 N N . ASN A 1 291 ? 14.276 11.373 -45.722 1.00 88.06 291 ASN A N 1
ATOM 2369 C CA . ASN A 1 291 ? 13.970 10.410 -44.680 1.00 88.06 291 ASN A CA 1
ATOM 2370 C C . ASN A 1 291 ? 15.188 10.295 -43.761 1.00 88.06 291 ASN A C 1
ATOM 2372 O O . ASN A 1 291 ? 16.258 9.819 -44.163 1.00 88.06 291 ASN A O 1
ATOM 2376 N N . CYS A 1 292 ? 15.041 10.736 -42.516 1.00 92.25 292 CYS A N 1
ATOM 2377 C CA . CYS A 1 292 ? 16.158 10.768 -41.585 1.00 92.25 292 CYS A CA 1
ATOM 2378 C C . CYS A 1 292 ? 16.654 9.374 -41.204 1.00 92.25 292 CYS A C 1
ATOM 2380 O O . CYS A 1 292 ? 17.850 9.210 -40.973 1.00 92.25 292 CYS A O 1
ATOM 2382 N N . ALA A 1 293 ? 15.783 8.364 -41.181 1.00 93.00 293 ALA A N 1
ATOM 2383 C CA . ALA A 1 293 ? 16.197 6.996 -40.891 1.00 93.00 293 ALA A CA 1
ATOM 2384 C C . ALA A 1 293 ? 17.023 6.382 -42.027 1.00 93.00 293 ALA A C 1
ATOM 2386 O O . ALA A 1 293 ? 17.967 5.630 -41.778 1.00 93.00 293 ALA A O 1
ATOM 2387 N N . GLU A 1 294 ? 16.712 6.730 -43.278 1.00 92.38 294 GLU A N 1
ATOM 2388 C CA . GLU A 1 294 ? 17.515 6.323 -44.432 1.00 92.38 294 GLU A CA 1
ATOM 2389 C C . GLU A 1 294 ? 18.873 7.035 -44.467 1.00 92.38 294 GLU A C 1
ATOM 2391 O O . GLU A 1 294 ? 19.887 6.393 -44.759 1.00 92.38 294 GLU A O 1
ATOM 2396 N N . ALA A 1 295 ? 18.895 8.329 -44.142 1.00 89.75 295 ALA A N 1
ATOM 2397 C CA . ALA A 1 295 ? 20.103 9.149 -44.135 1.00 89.75 295 ALA A CA 1
ATOM 2398 C C . ALA A 1 295 ? 21.063 8.797 -42.990 1.00 89.75 295 ALA A C 1
ATOM 2400 O O . ALA A 1 295 ? 22.268 8.766 -43.188 1.00 89.75 295 ALA A O 1
ATOM 2401 N N . MET A 1 296 ? 20.533 8.514 -41.798 1.00 89.06 296 MET A N 1
ATOM 2402 C CA . MET A 1 296 ? 21.323 8.230 -40.592 1.00 89.06 296 MET A CA 1
ATOM 2403 C C . MET A 1 296 ? 21.573 6.726 -40.375 1.00 89.06 296 MET A C 1
ATOM 2405 O O . MET A 1 296 ? 22.173 6.340 -39.367 1.00 89.06 296 MET A O 1
ATOM 2409 N N . LYS A 1 297 ? 21.074 5.874 -41.284 1.00 92.81 297 LYS A N 1
ATOM 2410 C CA . LYS A 1 297 ? 21.166 4.401 -41.246 1.00 92.81 297 LYS A CA 1
ATOM 2411 C C . LYS A 1 297 ? 20.749 3.780 -39.907 1.00 92.81 297 LYS A C 1
ATOM 2413 O O . LYS A 1 297 ? 21.352 2.822 -39.434 1.00 92.81 297 LYS A O 1
ATOM 2418 N N . GLY A 1 298 ? 19.697 4.314 -39.297 1.00 92.81 298 GLY A N 1
ATOM 2419 C CA . GLY A 1 298 ? 19.137 3.818 -38.041 1.00 92.81 298 GLY A CA 1
ATOM 2420 C C . GLY A 1 298 ? 17.714 4.321 -37.850 1.00 92.81 298 GLY A C 1
ATOM 2421 O O . GLY A 1 298 ? 17.329 5.320 -38.447 1.00 92.81 298 GLY A O 1
ATOM 2422 N N . ALA A 1 299 ? 16.914 3.628 -37.046 1.00 95.94 299 ALA A N 1
ATOM 2423 C CA . ALA A 1 299 ? 15.594 4.127 -36.678 1.00 95.94 299 ALA A CA 1
ATOM 2424 C C . ALA A 1 299 ? 15.665 4.983 -35.415 1.00 95.94 299 ALA A C 1
ATOM 2426 O O . ALA A 1 299 ? 16.450 4.697 -34.510 1.00 95.94 299 ALA A O 1
ATOM 2427 N N . TRP A 1 300 ? 14.832 6.017 -35.316 1.00 96.31 300 TRP A N 1
ATOM 2428 C CA . TRP A 1 300 ? 14.789 6.862 -34.124 1.00 96.31 300 TRP A CA 1
ATOM 2429 C C . TRP A 1 300 ? 13.528 7.726 -34.070 1.00 96.31 300 TRP A C 1
ATOM 2431 O O . TRP A 1 300 ? 12.761 7.817 -35.029 1.00 96.31 300 TRP A O 1
ATOM 2441 N N . TRP A 1 301 ? 13.353 8.428 -32.951 1.00 97.00 301 TRP A N 1
ATOM 2442 C CA . TRP A 1 301 ? 12.409 9.539 -32.821 1.00 97.00 301 TRP A CA 1
ATOM 2443 C C . TRP A 1 301 ? 13.003 10.813 -33.438 1.00 97.00 301 TRP A C 1
ATOM 2445 O O . TRP A 1 301 ? 13.467 11.719 -32.739 1.00 97.00 301 TRP A O 1
ATOM 2455 N N . TYR A 1 302 ? 13.072 10.849 -34.769 1.00 94.31 302 TYR A N 1
ATOM 2456 C CA . TYR A 1 302 ? 13.612 11.985 -35.518 1.00 94.31 302 TYR A CA 1
ATOM 2457 C C . TYR A 1 302 ? 12.622 13.160 -35.573 1.00 94.31 302 TYR A C 1
ATOM 2459 O O . TYR A 1 302 ? 11.409 12.980 -35.557 1.00 94.31 302 TYR A O 1
ATOM 2467 N N . MET A 1 303 ? 13.156 14.384 -35.660 1.00 88.69 303 MET A N 1
ATOM 2468 C CA . MET A 1 303 ? 12.370 15.599 -35.935 1.00 88.69 303 MET A CA 1
ATOM 2469 C C . MET A 1 303 ? 12.833 16.212 -37.262 1.00 88.69 303 MET A C 1
ATOM 2471 O O . MET A 1 303 ? 12.198 16.026 -38.286 1.00 88.69 303 MET A O 1
ATOM 2475 N N . TRP A 1 304 ? 13.985 16.886 -37.252 1.00 86.44 304 TRP A N 1
ATOM 2476 C CA . TRP A 1 304 ? 14.756 17.291 -38.434 1.00 86.44 304 TRP A CA 1
ATOM 2477 C C . TRP A 1 304 ? 16.068 16.511 -38.361 1.00 86.44 304 TRP A C 1
ATOM 2479 O O . TRP A 1 304 ? 17.133 17.062 -38.090 1.00 86.44 304 TRP A O 1
ATOM 2489 N N . CYS A 1 305 ? 15.931 15.188 -38.425 1.00 86.88 305 CYS A N 1
ATOM 2490 C CA . CYS A 1 305 ? 16.954 14.194 -38.108 1.00 86.88 305 CYS A CA 1
ATOM 2491 C C . CYS A 1 305 ? 17.405 14.271 -36.642 1.00 86.88 305 CYS A C 1
ATOM 2493 O O . CYS A 1 305 ? 16.559 14.451 -35.756 1.00 86.88 305 CYS A O 1
ATOM 2495 N N . ALA A 1 306 ? 18.683 14.033 -36.342 1.00 74.12 306 ALA A N 1
ATOM 2496 C CA . ALA A 1 306 ? 19.103 13.635 -35.002 1.00 74.12 306 ALA A CA 1
ATOM 2497 C C . ALA A 1 306 ? 20.157 14.535 -34.352 1.00 74.12 306 ALA A C 1
ATOM 2499 O O . ALA A 1 306 ? 21.125 14.955 -34.964 1.00 74.12 306 ALA A O 1
ATOM 2500 N N . MET A 1 307 ? 19.960 14.756 -33.047 1.00 83.62 307 MET A N 1
ATOM 2501 C CA . MET A 1 307 ? 21.015 15.133 -32.090 1.00 83.62 307 MET A CA 1
ATOM 2502 C C . MET A 1 307 ? 21.482 13.888 -31.312 1.00 83.62 307 MET A C 1
ATOM 2504 O O . MET A 1 307 ? 22.465 13.914 -30.583 1.00 83.62 307 MET A O 1
ATOM 2508 N N . SER A 1 308 ? 20.761 12.780 -31.456 1.00 90.75 308 SER A N 1
ATOM 2509 C CA . SER A 1 308 ? 21.077 11.469 -30.912 1.00 90.75 308 SER A CA 1
ATOM 2510 C C . SER A 1 308 ? 20.615 10.426 -31.923 1.00 90.75 308 SER A C 1
ATOM 2512 O O . SER A 1 308 ? 19.550 10.586 -32.513 1.00 90.75 308 SER A O 1
ATOM 2514 N N . ASN A 1 309 ? 21.418 9.393 -32.150 1.00 92.44 309 ASN A N 1
ATOM 2515 C CA . ASN A 1 309 ? 21.060 8.247 -32.986 1.00 92.44 309 ASN A CA 1
ATOM 2516 C C . ASN A 1 309 ? 21.681 6.999 -32.366 1.00 92.44 309 ASN A C 1
ATOM 2518 O O . ASN A 1 309 ? 22.734 6.538 -32.791 1.00 92.44 309 ASN A O 1
ATOM 2522 N N . LEU A 1 310 ? 21.068 6.476 -31.306 1.00 95.50 310 LEU A N 1
ATOM 2523 C CA . LEU A 1 310 ? 21.639 5.340 -30.574 1.00 95.50 310 LEU A CA 1
ATOM 2524 C C . LEU A 1 310 ? 21.525 4.020 -31.353 1.00 95.50 310 LEU A C 1
ATOM 2526 O O . LEU A 1 310 ? 22.190 3.035 -31.025 1.00 95.50 310 LEU A O 1
ATOM 2530 N N . PHE A 1 311 ? 20.699 4.009 -32.400 1.00 96.12 311 PHE A N 1
ATOM 2531 C CA . PHE A 1 311 ? 20.471 2.868 -33.281 1.00 96.12 311 PHE A CA 1
ATOM 2532 C C . PHE A 1 311 ? 21.197 2.990 -34.625 1.00 96.12 311 PHE A C 1
ATOM 2534 O O . PHE A 1 311 ? 20.962 2.179 -35.514 1.00 96.12 311 PHE A O 1
ATOM 2541 N N . GLY A 1 312 ? 22.112 3.951 -34.769 1.00 93.62 312 GLY A N 1
ATOM 2542 C CA . GLY A 1 312 ? 22.968 4.036 -35.947 1.00 93.62 312 GLY A CA 1
ATOM 2543 C C . GLY A 1 312 ? 23.963 2.867 -36.065 1.00 93.62 312 GLY A C 1
ATOM 2544 O O . GLY A 1 312 ? 24.073 2.026 -35.155 1.00 93.62 312 GLY A O 1
ATOM 2545 N N . PRO A 1 313 ? 24.718 2.817 -37.174 1.00 93.12 313 PRO A N 1
ATOM 2546 C CA . PRO A 1 313 ? 25.790 1.851 -37.390 1.00 93.12 313 PRO A CA 1
ATOM 2547 C C . PRO A 1 313 ? 26.856 1.874 -36.288 1.00 93.12 313 PRO A C 1
ATOM 2549 O O . PRO A 1 313 ? 27.228 2.925 -35.762 1.00 93.12 313 PRO A O 1
ATOM 2552 N N . TYR A 1 314 ? 27.369 0.696 -35.936 1.00 93.44 314 TYR A N 1
ATOM 2553 C CA . TYR A 1 314 ? 28.410 0.560 -34.920 1.00 93.44 314 TYR A CA 1
ATOM 2554 C C . TYR A 1 314 ? 29.794 0.788 -35.547 1.00 93.44 314 TYR A C 1
ATOM 2556 O O . TYR A 1 314 ? 30.346 -0.106 -36.187 1.00 93.44 314 TYR A O 1
ATOM 2564 N N . ILE A 1 315 ? 30.364 1.986 -35.376 1.00 91.00 315 ILE A N 1
ATOM 2565 C CA . ILE A 1 315 ? 31.679 2.327 -35.939 1.00 91.00 315 ILE A CA 1
ATOM 2566 C C . ILE A 1 315 ? 32.785 2.106 -34.904 1.00 91.00 315 ILE A C 1
ATOM 2568 O O . ILE A 1 315 ? 32.896 2.829 -33.906 1.00 91.00 315 ILE A O 1
ATOM 2572 N N . GLN A 1 316 ? 33.634 1.109 -35.160 1.00 89.06 316 GLN A N 1
ATOM 2573 C CA . GLN A 1 316 ? 34.763 0.785 -34.294 1.00 89.06 316 GLN A CA 1
ATOM 2574 C C . GLN A 1 316 ? 35.785 1.934 -34.257 1.00 89.06 316 GLN A C 1
ATOM 2576 O O . GLN A 1 316 ? 36.137 2.513 -35.282 1.00 89.06 316 GLN A O 1
ATOM 2581 N N . GLY A 1 317 ? 36.271 2.271 -33.060 1.00 85.31 317 GLY A N 1
ATOM 2582 C CA . GLY A 1 317 ? 37.259 3.339 -32.863 1.00 85.31 317 GLY A CA 1
ATOM 2583 C C . GLY A 1 317 ? 36.689 4.762 -32.877 1.00 85.31 317 GLY A C 1
ATOM 2584 O O . GLY A 1 317 ? 37.442 5.712 -32.688 1.00 85.31 317 GLY A O 1
ATOM 2585 N N . GLY A 1 318 ? 35.375 4.929 -33.054 1.00 83.38 318 GLY A N 1
ATOM 2586 C CA . GLY A 1 318 ? 34.681 6.199 -32.820 1.00 83.38 318 GLY A CA 1
ATOM 2587 C C . GLY A 1 318 ? 34.768 7.236 -33.939 1.00 83.38 318 GLY A C 1
ATOM 2588 O O . GLY A 1 318 ? 34.173 8.305 -33.801 1.00 83.38 318 GLY A O 1
ATOM 2589 N N . ASN A 1 319 ? 35.459 6.933 -35.042 1.00 81.62 319 ASN A N 1
ATOM 2590 C CA . ASN A 1 319 ? 35.673 7.863 -36.150 1.00 81.62 319 ASN A CA 1
ATOM 2591 C C . ASN A 1 319 ? 34.401 8.028 -37.000 1.00 81.62 319 ASN A C 1
ATOM 2593 O O . ASN A 1 319 ? 34.166 7.266 -37.935 1.00 81.62 319 ASN A O 1
ATOM 2597 N N . CYS A 1 320 ? 33.574 9.008 -36.641 1.00 80.44 320 CYS A N 1
ATOM 2598 C CA . CYS A 1 320 ? 32.346 9.356 -37.346 1.00 80.44 320 CYS A CA 1
ATOM 2599 C C . CYS A 1 320 ? 32.435 10.784 -37.887 1.00 80.44 320 CYS A C 1
ATOM 2601 O O . CYS A 1 320 ? 32.901 11.680 -37.187 1.00 80.44 320 CYS A O 1
ATOM 2603 N N . THR A 1 321 ? 31.985 10.996 -39.123 1.00 70.06 321 THR A N 1
ATOM 2604 C CA . THR A 1 321 ? 32.080 12.286 -39.819 1.00 70.06 321 THR A CA 1
ATOM 2605 C C . THR A 1 321 ? 30.712 12.941 -39.966 1.00 70.06 321 THR A C 1
ATOM 2607 O O . THR A 1 321 ? 29.695 12.262 -40.128 1.00 70.06 321 THR A O 1
ATOM 2610 N N . SER A 1 322 ? 30.693 14.273 -39.977 1.00 64.88 322 SER A N 1
ATOM 2611 C CA . SER A 1 322 ? 29.486 15.084 -40.198 1.00 64.88 322 SER A CA 1
ATOM 2612 C C . SER A 1 322 ? 28.793 14.823 -41.540 1.00 64.88 322 SER A C 1
ATOM 2614 O O . SER A 1 322 ? 27.585 15.007 -41.655 1.00 64.88 322 SER A O 1
ATOM 2616 N N . LEU A 1 323 ? 29.549 14.365 -42.544 1.00 58.00 323 LEU A N 1
ATOM 2617 C CA . LEU A 1 323 ? 29.055 14.039 -43.885 1.00 58.00 323 LEU A CA 1
ATOM 2618 C C . LEU A 1 323 ? 28.254 12.734 -43.946 1.00 58.00 323 LEU A C 1
ATOM 2620 O O . LEU A 1 323 ? 27.483 12.555 -44.883 1.00 58.00 323 LEU A O 1
ATOM 2624 N N . SER A 1 324 ? 28.452 11.830 -42.982 1.00 62.00 324 SER A N 1
ATOM 2625 C CA . SER A 1 324 ? 27.706 10.573 -42.903 1.00 62.00 324 SER A CA 1
ATOM 2626 C C . SER A 1 324 ? 26.612 10.657 -41.841 1.00 62.00 324 SER A C 1
ATOM 2628 O O . SER A 1 324 ? 25.462 10.371 -42.133 1.00 62.00 324 SER A O 1
ATOM 2630 N N . GLY A 1 325 ? 26.926 11.035 -40.595 1.00 62.75 325 GLY A N 1
ATOM 2631 C CA . GLY A 1 325 ? 25.969 10.925 -39.477 1.00 62.75 325 GLY A CA 1
ATOM 2632 C C . GLY A 1 325 ? 25.514 9.481 -39.177 1.00 62.75 325 GLY A C 1
ATOM 2633 O O . GLY A 1 325 ? 24.783 9.244 -38.214 1.00 62.75 325 GLY A O 1
ATOM 2634 N N . GLU A 1 326 ? 25.989 8.514 -39.969 1.00 84.75 326 GLU A N 1
ATOM 2635 C CA . GLU A 1 326 ? 25.700 7.083 -39.944 1.00 84.75 326 GLU A CA 1
ATOM 2636 C C . GLU A 1 326 ? 26.493 6.399 -38.822 1.00 84.75 326 GLU A C 1
ATOM 2638 O O . GLU A 1 326 ? 27.351 5.548 -39.052 1.00 84.75 326 GLU A O 1
ATOM 2643 N N . CYS A 1 327 ? 26.238 6.785 -37.574 1.00 89.06 327 CYS A N 1
ATOM 2644 C CA . CYS A 1 327 ? 26.888 6.172 -36.423 1.00 89.06 327 CYS A CA 1
ATOM 2645 C C . CYS A 1 327 ? 26.087 6.347 -35.124 1.00 89.06 327 CYS A C 1
ATOM 2647 O O . CYS A 1 327 ? 25.037 6.994 -35.095 1.00 89.06 327 CYS A O 1
ATOM 2649 N N . ILE A 1 328 ? 26.597 5.782 -34.026 1.00 92.81 328 ILE A N 1
ATOM 2650 C CA . ILE A 1 328 ? 26.007 5.932 -32.690 1.00 92.81 328 ILE A CA 1
ATOM 2651 C C . ILE A 1 328 ? 26.362 7.309 -32.113 1.00 92.81 328 ILE A C 1
ATOM 2653 O O . ILE A 1 328 ? 27.416 7.452 -31.495 1.00 92.81 328 ILE A O 1
ATOM 2657 N N . ILE A 1 329 ? 25.489 8.310 -32.278 1.00 90.12 329 ILE A N 1
ATOM 2658 C CA . ILE A 1 329 ? 25.759 9.701 -31.851 1.00 90.12 329 ILE A CA 1
ATOM 2659 C C . ILE A 1 329 ? 24.996 10.135 -30.597 1.00 90.12 329 ILE A C 1
ATOM 2661 O O . ILE A 1 329 ? 23.854 9.734 -30.355 1.00 90.12 329 ILE A O 1
ATOM 2665 N N . TRP A 1 330 ? 25.618 11.060 -29.865 1.00 92.19 330 TRP A N 1
ATOM 2666 C CA . TRP A 1 330 ? 25.040 11.839 -28.770 1.00 92.19 330 TRP A CA 1
ATOM 2667 C C . TRP A 1 330 ? 25.667 13.236 -28.771 1.00 92.19 330 TRP A C 1
ATOM 2669 O O . TRP A 1 330 ? 26.811 13.387 -28.367 1.00 92.19 330 TRP A O 1
ATOM 2679 N N . TYR A 1 331 ? 24.950 14.252 -29.242 1.00 88.00 331 TYR A N 1
ATOM 2680 C CA . TYR A 1 331 ? 25.509 15.555 -29.631 1.00 88.00 331 TYR A CA 1
ATOM 2681 C C . TYR A 1 331 ? 26.288 16.301 -28.532 1.00 88.00 331 TYR A C 1
ATOM 2683 O O . TYR A 1 331 ? 27.312 16.920 -28.809 1.00 88.00 331 TYR A O 1
ATOM 2691 N N . HIS A 1 332 ? 25.827 16.247 -27.279 1.00 87.81 332 HIS A N 1
ATOM 2692 C CA . HIS A 1 332 ? 26.315 17.137 -26.213 1.00 87.81 332 HIS A CA 1
ATOM 2693 C C . HIS A 1 332 ? 27.576 16.668 -25.458 1.00 87.81 332 HIS A C 1
ATOM 2695 O O . HIS A 1 332 ? 28.059 17.386 -24.584 1.00 87.81 332 HIS A O 1
ATOM 2701 N N . TRP A 1 333 ? 28.124 15.483 -25.749 1.00 85.19 333 TRP A N 1
ATOM 2702 C CA . TRP A 1 333 ? 29.336 14.964 -25.083 1.00 85.19 333 TRP A CA 1
ATOM 2703 C C . TRP A 1 333 ? 30.636 15.024 -25.933 1.00 85.19 333 TRP A C 1
ATOM 2705 O O . TRP A 1 333 ? 31.684 15.361 -25.369 1.00 85.19 333 TRP A O 1
ATOM 2715 N N . PRO A 1 334 ? 30.624 14.754 -27.255 1.00 73.12 334 PRO A N 1
ATOM 2716 C CA . PRO A 1 334 ? 31.819 14.632 -28.098 1.00 73.12 334 PRO A CA 1
ATOM 2717 C C . PRO A 1 334 ? 32.775 15.828 -28.129 1.00 73.12 334 PRO A C 1
ATOM 2719 O O . PRO A 1 334 ? 33.958 15.620 -28.391 1.00 73.12 334 PRO A O 1
ATOM 2722 N N . GLU A 1 335 ? 32.317 17.039 -27.798 1.00 64.81 335 GLU A N 1
ATOM 2723 C CA . GLU A 1 335 ? 33.141 18.263 -27.768 1.00 64.81 335 GLU A CA 1
ATOM 2724 C C . GLU A 1 335 ? 34.396 18.112 -26.880 1.00 64.81 335 GLU A C 1
ATOM 2726 O O . GLU A 1 335 ? 35.425 18.737 -27.118 1.00 64.81 335 GLU A O 1
ATOM 2731 N N . LYS A 1 336 ? 34.357 17.216 -25.881 1.00 57.69 336 LYS A N 1
ATOM 2732 C CA . LYS A 1 336 ? 35.479 16.932 -24.965 1.00 57.69 336 LYS A CA 1
ATOM 2733 C C . LYS A 1 336 ? 36.372 15.755 -25.382 1.00 57.69 336 LYS A C 1
ATOM 2735 O O . LYS A 1 336 ? 37.316 15.447 -24.662 1.00 57.69 336 LYS A O 1
ATOM 2740 N N . LEU A 1 337 ? 36.074 15.084 -26.497 1.00 62.12 337 LEU A N 1
ATOM 2741 C CA . LEU A 1 337 ? 36.745 13.850 -26.942 1.00 62.12 337 LEU A CA 1
ATOM 2742 C C . LEU A 1 337 ? 37.690 14.056 -28.143 1.00 62.12 337 LEU A C 1
ATOM 2744 O O . LEU A 1 337 ? 38.254 13.084 -28.638 1.00 62.12 337 LEU A O 1
ATOM 2748 N N . GLY A 1 338 ? 37.880 15.299 -28.608 1.00 57.41 338 GLY A N 1
ATOM 2749 C CA . GLY A 1 338 ? 38.815 15.622 -29.696 1.00 57.41 338 GLY A CA 1
ATOM 2750 C C . GLY A 1 338 ? 38.368 15.141 -31.082 1.00 57.41 338 GLY A C 1
ATOM 2751 O O . GLY A 1 338 ? 39.215 14.876 -31.932 1.00 57.41 338 GLY A O 1
ATOM 2752 N N . SER A 1 339 ? 37.054 14.988 -31.304 1.00 59.91 339 SER A N 1
ATOM 2753 C CA . SER A 1 339 ? 36.516 14.626 -32.622 1.00 59.91 339 SER A CA 1
ATOM 2754 C C . SER A 1 339 ? 36.855 15.703 -33.670 1.00 59.91 339 SER A C 1
ATOM 2756 O O . SER A 1 339 ? 36.705 16.886 -33.360 1.00 59.91 339 SER A O 1
ATOM 2758 N N . PRO A 1 340 ? 37.243 15.328 -34.910 1.00 56.69 340 PRO A N 1
ATOM 2759 C CA . PRO A 1 340 ? 37.554 16.280 -35.983 1.00 56.69 340 PRO A CA 1
ATOM 2760 C C . PRO A 1 340 ? 36.412 17.258 -36.297 1.00 56.69 340 PRO A C 1
ATOM 2762 O O . PRO A 1 340 ? 36.675 18.392 -36.683 1.00 56.69 340 PRO A O 1
ATOM 2765 N N . ASP A 1 341 ? 35.162 16.828 -36.085 1.00 58.94 341 ASP A N 1
ATOM 2766 C CA . ASP A 1 341 ? 33.944 17.580 -36.412 1.00 58.94 341 ASP A CA 1
ATOM 2767 C C . ASP A 1 341 ? 33.159 18.030 -35.157 1.00 58.94 341 ASP A C 1
ATOM 2769 O O . ASP A 1 341 ? 31.957 18.282 -35.250 1.00 58.94 341 ASP A O 1
ATOM 2773 N N . ASN A 1 342 ? 33.815 18.110 -33.984 1.00 59.06 342 ASN A N 1
ATOM 2774 C CA . ASN A 1 342 ? 33.339 18.559 -32.650 1.00 59.06 342 ASN A CA 1
ATOM 2775 C C . ASN A 1 342 ? 32.050 17.920 -32.067 1.00 59.06 342 ASN A C 1
ATOM 2777 O O . ASN A 1 342 ? 31.863 17.935 -30.851 1.00 59.06 342 ASN A O 1
ATOM 2781 N N . HIS A 1 343 ? 31.189 17.305 -32.879 1.00 67.00 343 HIS A N 1
ATOM 2782 C CA . HIS A 1 343 ? 29.867 16.791 -32.501 1.00 67.00 343 HIS A CA 1
ATOM 2783 C C . HIS A 1 343 ? 29.598 15.359 -32.994 1.00 67.00 343 HIS A C 1
ATOM 2785 O O . HIS A 1 343 ? 28.650 14.723 -32.533 1.00 67.00 343 HIS A O 1
ATOM 2791 N N . TYR A 1 344 ? 30.431 14.832 -33.898 1.00 75.56 344 TYR A N 1
ATOM 2792 C CA . TYR A 1 344 ? 30.254 13.510 -34.505 1.00 75.56 344 TYR A CA 1
ATOM 2793 C C . TYR A 1 344 ? 31.275 12.525 -33.943 1.00 75.56 344 TYR A C 1
ATOM 2795 O O . TYR A 1 344 ? 32.479 12.658 -34.135 1.00 75.56 344 TYR A O 1
ATOM 2803 N N . TYR A 1 345 ? 30.793 11.551 -33.180 1.00 85.19 345 TYR A N 1
ATOM 2804 C CA . TYR A 1 345 ? 31.609 10.525 -32.543 1.00 85.19 345 TYR A CA 1
ATOM 2805 C C . TYR A 1 345 ? 30.749 9.286 -32.335 1.00 85.19 345 TYR A C 1
ATOM 2807 O O . TYR A 1 345 ? 29.642 9.409 -31.813 1.00 85.19 345 TYR A O 1
ATOM 2815 N N . SER A 1 346 ? 31.256 8.112 -32.722 1.00 89.88 346 SER A N 1
ATOM 2816 C CA . SER A 1 346 ? 30.536 6.853 -32.510 1.00 89.88 346 SER A CA 1
ATOM 2817 C C . SER A 1 346 ? 30.871 6.255 -31.147 1.00 89.88 346 SER A C 1
ATOM 2819 O O . SER A 1 346 ? 32.011 5.852 -30.902 1.00 89.88 346 SER A O 1
ATOM 2821 N N . PHE A 1 347 ? 29.887 6.153 -30.256 1.00 93.31 347 PHE A N 1
ATOM 2822 C CA . PHE A 1 347 ? 30.102 5.579 -28.925 1.00 93.31 347 PHE A CA 1
ATOM 2823 C C . PHE A 1 347 ? 30.427 4.081 -28.971 1.00 93.31 347 PHE A C 1
ATOM 2825 O O . PHE A 1 347 ? 29.918 3.341 -29.810 1.00 93.31 347 PHE A O 1
ATOM 2832 N N . LYS A 1 348 ? 31.286 3.640 -28.042 1.00 95.38 348 LYS A N 1
ATOM 2833 C CA . LYS A 1 348 ? 31.717 2.243 -27.895 1.00 95.38 348 LYS A CA 1
ATOM 2834 C C . LYS A 1 348 ? 30.615 1.372 -27.307 1.00 95.38 348 LYS A C 1
ATOM 2836 O O . LYS A 1 348 ? 30.495 0.216 -27.690 1.00 95.38 348 LYS A O 1
ATOM 2841 N N . ALA A 1 349 ? 29.856 1.892 -26.348 1.00 97.12 349 ALA A N 1
ATOM 2842 C CA . ALA A 1 349 ? 28.726 1.171 -25.783 1.00 97.12 349 ALA A CA 1
ATOM 2843 C C . ALA A 1 349 ? 27.579 2.113 -25.423 1.00 97.12 349 ALA A C 1
ATOM 2845 O O . ALA A 1 349 ? 27.804 3.268 -25.057 1.00 97.12 349 ALA A O 1
ATOM 2846 N N . VAL A 1 350 ? 26.363 1.587 -25.523 1.00 97.62 350 VAL A N 1
ATOM 2847 C CA . VAL A 1 350 ? 25.106 2.233 -25.161 1.00 97.62 350 VAL A CA 1
ATOM 2848 C C . VAL A 1 350 ? 24.232 1.221 -24.428 1.00 97.62 350 VAL A C 1
ATOM 2850 O O . VAL A 1 350 ? 23.996 0.124 -24.933 1.00 97.62 350 VAL A O 1
ATOM 2853 N N . ASP A 1 351 ? 23.715 1.597 -23.265 1.00 98.25 351 ASP A N 1
ATOM 2854 C CA . ASP A 1 351 ? 22.680 0.850 -22.545 1.00 98.25 351 ASP A CA 1
ATOM 2855 C C . ASP A 1 351 ? 21.525 1.802 -22.227 1.00 98.25 351 ASP A C 1
ATOM 2857 O O . ASP A 1 351 ? 21.639 2.679 -21.365 1.00 98.25 351 ASP A O 1
ATOM 2861 N N . MET A 1 352 ? 20.424 1.658 -22.965 1.00 98.50 352 MET A N 1
ATOM 2862 C CA . MET A 1 352 ? 19.162 2.317 -22.647 1.00 98.50 352 MET A CA 1
ATOM 2863 C C . MET A 1 352 ? 18.398 1.406 -21.701 1.00 98.50 352 MET A C 1
ATOM 2865 O O . MET A 1 352 ? 18.058 0.281 -22.069 1.00 98.50 352 MET A O 1
ATOM 2869 N N . LYS A 1 353 ? 18.092 1.885 -20.499 1.00 98.06 353 LYS A N 1
ATOM 2870 C CA . LYS A 1 353 ? 17.430 1.092 -19.465 1.00 98.06 353 LYS A CA 1
ATOM 2871 C C . LYS A 1 353 ? 16.414 1.901 -18.688 1.00 98.06 353 LYS A C 1
ATOM 2873 O O . LYS A 1 353 ? 16.593 3.093 -18.456 1.00 98.06 353 LYS A O 1
ATOM 2878 N N . ILE A 1 354 ? 15.353 1.235 -18.262 1.00 97.12 354 ILE A N 1
ATOM 2879 C CA . ILE A 1 354 ? 14.256 1.848 -17.527 1.00 97.12 354 ILE A CA 1
ATOM 2880 C C . ILE A 1 354 ? 14.129 1.269 -16.125 1.00 97.12 354 ILE A C 1
ATOM 2882 O O . ILE A 1 354 ? 14.524 0.134 -15.844 1.00 97.12 354 ILE A O 1
ATOM 2886 N N . TYR A 1 355 ? 13.588 2.086 -15.233 1.00 92.12 355 TYR A N 1
ATOM 2887 C CA . TYR A 1 355 ? 13.268 1.712 -13.862 1.00 92.12 355 TYR A CA 1
ATOM 2888 C C . TYR A 1 355 ? 11.947 2.379 -13.476 1.00 92.12 355 TYR A C 1
ATOM 2890 O O . TYR A 1 355 ? 11.777 3.562 -13.775 1.00 92.12 355 TYR A O 1
ATOM 2898 N N . PRO A 1 356 ? 10.995 1.679 -12.845 1.00 87.12 356 PRO A N 1
ATOM 2899 C CA . PRO A 1 356 ? 9.737 2.303 -12.459 1.00 87.12 356 PRO A CA 1
ATOM 2900 C C . PRO A 1 356 ? 9.996 3.361 -11.381 1.00 87.12 356 PRO A C 1
ATOM 2902 O O . PRO A 1 356 ? 10.681 3.099 -10.392 1.00 87.12 356 PRO A O 1
ATOM 2905 N N . LEU A 1 357 ? 9.430 4.558 -11.550 1.00 73.38 357 LEU A N 1
ATOM 2906 C CA . LEU A 1 357 ? 9.458 5.614 -10.529 1.00 73.38 357 LEU A CA 1
ATOM 2907 C C . LEU A 1 357 ? 8.767 5.167 -9.236 1.00 73.38 357 LEU A C 1
ATOM 2909 O O . LEU A 1 357 ? 9.137 5.593 -8.145 1.00 73.38 357 LEU A O 1
ATOM 2913 N N . TYR A 1 358 ? 7.795 4.264 -9.369 1.00 67.06 358 TYR A N 1
ATOM 2914 C CA . TYR A 1 358 ? 7.084 3.634 -8.267 1.00 67.06 358 TYR A CA 1
ATOM 2915 C C . TYR A 1 358 ? 7.265 2.109 -8.351 1.00 67.06 358 TYR A C 1
ATOM 2917 O O . TYR A 1 358 ? 6.394 1.424 -8.886 1.00 67.06 358 TYR A O 1
ATOM 2925 N N . PRO A 1 359 ? 8.388 1.548 -7.858 1.00 56.59 359 PRO A N 1
ATOM 2926 C CA . PRO A 1 359 ? 8.567 0.099 -7.764 1.00 56.59 359 PRO A CA 1
ATOM 2927 C C . PRO A 1 359 ? 7.415 -0.526 -6.970 1.00 56.59 359 PRO A C 1
ATOM 2929 O O . PRO A 1 359 ? 6.893 0.113 -6.055 1.00 56.59 359 PRO A O 1
ATOM 2932 N N . LEU A 1 360 ? 7.055 -1.777 -7.272 1.00 49.38 360 LEU A N 1
ATOM 2933 C CA . LEU A 1 360 ? 5.893 -2.539 -6.763 1.00 49.38 360 LEU A CA 1
ATOM 2934 C C . LEU A 1 360 ? 5.539 -2.389 -5.260 1.00 49.38 360 LEU A C 1
ATOM 2936 O O . LEU A 1 360 ? 4.385 -2.588 -4.884 1.00 49.38 360 LEU A O 1
ATOM 2940 N N . HIS A 1 361 ? 6.474 -1.969 -4.401 1.00 44.09 361 HIS A N 1
ATOM 2941 C CA . HIS A 1 361 ? 6.202 -1.549 -3.019 1.00 44.09 361 HIS A CA 1
ATOM 2942 C C . HIS A 1 361 ? 5.159 -0.410 -2.908 1.00 44.09 361 HIS A C 1
ATOM 2944 O O . HIS A 1 361 ? 4.437 -0.342 -1.916 1.00 44.09 361 HIS A O 1
ATOM 2950 N N . LEU A 1 362 ? 5.051 0.484 -3.897 1.00 44.03 362 LEU A N 1
ATOM 2951 C CA . LEU A 1 362 ? 4.078 1.590 -3.899 1.00 44.03 362 LEU A CA 1
ATOM 2952 C C . LEU A 1 362 ? 2.781 1.261 -4.651 1.00 44.03 362 LEU A C 1
ATOM 2954 O O . LEU A 1 362 ? 1.747 1.839 -4.336 1.00 44.03 362 LEU A O 1
ATOM 2958 N N . GLN A 1 363 ? 2.799 0.288 -5.565 1.00 47.19 363 GLN A N 1
ATOM 2959 C CA . GLN A 1 363 ? 1.603 -0.159 -6.289 1.00 47.19 363 GLN A CA 1
ATOM 2960 C C . GLN A 1 363 ? 0.640 -0.947 -5.385 1.00 47.19 363 GLN A C 1
ATOM 2962 O O . GLN A 1 363 ? -0.574 -0.807 -5.502 1.00 47.19 363 GLN A O 1
ATOM 2967 N N . TYR A 1 364 ? 1.180 -1.713 -4.431 1.00 51.03 364 TYR A N 1
ATOM 2968 C CA . TYR A 1 364 ? 0.396 -2.411 -3.407 1.00 51.03 364 TYR A CA 1
ATOM 2969 C C . TYR A 1 364 ? 0.428 -1.723 -2.041 1.00 51.03 364 TYR A C 1
ATOM 2971 O O . TYR A 1 364 ? -0.259 -2.183 -1.141 1.00 51.03 364 TYR A O 1
ATOM 2979 N N . GLY A 1 365 ? 1.179 -0.631 -1.852 1.00 48.56 365 GLY A N 1
ATOM 2980 C CA . GLY A 1 365 ? 1.354 0.018 -0.543 1.00 48.56 365 GLY A CA 1
ATOM 2981 C C . GLY A 1 365 ? 0.036 0.388 0.150 1.00 48.56 365 GLY A C 1
ATOM 2982 O O . GLY A 1 365 ? -0.106 0.160 1.348 1.00 48.56 365 GLY A O 1
ATOM 2983 N N . GLY A 1 366 ? -0.957 0.859 -0.614 1.00 53.88 366 GLY A N 1
ATOM 2984 C CA . GLY A 1 366 ? -2.311 1.105 -0.104 1.00 53.88 366 GLY A CA 1
ATOM 2985 C C . GLY A 1 366 ? -3.011 -0.175 0.363 1.00 53.88 366 GLY A C 1
ATOM 2986 O O . GLY A 1 366 ? -3.534 -0.214 1.469 1.00 53.88 366 GLY A O 1
ATOM 2987 N N . ILE A 1 367 ? -2.930 -1.246 -0.430 1.00 56.59 367 ILE A N 1
ATOM 2988 C CA . ILE A 1 367 ? -3.483 -2.567 -0.092 1.00 56.59 367 ILE A CA 1
ATOM 2989 C C . ILE A 1 367 ? -2.766 -3.171 1.127 1.00 56.59 367 ILE A C 1
ATOM 2991 O O . ILE A 1 367 ? -3.400 -3.764 1.996 1.00 56.59 367 ILE A O 1
ATOM 2995 N N . VAL A 1 368 ? -1.444 -3.000 1.229 1.00 55.62 368 VAL A N 1
ATOM 2996 C CA . VAL A 1 368 ? -0.641 -3.463 2.368 1.00 55.62 368 VAL A CA 1
ATOM 2997 C C . VAL A 1 368 ? -1.054 -2.749 3.653 1.00 55.62 368 VAL A C 1
ATOM 2999 O O . VAL A 1 368 ? -1.261 -3.412 4.670 1.00 55.62 368 VAL A O 1
ATOM 3002 N N . GLU A 1 369 ? -1.181 -1.422 3.628 1.00 59.12 369 GLU A N 1
ATOM 3003 C CA . GLU A 1 369 ? -1.620 -0.657 4.800 1.00 59.12 369 GLU A CA 1
ATOM 3004 C C . GLU A 1 369 ? -3.082 -0.923 5.160 1.00 59.12 369 GLU A C 1
ATOM 3006 O O . GLU A 1 369 ? -3.428 -1.009 6.338 1.00 59.12 369 GLU A O 1
ATOM 3011 N N . GLU A 1 370 ? -3.939 -1.144 4.167 1.00 64.31 370 GLU A N 1
ATOM 3012 C CA . GLU A 1 370 ? -5.327 -1.529 4.390 1.00 64.31 370 GLU A CA 1
ATOM 3013 C C . GLU A 1 370 ? -5.430 -2.895 5.083 1.00 64.31 370 GLU A C 1
ATOM 3015 O O . GLU A 1 370 ? -6.102 -3.007 6.111 1.00 64.31 370 GLU A O 1
ATOM 3020 N N . ILE A 1 371 ? -4.704 -3.911 4.600 1.00 61.81 371 ILE A N 1
ATOM 3021 C CA . ILE A 1 371 ? -4.657 -5.237 5.236 1.00 61.81 371 ILE A CA 1
ATOM 3022 C C . ILE A 1 371 ? -4.087 -5.132 6.656 1.00 61.81 371 ILE A C 1
ATOM 3024 O O . ILE A 1 371 ? -4.663 -5.701 7.580 1.00 61.81 371 ILE A O 1
ATOM 3028 N N . ARG A 1 372 ? -3.016 -4.357 6.880 1.00 64.06 372 ARG A N 1
ATOM 3029 C CA . ARG A 1 372 ? -2.468 -4.126 8.232 1.00 64.06 372 ARG A CA 1
ATOM 3030 C C . ARG A 1 372 ? -3.482 -3.478 9.169 1.00 64.06 372 ARG A C 1
ATOM 3032 O O . ARG A 1 372 ? -3.604 -3.889 10.321 1.00 64.06 372 ARG A O 1
ATOM 3039 N N . ARG A 1 373 ? -4.216 -2.466 8.698 1.00 69.69 373 ARG A N 1
ATOM 3040 C CA . ARG A 1 373 ? -5.252 -1.790 9.490 1.00 69.69 373 ARG A CA 1
ATOM 3041 C C . ARG A 1 373 ? -6.377 -2.752 9.860 1.00 69.69 373 ARG A C 1
ATOM 3043 O O . ARG A 1 373 ? -6.828 -2.743 11.002 1.00 69.69 373 ARG A O 1
ATOM 3050 N N . LYS A 1 374 ? -6.811 -3.589 8.918 1.00 72.69 374 LYS A N 1
ATOM 3051 C CA . LYS A 1 374 ? -7.841 -4.609 9.150 1.00 72.69 374 LYS A CA 1
ATOM 3052 C C . LYS A 1 374 ? -7.360 -5.734 10.073 1.00 72.69 374 LYS A C 1
ATOM 3054 O O . LYS A 1 374 ? -8.120 -6.148 10.937 1.00 72.69 374 LYS A O 1
ATOM 3059 N N . GLN A 1 375 ? -6.096 -6.151 9.986 1.00 67.31 375 GLN A N 1
ATOM 3060 C CA . GLN A 1 375 ? -5.499 -7.095 10.940 1.00 67.31 375 GLN A CA 1
ATOM 3061 C C . GLN A 1 375 ? -5.492 -6.546 12.368 1.00 67.31 375 GLN A C 1
ATOM 3063 O O . GLN A 1 375 ? -5.919 -7.246 13.280 1.00 67.31 375 GLN A O 1
ATOM 3068 N N . LYS A 1 376 ? -5.090 -5.282 12.559 1.00 71.00 376 LYS A N 1
ATOM 3069 C CA . LYS A 1 376 ? -5.152 -4.627 13.877 1.00 71.00 376 LYS A CA 1
ATOM 3070 C C . LYS A 1 376 ? -6.575 -4.549 14.426 1.00 71.00 376 LYS A C 1
ATOM 3072 O O . LYS A 1 376 ? -6.767 -4.679 15.627 1.00 71.00 376 LYS A O 1
ATOM 3077 N N . LEU A 1 377 ? -7.563 -4.338 13.555 1.00 67.88 377 LEU A N 1
ATOM 3078 C CA . LEU A 1 377 ? -8.970 -4.332 13.947 1.00 67.88 377 LEU A CA 1
ATOM 3079 C C . LEU A 1 377 ? -9.418 -5.720 14.436 1.00 67.88 377 LEU A C 1
ATOM 3081 O O . LEU A 1 377 ? -10.044 -5.817 15.483 1.00 67.88 377 LEU A O 1
ATOM 3085 N N . ILE A 1 378 ? -9.042 -6.794 13.734 1.00 66.94 378 ILE A N 1
ATOM 3086 C CA . ILE A 1 378 ? -9.323 -8.170 14.175 1.00 66.94 378 ILE A CA 1
ATOM 3087 C C . ILE A 1 378 ? -8.632 -8.472 15.509 1.00 66.94 378 ILE A C 1
ATOM 3089 O O . ILE A 1 378 ? -9.268 -9.012 16.406 1.00 66.94 378 ILE A O 1
ATOM 3093 N N . GLU A 1 379 ? -7.359 -8.103 15.674 1.00 68.94 379 GLU A N 1
ATOM 3094 C CA . GLU A 1 379 ? -6.641 -8.268 16.947 1.00 68.94 379 GLU A CA 1
ATOM 3095 C C . GLU A 1 379 ? -7.319 -7.509 18.094 1.00 68.94 379 GLU A C 1
ATOM 3097 O O . GLU A 1 379 ? -7.427 -8.040 19.197 1.00 68.94 379 GLU A O 1
ATOM 3102 N N . PHE A 1 380 ? -7.815 -6.299 17.826 1.00 67.69 380 PHE A N 1
ATOM 3103 C CA . PHE A 1 380 ? -8.582 -5.513 18.786 1.00 67.69 380 PHE A CA 1
ATOM 3104 C C . PHE A 1 380 ? -9.871 -6.231 19.208 1.00 67.69 380 PHE A C 1
ATOM 3106 O O . PHE A 1 380 ? -10.082 -6.425 20.402 1.00 67.69 380 PHE A O 1
ATOM 3113 N N . HIS A 1 381 ? -10.688 -6.691 18.255 1.00 67.19 381 HIS A N 1
ATOM 3114 C CA . HIS A 1 381 ? -11.924 -7.414 18.574 1.00 67.19 381 HIS A CA 1
ATOM 3115 C C . HIS A 1 381 ? -11.661 -8.754 19.274 1.00 67.19 381 HIS A C 1
ATOM 3117 O O . HIS A 1 381 ? -12.381 -9.105 20.200 1.00 67.19 381 HIS A O 1
ATOM 3123 N N . LEU A 1 382 ? -10.615 -9.493 18.886 1.00 65.88 382 LEU A N 1
ATOM 3124 C CA . LEU A 1 382 ? -10.231 -10.733 19.569 1.00 65.88 382 LEU A CA 1
ATOM 3125 C C . LEU A 1 382 ? -9.820 -10.470 21.023 1.00 65.88 382 LEU A C 1
ATOM 3127 O O . LEU A 1 382 ? -10.202 -11.235 21.902 1.00 65.88 382 LEU A O 1
ATOM 3131 N N . LYS A 1 383 ? -9.085 -9.382 21.289 1.00 66.38 383 LYS A N 1
ATOM 3132 C CA . LYS A 1 383 ? -8.713 -8.974 22.651 1.00 66.38 383 LYS A CA 1
ATOM 3133 C C . LYS A 1 383 ? -9.932 -8.538 23.470 1.00 66.38 383 LYS A C 1
ATOM 3135 O O . LYS A 1 383 ? -9.990 -8.840 24.657 1.00 66.38 383 LYS A O 1
ATOM 3140 N N . ASP A 1 384 ? -10.889 -7.847 22.851 1.00 64.88 384 ASP A N 1
ATOM 3141 C CA . ASP A 1 384 ? -12.158 -7.480 23.491 1.00 64.88 384 ASP A CA 1
ATOM 3142 C C . ASP A 1 384 ? -12.965 -8.724 23.878 1.00 64.88 384 ASP A C 1
ATOM 3144 O O . ASP A 1 384 ? -13.341 -8.873 25.036 1.00 64.88 384 ASP A O 1
ATOM 3148 N N . ILE A 1 385 ? -13.106 -9.686 22.964 1.00 64.12 385 ILE A N 1
ATOM 3149 C CA . ILE A 1 385 ? -13.770 -10.970 23.225 1.00 64.12 385 ILE A CA 1
ATOM 3150 C C . ILE A 1 385 ? -13.057 -11.764 24.334 1.00 64.12 385 ILE A C 1
ATOM 3152 O O . ILE A 1 385 ? -13.708 -12.287 25.237 1.00 64.12 385 ILE A O 1
ATOM 3156 N N . GLU A 1 386 ? -11.723 -11.841 24.310 1.00 65.19 386 GLU A N 1
ATOM 3157 C CA . GLU A 1 386 ? -10.939 -12.485 25.375 1.00 65.19 386 GLU A CA 1
ATOM 3158 C C . GLU A 1 386 ? -11.142 -11.787 26.734 1.00 65.19 386 GLU A C 1
ATOM 3160 O O . GLU A 1 386 ? -11.275 -12.464 27.754 1.00 65.19 386 GLU A O 1
ATOM 3165 N N . GLY A 1 387 ? -11.222 -10.452 26.756 1.00 60.03 387 GLY A N 1
ATOM 3166 C CA . GLY A 1 387 ? -11.517 -9.661 27.954 1.00 60.03 387 GLY A CA 1
ATOM 3167 C C . GLY A 1 387 ? -12.934 -9.886 28.488 1.00 60.03 387 GLY A C 1
ATOM 3168 O O . GLY A 1 387 ? -13.120 -10.010 29.697 1.00 60.03 387 GLY A O 1
ATOM 3169 N N . GLN A 1 388 ? -13.920 -10.028 27.601 1.00 58.34 388 GLN A N 1
ATOM 3170 C CA . GLN A 1 388 ? -15.300 -10.372 27.961 1.00 58.34 388 GLN A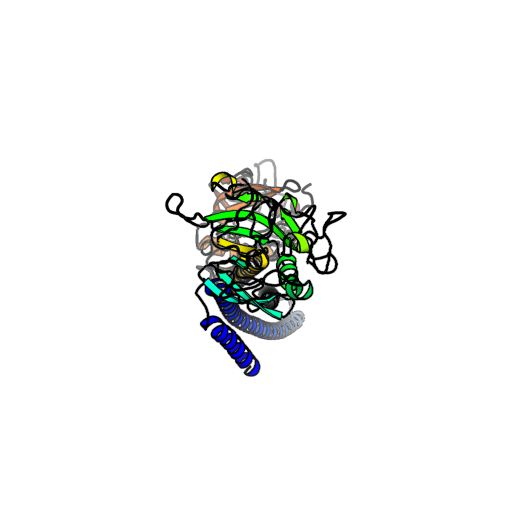 CA 1
ATOM 3171 C C . GLN A 1 388 ? -15.430 -11.790 28.549 1.00 58.34 388 GLN A C 1
ATOM 3173 O O . GLN A 1 388 ? -16.395 -12.074 29.253 1.00 58.34 388 GLN A O 1
ATOM 3178 N N . LEU A 1 389 ? -14.457 -12.673 28.304 1.00 58.31 389 LEU A N 1
ATOM 3179 C CA . LEU A 1 389 ? -14.405 -14.038 28.844 1.00 58.31 389 LEU A CA 1
ATOM 3180 C C . LEU A 1 389 ? -13.540 -14.161 30.114 1.00 58.31 389 LEU A C 1
ATOM 3182 O O . LEU A 1 389 ? -13.547 -15.210 30.762 1.00 58.31 389 LEU A O 1
ATOM 3186 N N . ALA A 1 390 ? -12.804 -13.110 30.489 1.00 59.00 390 ALA A N 1
ATOM 3187 C CA . ALA A 1 390 ? -11.922 -13.078 31.651 1.00 59.00 390 ALA A CA 1
ATOM 3188 C C . ALA A 1 390 ? -12.542 -12.292 32.822 1.00 59.00 390 ALA A C 1
ATOM 3190 O O . ALA A 1 390 ? -13.202 -11.272 32.641 1.00 59.00 390 ALA A O 1
ATOM 3191 N N . THR A 1 391 ? -12.318 -12.760 34.055 1.00 62.97 391 THR A N 1
ATOM 3192 C CA . THR A 1 391 ? -12.775 -12.066 35.272 1.00 62.97 391 THR A CA 1
ATOM 3193 C C . THR A 1 391 ? -11.628 -11.312 35.932 1.00 62.97 391 THR A C 1
ATOM 3195 O O . THR A 1 391 ? -10.637 -11.939 36.312 1.00 62.97 391 THR A O 1
ATOM 3198 N N . TYR A 1 392 ? -11.800 -10.008 36.144 1.00 76.25 392 TYR A N 1
ATOM 3199 C CA . TYR A 1 392 ? -10.816 -9.122 36.783 1.00 76.25 392 TYR A CA 1
ATOM 3200 C C . TYR A 1 392 ? -11.319 -8.627 38.142 1.00 76.25 392 TYR A C 1
ATOM 3202 O O . TYR A 1 392 ? -12.528 -8.606 38.378 1.00 76.25 392 TYR A O 1
ATOM 3210 N N . GLN A 1 393 ? -10.426 -8.221 39.053 1.00 82.00 393 GLN A N 1
ATOM 3211 C CA . GLN A 1 393 ? -10.863 -7.663 40.339 1.00 82.00 393 GLN A CA 1
ATOM 3212 C C . GLN A 1 393 ? -11.392 -6.227 40.192 1.00 82.00 393 GLN A C 1
ATOM 3214 O O . GLN A 1 393 ? -12.351 -5.857 40.865 1.00 82.00 393 GLN A O 1
ATOM 3219 N N . ASP A 1 394 ? -10.773 -5.431 39.319 1.00 86.31 394 ASP A N 1
ATOM 3220 C CA . ASP A 1 394 ? -11.213 -4.107 38.869 1.00 86.31 394 ASP A CA 1
ATOM 3221 C C . ASP A 1 394 ? -10.465 -3.709 37.575 1.00 86.31 394 ASP A C 1
ATOM 3223 O O . ASP A 1 394 ? -9.589 -4.433 37.097 1.00 86.31 394 ASP A O 1
ATOM 3227 N N . CYS A 1 395 ? -10.786 -2.543 37.003 1.00 89.19 395 CYS A N 1
ATOM 3228 C CA . CYS A 1 395 ? -10.162 -2.068 35.762 1.00 89.19 395 CYS A CA 1
ATOM 3229 C C . CYS A 1 395 ? -8.667 -1.713 35.897 1.00 89.19 395 CYS A C 1
ATOM 3231 O O . CYS A 1 395 ? -8.010 -1.508 34.877 1.00 89.19 395 CYS A O 1
ATOM 3233 N N . SER A 1 396 ? -8.096 -1.638 37.109 1.00 87.19 396 SER A N 1
ATOM 3234 C CA . SER A 1 396 ? -6.669 -1.320 37.293 1.00 87.19 396 SER A CA 1
ATOM 3235 C C . SER A 1 396 ? -5.743 -2.443 36.825 1.00 87.19 396 SER A C 1
ATOM 3237 O O . SER A 1 396 ? -4.565 -2.207 36.571 1.00 87.19 396 SER A O 1
ATOM 3239 N N . GLU A 1 397 ? -6.260 -3.659 36.657 1.00 82.56 397 GLU A N 1
ATOM 3240 C CA . GLU A 1 397 ? -5.511 -4.775 36.073 1.00 82.56 397 GLU A CA 1
ATOM 3241 C C . GLU A 1 397 ? -5.382 -4.667 34.545 1.00 82.56 397 GLU A C 1
ATOM 3243 O O . GLU A 1 397 ? -4.615 -5.407 33.929 1.00 82.56 397 GLU A O 1
ATOM 3248 N N . THR A 1 398 ? -6.097 -3.725 33.921 1.00 75.19 398 THR A N 1
ATOM 3249 C CA . THR A 1 398 ? -6.231 -3.626 32.466 1.00 75.19 398 THR A CA 1
ATOM 3250 C C . THR A 1 398 ? -5.951 -2.205 31.962 1.00 75.19 398 THR A C 1
ATOM 3252 O O . THR A 1 398 ? -6.780 -1.587 31.296 1.00 75.19 398 THR A O 1
ATOM 3255 N N . PHE A 1 399 ? -4.767 -1.663 32.272 1.00 78.25 399 PHE A N 1
ATOM 3256 C CA . PHE A 1 399 ? -4.367 -0.313 31.836 1.00 78.25 399 PHE A CA 1
ATOM 3257 C C . PHE A 1 399 ? -4.319 -0.144 30.307 1.00 78.25 399 PHE A C 1
ATOM 3259 O O . PHE A 1 399 ? -4.673 0.918 29.805 1.00 78.25 399 PHE A O 1
ATOM 3266 N N . ASP A 1 400 ? -3.957 -1.196 29.566 1.00 77.12 400 ASP A N 1
ATOM 3267 C CA . ASP A 1 400 ? -3.886 -1.189 28.093 1.00 77.12 400 ASP A CA 1
ATOM 3268 C C . ASP A 1 400 ? -5.192 -1.663 27.424 1.00 77.12 400 ASP A C 1
ATOM 3270 O O . ASP A 1 400 ? -5.185 -2.174 26.293 1.00 77.12 400 ASP A O 1
ATOM 3274 N N . PHE A 1 401 ? -6.311 -1.591 28.146 1.00 78.00 401 PHE A N 1
ATOM 3275 C CA . PHE A 1 401 ? -7.620 -2.028 27.680 1.00 78.00 401 PHE A CA 1
ATOM 3276 C C . PHE A 1 401 ? -8.661 -0.918 27.831 1.00 78.00 401 PHE A C 1
ATOM 3278 O O . PHE A 1 401 ? -8.741 -0.238 28.859 1.00 78.00 401 PHE A O 1
ATOM 3285 N N . THR A 1 402 ? -9.484 -0.786 26.796 1.00 83.00 402 THR A N 1
ATOM 3286 C CA . THR A 1 402 ? -10.689 0.036 26.794 1.00 83.00 402 THR A CA 1
ATOM 3287 C C . THR A 1 402 ? -11.810 -0.818 26.219 1.00 83.00 402 THR A C 1
ATOM 3289 O O . THR A 1 402 ? -11.693 -1.266 25.081 1.00 83.00 402 THR A O 1
ATOM 3292 N N . GLY A 1 403 ? -12.858 -1.064 27.000 1.00 80.69 403 GLY A N 1
ATOM 3293 C CA . GLY A 1 403 ? -13.936 -1.982 26.631 1.00 80.69 403 GLY A CA 1
ATOM 3294 C C . GLY A 1 403 ? -14.713 -2.487 27.844 1.00 80.69 403 GLY A C 1
ATOM 3295 O O . GLY A 1 403 ? -14.561 -1.974 28.955 1.00 80.69 403 GLY A O 1
ATOM 3296 N N . HIS A 1 404 ? -15.545 -3.504 27.642 1.00 81.56 404 HIS A N 1
ATOM 3297 C CA . HIS A 1 404 ? -16.417 -4.053 28.683 1.00 81.56 404 HIS A CA 1
ATOM 3298 C C . HIS A 1 404 ? -15.799 -5.303 29.310 1.00 81.56 404 HIS A C 1
ATOM 3300 O O . HIS A 1 404 ? -15.422 -6.224 28.593 1.00 81.56 404 HIS A O 1
ATOM 3306 N N . LEU A 1 405 ? -15.739 -5.360 30.641 1.00 81.25 405 LEU A N 1
ATOM 3307 C CA . LEU A 1 405 ? -15.186 -6.493 31.388 1.00 81.25 405 LEU A CA 1
ATOM 3308 C C . LEU A 1 405 ? -16.171 -7.003 32.439 1.00 81.25 405 LEU A C 1
ATOM 3310 O O . LEU A 1 405 ? -17.002 -6.246 32.949 1.00 81.25 405 LEU A O 1
ATOM 3314 N N . PHE A 1 406 ? -16.016 -8.272 32.821 1.00 81.12 406 PHE A N 1
ATOM 3315 C CA . PHE A 1 406 ? -16.618 -8.801 34.039 1.00 81.12 406 PHE A CA 1
ATOM 3316 C C . PHE A 1 406 ? -15.709 -8.545 35.240 1.00 81.12 406 PHE A C 1
ATOM 3318 O O . PHE A 1 406 ? -14.561 -8.997 35.300 1.00 81.12 406 PHE A O 1
ATOM 3325 N N . ILE A 1 407 ? -16.256 -7.845 36.227 1.00 85.44 407 ILE A N 1
ATOM 3326 C CA . ILE A 1 407 ? -15.591 -7.525 37.482 1.00 85.44 407 ILE A CA 1
ATOM 3327 C C . ILE A 1 407 ? -16.093 -8.472 38.559 1.00 85.44 407 ILE A C 1
ATOM 3329 O O . ILE A 1 407 ? -17.297 -8.575 38.798 1.00 85.44 407 ILE A O 1
ATOM 3333 N N . LYS A 1 408 ? -15.161 -9.165 39.214 1.00 84.75 408 LYS A N 1
ATOM 3334 C CA . LYS A 1 408 ? -15.436 -10.070 40.325 1.00 84.75 408 LYS A CA 1
ATOM 3335 C C . LYS A 1 408 ? -14.788 -9.553 41.601 1.00 84.75 408 LYS A C 1
ATOM 3337 O O . LYS A 1 408 ? -13.573 -9.654 41.773 1.00 84.75 408 LYS A O 1
ATOM 3342 N N . THR A 1 409 ? -15.603 -9.062 42.529 1.00 85.56 409 THR A N 1
ATOM 3343 C CA . THR A 1 409 ? -15.098 -8.545 43.806 1.00 85.56 409 THR A CA 1
ATOM 3344 C C . THR A 1 409 ? -14.483 -9.665 44.640 1.00 85.56 409 THR A C 1
ATOM 3346 O O . THR A 1 409 ? -14.899 -10.829 44.616 1.00 85.56 409 THR A O 1
ATOM 3349 N N . LYS A 1 410 ? -13.429 -9.342 45.380 1.00 82.94 410 LYS A N 1
ATOM 3350 C CA . LYS A 1 410 ? -12.658 -10.290 46.177 1.00 82.94 410 LYS A CA 1
ATOM 3351 C C . LYS A 1 410 ? -13.394 -10.676 47.452 1.00 82.94 410 LYS A C 1
ATOM 3353 O O . LYS A 1 410 ? -13.402 -11.872 47.758 1.00 82.94 410 LYS A O 1
ATOM 3358 N N . THR A 1 411 ? -13.971 -9.710 48.168 1.00 83.06 411 THR A N 1
ATOM 3359 C CA . THR A 1 411 ? -14.610 -9.931 49.476 1.00 83.06 411 THR A CA 1
ATOM 3360 C C . THR A 1 411 ? -15.986 -10.568 49.331 1.00 83.06 411 THR A C 1
ATOM 3362 O O . THR A 1 411 ? -16.182 -11.681 49.811 1.00 83.06 411 THR A O 1
ATOM 3365 N N . ASP A 1 412 ? -16.918 -9.919 48.625 1.00 81.81 412 ASP A N 1
ATOM 3366 C CA . ASP A 1 412 ? -18.300 -10.419 48.532 1.00 81.81 412 ASP A CA 1
ATOM 3367 C C . ASP A 1 412 ? -18.526 -11.366 47.338 1.00 81.81 412 ASP A C 1
ATOM 3369 O O . ASP A 1 412 ? -19.622 -11.896 47.179 1.00 81.81 412 ASP A O 1
ATOM 3373 N N . LYS A 1 413 ? -17.511 -11.581 46.484 1.00 80.12 413 LYS A N 1
ATOM 3374 C CA . LYS A 1 413 ? -17.591 -12.427 45.275 1.00 80.12 413 LYS A CA 1
ATOM 3375 C C . LYS A 1 413 ? -18.680 -12.006 44.281 1.00 80.12 413 LYS A C 1
ATOM 3377 O O . LYS A 1 413 ? -19.084 -12.833 43.462 1.00 80.12 413 LYS A O 1
ATOM 3382 N N . ARG A 1 414 ? -19.123 -10.743 44.310 1.00 81.88 414 ARG A N 1
ATOM 3383 C CA . ARG A 1 414 ? -20.100 -10.222 43.344 1.00 81.88 414 ARG A CA 1
ATOM 3384 C C . ARG A 1 414 ? -19.458 -10.154 41.968 1.00 81.88 414 ARG A C 1
ATOM 3386 O O . ARG A 1 414 ? -18.326 -9.695 41.846 1.00 81.88 414 ARG A O 1
ATOM 3393 N N . LEU A 1 415 ? -20.195 -10.622 40.968 1.00 80.56 415 LEU A N 1
ATOM 3394 C CA . LEU A 1 415 ? -19.829 -10.569 39.560 1.00 80.56 415 LEU A CA 1
ATOM 3395 C C . LEU A 1 415 ? -20.778 -9.595 38.860 1.00 80.56 415 LEU A C 1
ATOM 3397 O O . LEU A 1 415 ? -21.990 -9.748 38.990 1.00 80.56 415 LEU A O 1
ATOM 3401 N N . PHE A 1 416 ? -20.243 -8.607 38.153 1.00 84.50 416 PHE A N 1
ATOM 3402 C CA . PHE A 1 416 ? -21.033 -7.653 37.372 1.00 84.50 416 PHE A CA 1
ATOM 3403 C C . PHE A 1 416 ? -20.212 -7.104 36.206 1.00 84.50 416 PHE A C 1
ATOM 3405 O O . PHE A 1 416 ? -18.978 -7.120 36.238 1.00 84.50 416 PHE A O 1
ATOM 3412 N N . ARG A 1 417 ? -20.893 -6.610 35.173 1.00 82.00 417 ARG A N 1
ATOM 3413 C CA . ARG A 1 417 ? -20.249 -6.000 34.011 1.00 82.00 417 ARG A CA 1
ATOM 3414 C C . ARG A 1 417 ? -19.933 -4.524 34.265 1.00 82.00 417 ARG A C 1
ATOM 3416 O O . ARG A 1 417 ? -20.715 -3.809 34.891 1.00 82.00 417 ARG A O 1
ATOM 3423 N N . ALA A 1 418 ? -18.791 -4.052 33.772 1.00 88.25 418 ALA A N 1
ATOM 3424 C CA . ALA A 1 418 ? -18.407 -2.642 33.834 1.00 88.25 418 ALA A CA 1
ATOM 3425 C C . ALA A 1 418 ? -17.630 -2.219 32.581 1.00 88.25 418 ALA A C 1
ATOM 3427 O O . ALA A 1 418 ? -16.937 -3.030 31.965 1.00 88.25 418 ALA A O 1
ATOM 3428 N N . TYR A 1 419 ? -17.722 -0.940 32.214 1.00 88.56 419 TYR A N 1
ATOM 3429 C CA . TYR A 1 419 ? 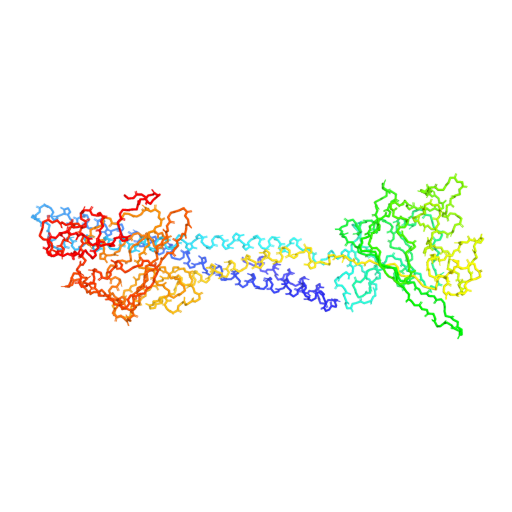-16.867 -0.356 31.183 1.00 88.56 419 TYR A CA 1
ATOM 3430 C C . TYR A 1 419 ? -15.551 0.134 31.798 1.00 88.56 419 TYR A C 1
ATOM 3432 O O . TYR A 1 419 ? -15.554 0.948 32.729 1.00 88.56 419 TYR A O 1
ATOM 3440 N N . CYS A 1 420 ? -14.437 -0.356 31.261 1.00 90.19 420 CYS A N 1
ATOM 3441 C CA . CYS A 1 420 ? -13.085 0.024 31.637 1.00 90.19 420 CYS A CA 1
ATOM 3442 C C . CYS A 1 420 ? -12.463 0.917 30.562 1.00 90.19 420 CYS A C 1
ATOM 3444 O O . CYS A 1 420 ? -12.588 0.641 29.372 1.00 90.19 420 CYS A O 1
ATOM 3446 N N . ASN A 1 421 ? -11.748 1.964 30.967 1.00 89.25 421 ASN A N 1
ATOM 3447 C CA . ASN A 1 421 ? -10.971 2.803 30.058 1.00 89.25 421 ASN A CA 1
ATOM 3448 C C . ASN A 1 421 ? -9.668 3.245 30.725 1.00 89.25 421 ASN A C 1
ATOM 3450 O O . ASN A 1 421 ? -9.694 4.071 31.636 1.00 89.25 421 ASN A O 1
ATOM 3454 N N . GLN A 1 422 ? -8.531 2.706 30.276 1.00 88.81 422 GLN A N 1
ATOM 3455 C CA . GLN A 1 422 ? -7.202 3.090 30.777 1.00 88.81 422 GLN A CA 1
ATOM 3456 C C . GLN A 1 422 ? -7.079 3.013 32.311 1.00 88.81 422 GLN A C 1
ATOM 3458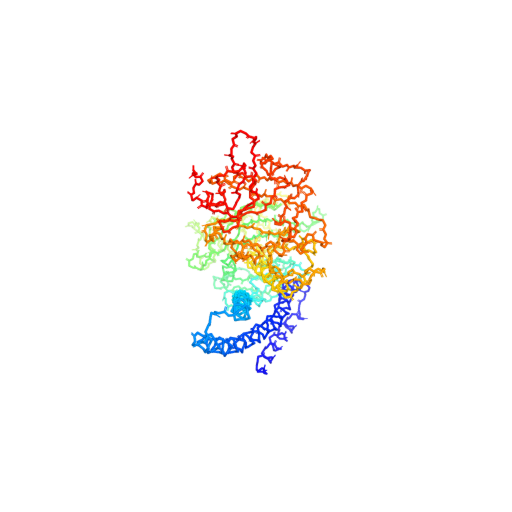 O O . GLN A 1 422 ? -6.583 3.931 32.964 1.00 88.81 422 GLN A O 1
ATOM 3463 N N . GLY A 1 423 ? -7.579 1.931 32.912 1.00 89.56 423 GLY A N 1
ATOM 3464 C CA . GLY A 1 423 ? -7.570 1.750 34.367 1.00 89.56 423 GLY A CA 1
ATOM 3465 C C . GLY A 1 423 ? -8.797 2.300 35.104 1.00 89.56 423 GLY A C 1
ATOM 3466 O O . GLY A 1 423 ? -9.025 1.930 36.256 1.00 89.56 423 GLY A O 1
ATOM 3467 N N . TRP A 1 424 ? -9.615 3.143 34.468 1.00 92.94 424 TRP A N 1
ATOM 3468 C CA . TRP A 1 424 ? -10.829 3.694 35.074 1.00 92.94 424 TRP A CA 1
ATOM 3469 C C . TRP A 1 424 ? -12.027 2.776 34.890 1.00 92.94 424 TRP A C 1
ATOM 3471 O O . TRP A 1 424 ? -12.303 2.346 33.774 1.00 92.94 424 TRP A O 1
ATOM 3481 N N . LEU A 1 425 ? -12.768 2.544 35.973 1.00 93.81 425 LEU A N 1
ATOM 3482 C CA . LEU A 1 425 ? -14.047 1.843 35.959 1.00 93.81 425 LEU A CA 1
ATOM 3483 C C . LEU A 1 425 ? -15.190 2.856 35.947 1.00 93.81 425 LEU A C 1
ATOM 3485 O O . LEU A 1 425 ? -15.311 3.667 36.867 1.00 93.81 425 LEU A O 1
ATOM 3489 N N . SER A 1 426 ? -16.040 2.809 34.924 1.00 94.44 426 SER A N 1
ATOM 3490 C CA . SER A 1 426 ? -17.220 3.671 34.856 1.00 94.44 426 SER A CA 1
ATOM 3491 C C . SER A 1 426 ? -18.344 3.109 35.736 1.00 94.44 426 SER A C 1
ATOM 3493 O O . SER A 1 426 ? -18.837 2.001 35.521 1.00 94.44 426 SER A O 1
ATOM 3495 N N . ILE A 1 427 ? -18.728 3.870 36.763 1.00 95.44 427 ILE A N 1
ATOM 3496 C CA . ILE A 1 427 ? -19.806 3.504 37.703 1.00 95.44 427 ILE A CA 1
ATOM 3497 C C . ILE A 1 427 ? -21.174 4.052 37.276 1.00 95.44 427 ILE A C 1
ATOM 3499 O O . ILE A 1 427 ? -22.211 3.581 37.744 1.00 95.44 427 ILE A O 1
ATOM 3503 N N . ALA A 1 428 ? -21.172 5.061 36.406 1.00 95.69 428 ALA A N 1
ATOM 3504 C CA . ALA A 1 428 ? -22.359 5.674 35.838 1.00 95.69 428 ALA A CA 1
ATOM 3505 C C . ALA A 1 428 ? -22.003 6.393 34.534 1.00 95.69 428 ALA A C 1
ATOM 3507 O O . ALA A 1 428 ? -20.934 7.007 34.443 1.00 95.69 428 ALA A O 1
ATOM 3508 N N . ARG A 1 429 ? -22.910 6.373 33.556 1.00 93.31 429 ARG A N 1
ATOM 3509 C CA . ARG A 1 429 ? -22.742 7.085 32.284 1.00 93.31 429 ARG A CA 1
ATOM 3510 C C . ARG A 1 429 ? -24.060 7.688 31.815 1.00 93.31 429 ARG A C 1
ATOM 3512 O O . ARG A 1 429 ? -25.072 6.994 31.785 1.00 93.31 429 ARG A O 1
ATOM 3519 N N . ARG A 1 430 ? -24.018 8.970 31.435 1.00 91.81 430 ARG A N 1
ATOM 3520 C CA . ARG A 1 430 ? -25.098 9.722 30.776 1.00 91.81 430 ARG A CA 1
ATOM 3521 C C . ARG A 1 430 ? -24.556 10.297 29.475 1.00 91.81 430 ARG A C 1
ATOM 3523 O O . ARG A 1 430 ? -23.496 10.916 29.488 1.00 91.81 430 ARG A O 1
ATOM 3530 N N . MET A 1 431 ? -25.236 10.057 28.367 1.00 88.31 431 MET A N 1
ATOM 3531 C CA . MET A 1 431 ? -24.756 10.383 27.029 1.00 88.31 431 MET A CA 1
ATOM 3532 C C . MET A 1 431 ? -25.860 10.702 26.021 1.00 88.31 431 MET A C 1
ATOM 3534 O O . MET A 1 431 ? -25.589 11.507 25.136 1.00 88.31 431 MET A O 1
ATOM 3538 N N . ASP A 1 432 ? -27.071 10.160 26.145 1.00 88.38 432 ASP A N 1
ATOM 3539 C CA . ASP A 1 432 ? -28.135 10.318 25.136 1.00 88.38 432 ASP A CA 1
ATOM 3540 C C . ASP A 1 432 ? -29.572 10.370 25.695 1.00 88.38 432 ASP A C 1
ATOM 3542 O O . ASP A 1 432 ? -30.522 10.565 24.936 1.00 88.38 432 ASP A O 1
ATOM 3546 N N . GLY A 1 433 ? -29.752 10.220 27.008 1.00 88.38 433 GLY A N 1
ATOM 3547 C CA . GLY A 1 433 ? -31.053 10.183 27.669 1.00 88.38 433 GLY A CA 1
ATOM 3548 C C . GLY A 1 433 ? -31.860 8.904 27.427 1.00 88.38 433 GLY A C 1
ATOM 3549 O O . GLY A 1 433 ? -33.050 8.886 27.738 1.00 88.38 433 GLY A O 1
ATOM 3550 N N . SER A 1 434 ? -31.254 7.845 26.878 1.00 90.62 434 SER A N 1
ATOM 3551 C CA . SER A 1 434 ? -31.922 6.559 26.621 1.00 90.62 434 SER A CA 1
ATOM 3552 C C . SER A 1 434 ? -32.368 5.833 27.892 1.00 90.62 434 SER A C 1
ATOM 3554 O O . SER A 1 434 ? -33.262 4.985 27.830 1.00 90.62 434 SER A O 1
ATOM 3556 N N . VAL A 1 435 ? -31.784 6.167 29.047 1.00 92.06 435 VAL A N 1
ATOM 3557 C CA . VAL A 1 435 ? -32.113 5.546 30.330 1.00 92.06 435 VAL A CA 1
ATOM 3558 C C . VAL A 1 435 ? -32.606 6.591 31.325 1.00 92.06 435 VAL A C 1
ATOM 3560 O O . VAL A 1 435 ? -31.953 7.596 31.611 1.00 92.06 435 VAL A O 1
ATOM 3563 N N . ASP A 1 436 ? -33.779 6.312 31.897 1.00 91.69 436 ASP A N 1
ATOM 3564 C CA . ASP A 1 436 ? -34.341 7.095 32.994 1.00 91.69 436 ASP A CA 1
ATOM 3565 C C . ASP A 1 436 ? -33.649 6.759 34.324 1.00 91.69 436 ASP A C 1
ATOM 3567 O O . ASP A 1 436 ? -33.540 5.586 34.694 1.00 91.69 436 ASP A O 1
ATOM 3571 N N . PHE A 1 437 ? -33.205 7.796 35.037 1.00 94.75 437 PHE A N 1
ATOM 3572 C CA . PHE A 1 437 ? -32.564 7.719 36.353 1.00 94.75 437 PHE A CA 1
ATOM 3573 C C . PHE A 1 437 ? -33.546 8.038 37.494 1.00 94.75 437 PHE A C 1
ATOM 3575 O O . PHE A 1 437 ? -33.182 7.932 38.665 1.00 94.75 437 PHE A O 1
ATOM 3582 N N . PHE A 1 438 ? -34.812 8.353 37.203 1.00 94.69 438 PHE A N 1
ATOM 3583 C CA . PHE A 1 438 ? -35.861 8.455 38.214 1.00 94.69 438 PHE A CA 1
ATOM 3584 C C . PHE A 1 438 ? -36.334 7.067 38.674 1.00 94.69 438 PHE A C 1
ATOM 3586 O O . PHE A 1 438 ? -37.436 6.610 38.377 1.00 94.69 438 PHE A O 1
ATOM 3593 N N . ARG A 1 439 ? -35.450 6.359 39.381 1.00 95.38 439 ARG A N 1
ATOM 3594 C CA . ARG A 1 439 ? -35.611 4.949 39.760 1.00 95.38 439 ARG A CA 1
ATOM 3595 C C . ARG A 1 439 ? -35.845 4.756 41.253 1.00 95.38 439 ARG A C 1
ATOM 3597 O O . ARG A 1 439 ? -35.472 5.602 42.070 1.00 95.38 439 ARG A O 1
ATOM 3604 N N . SER A 1 440 ? -36.482 3.635 41.587 1.00 95.00 440 SER A N 1
ATOM 3605 C CA . SER A 1 440 ? -36.764 3.237 42.968 1.00 95.00 440 SER A CA 1
ATOM 3606 C C . SER A 1 440 ? -35.483 2.900 43.734 1.00 95.00 440 SER A C 1
ATOM 3608 O O . SER A 1 440 ? -34.425 2.650 43.144 1.00 95.00 440 SER A O 1
ATOM 3610 N N . TRP A 1 441 ? -35.575 2.827 45.062 1.00 94.69 441 TRP A N 1
ATOM 3611 C CA . TRP A 1 441 ? -34.466 2.409 45.919 1.00 94.69 441 TRP A CA 1
ATOM 3612 C C . TRP A 1 441 ? -33.915 1.047 45.497 1.00 94.69 441 TRP A C 1
ATOM 3614 O O . TRP A 1 441 ? -32.706 0.882 45.344 1.00 94.69 441 TRP A O 1
ATOM 3624 N N . SER A 1 442 ? -34.810 0.083 45.263 1.00 93.19 442 SER A N 1
ATOM 3625 C CA . SER A 1 442 ? -34.440 -1.283 44.880 1.00 93.19 442 SER A CA 1
ATOM 3626 C C . SER A 1 442 ? -33.677 -1.337 43.549 1.00 93.19 442 SER A C 1
ATOM 3628 O O . SER A 1 442 ? -32.669 -2.035 43.437 1.00 93.19 442 SER A O 1
ATOM 3630 N N . GLU A 1 443 ? -34.083 -0.530 42.566 1.00 94.50 443 GLU A N 1
ATOM 3631 C CA . GLU A 1 443 ? -33.397 -0.419 41.277 1.00 94.50 443 GLU A CA 1
ATOM 3632 C C . GLU A 1 443 ? -32.017 0.232 41.424 1.00 94.50 443 GLU A C 1
ATOM 3634 O O . GLU A 1 443 ? -31.057 -0.240 40.821 1.00 94.50 443 GLU A O 1
ATOM 3639 N N . TYR A 1 444 ? -31.867 1.262 42.263 1.00 96.69 444 TYR A N 1
ATOM 3640 C CA . TYR A 1 444 ? -30.555 1.851 42.556 1.00 96.69 444 TYR A CA 1
ATOM 3641 C C . TYR A 1 444 ? -29.629 0.898 43.318 1.00 96.69 444 TYR A C 1
ATOM 3643 O O . TYR A 1 444 ? -28.420 0.912 43.083 1.00 96.69 444 TYR A O 1
ATOM 3651 N N . GLN A 1 445 ? -30.159 0.040 44.194 1.00 95.44 445 GLN A N 1
ATOM 3652 C CA . GLN A 1 445 ? -29.362 -1.023 44.813 1.00 95.44 445 GLN A CA 1
ATOM 3653 C C . GLN A 1 445 ? -28.845 -2.001 43.755 1.00 95.44 445 GLN A C 1
ATOM 3655 O O . GLN A 1 445 ? -27.645 -2.276 43.711 1.00 95.44 445 GLN A O 1
ATOM 3660 N N . ALA A 1 446 ? -29.734 -2.467 42.874 1.00 88.38 446 ALA A N 1
ATOM 3661 C CA . ALA A 1 446 ? -29.432 -3.475 41.863 1.00 88.38 446 ALA A CA 1
ATOM 3662 C C . ALA A 1 446 ? -28.675 -2.945 40.629 1.00 88.38 446 ALA A C 1
ATOM 3664 O O . ALA A 1 446 ? -28.112 -3.746 39.883 1.00 88.38 446 ALA A O 1
ATOM 3665 N N . GLY A 1 447 ? -28.703 -1.636 40.369 1.00 94.31 447 GLY A N 1
ATOM 3666 C CA . GLY A 1 447 ? -28.225 -1.021 39.126 1.00 94.31 447 GLY A CA 1
ATOM 3667 C C . GLY A 1 447 ? -29.231 -1.129 37.976 1.00 94.31 447 GLY A C 1
ATOM 3668 O O . GLY A 1 447 ? -30.180 -1.915 38.028 1.00 94.31 447 GLY A O 1
ATOM 3669 N N . PHE A 1 448 ? -29.035 -0.349 36.917 1.00 93.62 448 PHE A N 1
ATOM 3670 C CA . PHE A 1 448 ? -29.938 -0.297 35.761 1.00 93.62 448 PHE A CA 1
ATOM 3671 C C . PHE A 1 448 ? -29.243 0.285 34.525 1.00 93.62 448 PHE A C 1
ATOM 3673 O O . PHE A 1 448 ? -28.190 0.911 34.634 1.00 93.62 448 PHE A O 1
ATOM 3680 N N . GLY A 1 449 ? -29.862 0.112 33.355 1.00 89.88 449 GLY A N 1
ATOM 3681 C CA . GLY A 1 449 ? -29.307 0.518 32.062 1.00 89.88 449 GLY A CA 1
ATOM 3682 C C . GLY A 1 449 ? -28.393 -0.543 31.446 1.00 89.88 449 GLY A C 1
ATOM 3683 O O . GLY A 1 449 ? -28.417 -1.700 31.864 1.00 89.88 449 GLY A O 1
ATOM 3684 N N . SER A 1 450 ? -27.607 -0.147 30.444 1.00 84.50 450 SER A N 1
ATOM 3685 C CA . SER A 1 450 ? -26.659 -1.017 29.739 1.00 84.50 450 SER A CA 1
ATOM 3686 C C . SER A 1 450 ? -25.256 -0.426 29.771 1.00 84.50 450 SER A C 1
ATOM 3688 O O . SER A 1 450 ? -25.066 0.749 29.460 1.00 84.50 450 SER A O 1
ATOM 3690 N N . VAL A 1 451 ? -24.253 -1.247 30.096 1.00 84.19 451 VAL A N 1
ATOM 3691 C CA . VAL A 1 451 ? -22.842 -0.822 30.112 1.00 84.19 451 VAL A CA 1
ATOM 3692 C C . VAL A 1 451 ? -22.351 -0.303 28.757 1.00 84.19 451 VAL A C 1
ATOM 3694 O O . VAL A 1 451 ? -21.403 0.481 28.725 1.00 84.19 451 VAL A O 1
ATOM 3697 N N . SER A 1 452 ? -23.001 -0.713 27.662 1.00 79.50 452 SER A N 1
ATOM 3698 C CA . SER A 1 452 ? -22.736 -0.276 26.284 1.00 79.50 452 SER A CA 1
ATOM 3699 C C . SER A 1 452 ? -23.349 1.100 25.962 1.00 79.50 452 SER A C 1
ATOM 3701 O O . SER A 1 452 ? -23.011 1.696 24.942 1.00 79.50 452 SER A O 1
ATOM 3703 N N . GLY A 1 453 ? -24.207 1.637 26.838 1.00 86.94 453 GLY A N 1
ATOM 3704 C CA . GLY A 1 453 ? -24.881 2.932 26.694 1.00 86.94 453 GLY A CA 1
ATOM 3705 C C . GLY A 1 453 ? -24.957 3.705 28.016 1.00 86.94 453 GLY A C 1
ATOM 3706 O O . GLY A 1 453 ? -23.951 3.866 28.713 1.00 86.94 453 GLY A O 1
ATOM 3707 N N . GLU A 1 454 ? -26.143 4.219 28.357 1.00 92.44 454 GLU A N 1
ATOM 3708 C CA . GLU A 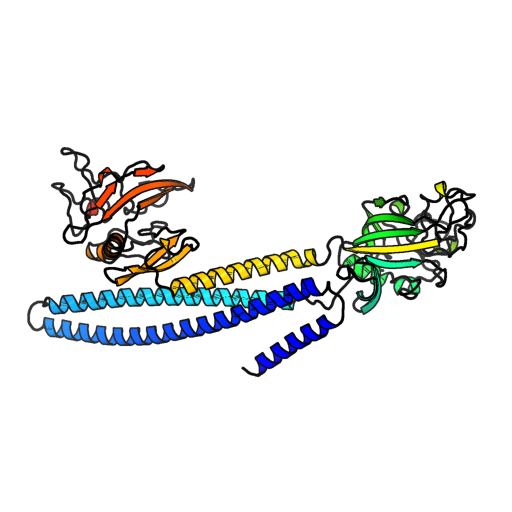1 454 ? -26.394 4.818 29.672 1.00 92.44 454 GLU A CA 1
ATOM 3709 C C . GLU A 1 454 ? -26.668 3.754 30.734 1.00 92.44 454 GLU A C 1
ATOM 3711 O O . GLU A 1 454 ? -27.438 2.816 30.517 1.00 92.44 454 GLU A O 1
ATOM 3716 N N . TYR A 1 455 ? -26.064 3.912 31.910 1.00 94.25 455 TYR A N 1
ATOM 3717 C CA . TYR A 1 455 ? -26.275 2.991 33.022 1.00 94.25 455 TYR A CA 1
ATOM 3718 C C . TYR A 1 455 ? -25.835 3.561 34.363 1.00 94.25 455 TYR A C 1
ATOM 3720 O O . TYR A 1 455 ? -25.069 4.526 34.443 1.00 94.25 455 TYR A O 1
ATOM 3728 N N . PHE A 1 456 ? -26.285 2.892 35.419 1.00 96.56 456 PHE A N 1
ATOM 3729 C CA . PHE A 1 456 ? -25.750 2.977 36.765 1.00 96.56 456 PHE A CA 1
ATOM 3730 C C . PHE A 1 456 ? -25.417 1.570 37.264 1.00 96.56 456 PHE A C 1
ATOM 3732 O O . PHE A 1 456 ? -26.249 0.665 37.197 1.00 96.56 456 PHE A O 1
ATOM 3739 N N . ILE A 1 457 ? -24.206 1.382 37.788 1.00 94.81 457 ILE A N 1
ATOM 3740 C CA . ILE A 1 457 ? -23.672 0.052 38.123 1.00 94.81 457 ILE A CA 1
ATOM 3741 C C . ILE A 1 457 ? -24.375 -0.633 39.307 1.00 94.81 457 ILE A C 1
ATOM 3743 O O . ILE A 1 457 ? -24.248 -1.843 39.489 1.00 94.81 457 ILE A O 1
ATOM 3747 N N . GLY A 1 458 ? -25.115 0.133 40.112 1.00 96.31 458 GLY A N 1
ATOM 3748 C CA . GLY A 1 458 ? -25.784 -0.333 41.325 1.00 96.31 458 GLY A CA 1
ATOM 3749 C C . GLY A 1 458 ? -24.970 -0.072 42.591 1.00 96.31 458 GLY A C 1
ATOM 3750 O O . GLY A 1 458 ? -23.757 -0.297 42.637 1.00 96.31 458 GLY A O 1
ATOM 3751 N N . LEU A 1 459 ? -25.643 0.399 43.644 1.00 96.94 459 LEU A N 1
ATOM 3752 C CA . LEU A 1 459 ? -25.014 0.741 44.925 1.00 96.94 459 LEU A CA 1
ATOM 3753 C C . LEU A 1 459 ? -24.381 -0.480 45.593 1.00 96.94 459 LEU A C 1
ATOM 3755 O O . LEU A 1 459 ? -23.325 -0.374 46.209 1.00 96.94 459 LEU A O 1
ATOM 3759 N N . ASP A 1 460 ? -24.991 -1.650 45.445 1.00 94.62 460 ASP A N 1
ATOM 3760 C CA . ASP A 1 460 ? -24.471 -2.886 46.016 1.00 94.62 460 ASP A CA 1
ATOM 3761 C C . ASP A 1 460 ? -23.145 -3.322 45.382 1.00 94.62 460 ASP A C 1
ATOM 3763 O O . ASP A 1 460 ? -22.221 -3.738 46.087 1.00 94.62 460 ASP A O 1
ATOM 3767 N N . ASN A 1 461 ? -23.047 -3.210 44.056 1.00 93.56 461 ASN A N 1
ATOM 3768 C CA . ASN A 1 461 ? -21.821 -3.503 43.318 1.00 93.56 461 ASN A CA 1
ATOM 3769 C C . ASN A 1 461 ? -20.734 -2.487 43.686 1.00 93.56 461 ASN A C 1
ATOM 3771 O O . ASN A 1 461 ? -19.616 -2.877 44.025 1.00 93.56 461 ASN A O 1
ATOM 3775 N N . LEU A 1 462 ? -21.095 -1.200 43.734 1.00 95.06 462 LEU A N 1
ATOM 3776 C CA . LEU A 1 462 ? -20.204 -0.116 44.138 1.00 95.06 462 LEU A CA 1
ATOM 3777 C C . LEU A 1 462 ? -19.634 -0.330 45.550 1.00 95.06 462 LEU A C 1
ATOM 3779 O O . LEU A 1 462 ? -18.419 -0.306 45.733 1.00 95.06 462 LEU A O 1
ATOM 3783 N N . VAL A 1 463 ? -20.481 -0.601 46.548 1.00 95.38 463 VAL A N 1
ATOM 3784 C CA . VAL A 1 463 ? -20.038 -0.876 47.927 1.00 95.38 463 VAL A CA 1
ATOM 3785 C C . VAL A 1 463 ? -19.149 -2.111 47.984 1.00 95.38 463 VAL A C 1
ATOM 3787 O O . VAL A 1 463 ? -18.152 -2.112 48.704 1.00 95.38 463 VAL A O 1
ATOM 3790 N N . SER A 1 464 ? -19.486 -3.159 47.229 1.00 92.25 464 SER A N 1
ATOM 3791 C CA . SER A 1 464 ? -18.683 -4.379 47.184 1.00 92.25 464 SER A CA 1
ATOM 3792 C C . SER A 1 464 ? -17.262 -4.112 46.682 1.00 92.25 464 SER A C 1
ATOM 3794 O O . SER A 1 464 ? -16.303 -4.575 47.297 1.00 92.25 464 SER A O 1
ATOM 3796 N N . MET A 1 465 ? -17.113 -3.296 45.634 1.00 92.94 465 MET A N 1
ATOM 3797 C CA . MET A 1 465 ? -15.801 -2.875 45.134 1.00 92.94 465 MET A CA 1
ATOM 3798 C C . MET A 1 465 ? -15.034 -2.041 46.160 1.00 92.94 465 MET A C 1
ATOM 3800 O O . MET A 1 465 ? -13.876 -2.324 46.457 1.00 92.94 465 MET A O 1
ATOM 3804 N N . LEU A 1 466 ? -15.687 -1.029 46.738 1.00 93.25 466 LEU A N 1
ATOM 3805 C CA . LEU A 1 466 ? -15.064 -0.079 47.665 1.00 93.25 466 LEU A CA 1
ATOM 3806 C C . LEU A 1 466 ? -14.595 -0.725 48.987 1.00 93.25 466 LEU A C 1
ATOM 3808 O O . LEU A 1 466 ? -13.861 -0.088 49.743 1.00 93.25 466 LEU A O 1
ATOM 3812 N N . LYS A 1 467 ? -14.990 -1.975 49.279 1.00 90.62 467 LYS A N 1
ATOM 3813 C CA . LYS A 1 467 ? -14.433 -2.786 50.380 1.00 90.62 467 LYS A CA 1
ATOM 3814 C C . LYS A 1 467 ? -13.056 -3.363 50.062 1.00 90.62 467 LYS A C 1
ATOM 3816 O O . LYS A 1 467 ? -12.238 -3.522 50.965 1.00 90.62 467 LYS A O 1
ATOM 3821 N N . ASP A 1 468 ? -12.816 -3.725 48.806 1.00 88.38 468 ASP A N 1
ATOM 3822 C CA . ASP A 1 468 ? -11.633 -4.492 48.414 1.00 88.38 468 ASP A CA 1
ATOM 3823 C C . ASP A 1 468 ? -10.382 -3.625 48.290 1.00 88.38 468 ASP A C 1
ATOM 3825 O O . ASP A 1 468 ? -9.269 -4.088 48.560 1.00 88.38 468 ASP A O 1
ATOM 3829 N N . ARG A 1 469 ? -10.559 -2.377 47.852 1.00 87.62 469 ARG A N 1
ATOM 3830 C CA . ARG A 1 469 ? -9.487 -1.406 47.627 1.00 87.62 469 ARG A CA 1
ATOM 3831 C C . ARG A 1 469 ? -9.979 0.017 47.847 1.00 87.62 469 ARG A C 1
ATOM 3833 O O . ARG A 1 469 ? -11.172 0.296 47.894 1.00 87.62 469 ARG A O 1
ATOM 3840 N N . ARG A 1 470 ? -9.018 0.934 47.966 1.00 90.25 470 ARG A N 1
ATOM 3841 C CA . ARG A 1 470 ? -9.282 2.373 47.930 1.00 90.25 470 ARG A CA 1
ATOM 3842 C C . ARG A 1 470 ? -9.331 2.836 46.482 1.00 90.25 470 ARG A C 1
ATOM 3844 O O . ARG A 1 470 ? -8.410 2.547 45.722 1.00 90.25 470 ARG A O 1
ATOM 3851 N N . TYR A 1 471 ? -10.368 3.589 46.148 1.00 92.88 471 TYR A N 1
ATOM 3852 C CA . TYR A 1 471 ? -10.564 4.167 44.826 1.00 92.88 471 TYR A CA 1
ATOM 3853 C C . TYR A 1 471 ? -10.577 5.689 44.936 1.00 92.88 471 TYR A C 1
ATOM 3855 O O . TYR A 1 471 ? -10.998 6.245 45.952 1.00 92.88 471 TYR A O 1
ATOM 3863 N N . LYS A 1 472 ? -10.130 6.351 43.870 1.00 94.88 472 LYS A N 1
ATOM 3864 C CA . LYS A 1 472 ? -10.423 7.765 43.639 1.00 94.88 472 LYS A CA 1
ATOM 3865 C C . LYS A 1 472 ? -11.636 7.882 42.722 1.00 94.88 472 LYS A C 1
ATOM 3867 O O . LYS A 1 472 ? -11.832 7.031 41.855 1.00 94.88 472 LYS A O 1
ATOM 3872 N N . LEU A 1 473 ? -12.432 8.929 42.902 1.00 96.75 473 LEU A N 1
ATOM 3873 C CA . LEU A 1 473 ? -13.566 9.235 42.031 1.00 96.75 473 LEU A CA 1
ATOM 3874 C C . LEU A 1 473 ? -13.152 10.289 41.012 1.00 96.75 473 LEU A C 1
ATOM 3876 O O . LEU A 1 473 ? -12.518 11.274 41.383 1.00 96.75 473 LEU A O 1
ATOM 3880 N N . ARG A 1 474 ? -13.553 10.107 39.755 1.00 96.31 474 ARG A N 1
ATOM 3881 C CA . ARG A 1 474 ? -13.473 11.123 38.704 1.00 96.31 474 ARG A CA 1
ATOM 3882 C C . ARG A 1 474 ? -14.844 11.279 38.066 1.00 96.31 474 ARG A C 1
ATOM 3884 O O . ARG A 1 474 ? -15.473 10.287 37.711 1.00 96.31 474 ARG A O 1
ATOM 3891 N N . ILE A 1 475 ? -15.288 12.519 37.928 1.00 95.44 475 ILE A N 1
ATOM 3892 C CA . ILE A 1 475 ? -16.502 12.895 37.208 1.00 95.44 475 ILE A CA 1
ATOM 3893 C C . ILE A 1 475 ? -16.064 13.744 36.027 1.00 95.44 475 ILE A C 1
ATOM 3895 O O . ILE A 1 475 ? -15.393 14.756 36.221 1.00 95.44 475 ILE A O 1
ATOM 3899 N N . GLU A 1 476 ? -16.438 13.331 34.822 1.00 95.12 476 GLU A N 1
ATOM 3900 C CA . GLU A 1 476 ? -16.175 14.063 33.585 1.00 95.12 476 GLU A CA 1
ATOM 3901 C C . GLU A 1 476 ? -17.484 14.632 33.042 1.00 95.12 476 GLU A C 1
ATOM 3903 O O . GLU A 1 476 ? -18.511 13.955 33.034 1.00 95.12 476 GLU A O 1
ATOM 3908 N N . LEU A 1 477 ? -17.449 15.897 32.631 1.00 91.75 477 LEU A N 1
ATOM 3909 C CA . LEU A 1 477 ? -18.604 16.652 32.163 1.00 91.75 477 LEU A CA 1
ATOM 3910 C C . LEU A 1 477 ? -18.244 17.315 30.840 1.00 91.75 477 LEU A C 1
ATOM 3912 O O . LEU A 1 477 ? -17.290 18.092 30.788 1.00 91.75 477 LEU A O 1
ATOM 3916 N N . THR A 1 478 ? -19.029 17.047 29.803 1.00 91.69 478 THR A N 1
ATOM 3917 C CA . THR A 1 478 ? -18.841 17.631 28.471 1.00 91.69 478 THR A CA 1
ATOM 3918 C C . THR A 1 478 ? -20.018 18.538 28.136 1.00 91.69 478 THR A C 1
ATOM 3920 O O . THR A 1 478 ? -21.178 18.174 28.328 1.00 91.69 478 THR A O 1
ATOM 3923 N N . THR A 1 479 ? -19.722 19.746 27.661 1.00 87.06 479 THR A N 1
ATOM 3924 C CA . THR A 1 479 ? -20.742 20.734 27.283 1.00 87.06 479 THR A CA 1
ATOM 3925 C C . THR A 1 479 ? -21.309 20.479 25.887 1.00 87.06 479 THR A C 1
ATOM 3927 O O . THR A 1 479 ? -20.617 19.999 24.988 1.00 87.06 479 THR A O 1
ATOM 3930 N N . TRP A 1 480 ? -22.575 20.855 25.680 1.00 83.69 480 TRP A N 1
ATOM 3931 C CA . TRP A 1 480 ? -23.196 20.830 24.356 1.00 83.69 480 TRP A CA 1
ATOM 3932 C C . TRP A 1 480 ? -22.543 21.851 23.410 1.00 83.69 480 TRP A C 1
ATOM 3934 O O . TRP A 1 480 ? -22.286 22.995 23.784 1.00 83.69 480 TRP A O 1
ATOM 3944 N N . GLY A 1 481 ? -22.328 21.455 22.155 1.00 78.38 481 GLY A N 1
ATOM 3945 C CA . GLY A 1 481 ? -21.943 22.341 21.050 1.00 78.38 481 GLY A CA 1
ATOM 3946 C C . GLY A 1 481 ? -20.450 22.661 20.933 1.00 78.38 481 GLY A C 1
ATOM 3947 O O . GLY A 1 481 ? -19.940 22.653 19.818 1.00 78.38 481 GLY A O 1
ATOM 3948 N N . VAL A 1 482 ? -19.749 22.929 22.041 1.00 72.31 482 VAL A N 1
ATOM 3949 C CA . VAL A 1 482 ? -18.306 23.274 22.030 1.00 72.31 482 VAL A CA 1
ATOM 3950 C C . VAL A 1 482 ? -17.417 22.088 22.447 1.00 72.31 482 VAL A C 1
ATOM 3952 O O . VAL A 1 482 ? -16.198 22.191 22.375 1.00 72.31 482 VAL A O 1
ATOM 3955 N N . GLU A 1 483 ? -18.010 20.960 22.861 1.00 79.50 483 GLU A N 1
ATOM 3956 C CA . GLU A 1 483 ? -17.314 19.759 23.369 1.00 79.50 483 GLU A CA 1
ATOM 3957 C C . GLU A 1 483 ? -16.257 20.059 24.460 1.00 79.50 483 GLU A C 1
ATOM 3959 O O . GLU A 1 483 ? -15.342 19.268 24.696 1.00 79.50 483 GLU A O 1
ATOM 3964 N N . ASP A 1 484 ? -16.384 21.184 25.183 1.00 89.56 484 ASP A N 1
ATOM 3965 C CA . ASP A 1 484 ? -15.480 21.494 26.296 1.00 89.56 484 ASP A CA 1
ATOM 3966 C C . ASP A 1 484 ? -15.731 20.488 27.419 1.00 89.56 484 ASP A C 1
ATOM 3968 O O . ASP A 1 484 ? -16.851 20.399 27.936 1.00 89.56 484 ASP A O 1
ATOM 3972 N N . THR A 1 485 ? -14.690 19.728 27.762 1.00 93.00 485 THR A N 1
ATOM 3973 C CA . THR A 1 485 ? -14.733 18.676 28.776 1.00 93.00 485 THR A CA 1
ATOM 3974 C C . THR A 1 485 ? -13.962 19.115 30.012 1.00 93.00 485 THR A C 1
ATOM 3976 O O . THR A 1 485 ? -12.766 19.413 29.966 1.00 93.00 485 THR A O 1
ATOM 3979 N N . ARG A 1 486 ? -14.653 19.134 31.149 1.00 94.88 486 ARG A N 1
ATOM 3980 C CA . ARG A 1 486 ? -14.104 19.450 32.470 1.00 94.88 486 ARG A CA 1
ATOM 3981 C C . ARG A 1 486 ? -14.217 18.235 33.373 1.00 94.88 486 ARG A C 1
ATOM 3983 O O . ARG A 1 486 ? -15.025 17.344 33.126 1.00 94.88 486 ARG A O 1
ATOM 3990 N N . PHE A 1 487 ? -13.418 18.202 34.433 1.00 96.06 487 PHE A N 1
ATOM 3991 C CA . PHE A 1 487 ? -13.479 17.105 35.392 1.00 96.06 487 PHE A CA 1
ATOM 3992 C C . PHE A 1 487 ? -13.368 17.574 36.841 1.00 96.06 487 PHE A C 1
ATOM 3994 O O . PHE A 1 487 ? -12.756 18.606 37.126 1.00 96.06 487 PHE A O 1
ATOM 4001 N N . ALA A 1 488 ? -13.936 16.782 37.744 1.00 96.88 488 ALA A N 1
ATOM 4002 C CA . ALA A 1 488 ? -13.734 16.851 39.186 1.00 96.88 488 ALA A CA 1
ATOM 4003 C C . ALA A 1 488 ? -13.211 15.493 39.672 1.00 96.88 488 ALA A C 1
ATOM 4005 O O . ALA A 1 488 ? -13.781 14.453 39.344 1.00 96.88 488 ALA A O 1
ATOM 4006 N N . GLU A 1 489 ? -12.123 15.497 40.434 1.00 97.75 489 GLU A N 1
ATOM 4007 C CA . GLU A 1 489 ? -11.509 14.312 41.029 1.00 97.75 489 GLU A CA 1
ATOM 4008 C C . GLU A 1 489 ? -11.464 14.417 42.550 1.00 97.75 489 GLU A C 1
ATOM 4010 O O . GLU A 1 489 ? -11.148 15.472 43.090 1.00 97.75 489 GLU A O 1
ATOM 4015 N N . TYR A 1 490 ? -11.705 13.298 43.231 1.00 97.69 490 TYR A N 1
ATOM 4016 C CA . TYR A 1 490 ? -11.633 13.172 44.686 1.00 97.69 490 TYR A CA 1
ATOM 4017 C C . TYR A 1 490 ? -10.711 12.008 45.037 1.00 97.69 490 TYR A C 1
ATOM 4019 O O . TYR A 1 490 ? -10.980 10.858 44.679 1.00 97.69 490 TYR A O 1
ATOM 4027 N N . SER A 1 491 ? -9.603 12.309 45.717 1.00 96.62 491 SER A N 1
ATOM 4028 C CA . SER A 1 491 ? -8.590 11.307 46.087 1.00 96.62 491 SER A CA 1
ATOM 4029 C C . SER A 1 491 ? -9.080 10.294 47.127 1.00 96.62 491 SER A C 1
ATOM 4031 O O . SER A 1 491 ? -8.560 9.179 47.188 1.00 96.62 491 SER A O 1
ATOM 4033 N N . ILE A 1 492 ? -10.097 10.662 47.910 1.00 95.00 492 ILE A N 1
ATOM 4034 C CA . ILE A 1 492 ? -10.813 9.774 48.821 1.00 95.00 492 ILE A CA 1
ATOM 4035 C C . ILE A 1 492 ? -12.251 9.673 48.330 1.00 95.00 492 ILE A C 1
ATOM 4037 O O . ILE A 1 492 ? -12.948 10.681 48.243 1.00 95.00 492 ILE A O 1
ATOM 4041 N N . PHE A 1 493 ? -12.688 8.453 48.031 1.00 96.38 493 PHE A N 1
ATOM 4042 C CA . PHE A 1 493 ? -14.068 8.140 47.689 1.00 96.38 493 PHE A CA 1
ATOM 4043 C C . PHE A 1 493 ? -14.493 6.846 48.375 1.00 96.38 493 PHE A C 1
ATOM 4045 O O . PHE A 1 493 ? -13.876 5.794 48.197 1.00 96.38 493 PHE A O 1
ATOM 4052 N N . HIS A 1 494 ? -15.550 6.934 49.175 1.00 96.31 494 HIS A N 1
ATOM 4053 C CA . HIS A 1 494 ? -16.161 5.786 49.822 1.00 96.31 494 HIS A CA 1
ATOM 4054 C C . HIS A 1 494 ? -17.678 5.960 49.905 1.00 96.31 494 HIS A C 1
ATOM 4056 O O . HIS A 1 494 ? -18.185 7.069 50.062 1.00 96.31 494 HIS A O 1
ATOM 4062 N N . VAL A 1 495 ? -18.393 4.843 49.817 1.00 96.88 495 VAL A N 1
ATOM 4063 C CA . VAL A 1 495 ? -19.839 4.753 50.003 1.00 96.88 495 VAL A CA 1
ATOM 4064 C C . VAL A 1 495 ? -20.072 3.620 50.987 1.00 96.88 495 VAL A C 1
ATOM 4066 O O . VAL A 1 495 ? -19.565 2.513 50.792 1.00 96.88 495 VAL A O 1
ATOM 4069 N N . SER A 1 496 ? -20.794 3.905 52.064 1.00 95.19 496 SER A N 1
ATOM 4070 C CA . SER A 1 496 ? -21.092 2.906 53.083 1.00 95.19 496 SER A CA 1
ATOM 4071 C C . SER A 1 496 ? -22.186 1.936 52.617 1.00 95.19 496 SER A C 1
ATOM 4073 O O . SER A 1 496 ? -22.734 2.046 51.527 1.00 95.19 496 SER A O 1
ATOM 4075 N N . ASN A 1 497 ? -22.498 0.926 53.422 1.00 93.00 497 ASN A N 1
ATOM 4076 C CA . ASN A 1 497 ? -23.492 -0.089 53.070 1.00 93.00 497 ASN A CA 1
ATOM 4077 C C . ASN A 1 497 ? -24.949 0.375 53.304 1.00 93.00 497 ASN A C 1
ATOM 4079 O O . ASN A 1 497 ? -25.227 1.452 53.841 1.00 93.00 497 ASN A O 1
ATOM 4083 N N . SER A 1 498 ? -25.902 -0.496 52.965 1.00 92.19 498 SER A N 1
ATOM 4084 C CA . SER A 1 498 ? -27.339 -0.239 53.114 1.00 92.19 498 SER A CA 1
ATOM 4085 C C . SER A 1 498 ? -27.793 0.039 54.554 1.00 92.19 498 SER A C 1
ATOM 4087 O O . SER A 1 498 ? -28.749 0.790 54.738 1.00 92.19 498 SER A O 1
ATOM 4089 N N . SER A 1 499 ? -27.110 -0.487 55.584 1.00 92.56 499 SER A N 1
ATOM 4090 C CA . SER A 1 499 ? -27.476 -0.241 56.993 1.00 92.56 499 SER A CA 1
ATOM 4091 C C . SER A 1 499 ? -27.239 1.201 57.438 1.00 92.56 499 SER A C 1
ATOM 4093 O O . SER A 1 499 ? -27.755 1.624 58.466 1.00 92.56 499 SER A O 1
ATOM 4095 N N . THR A 1 500 ? -26.455 1.957 56.671 1.00 93.56 500 THR A N 1
ATOM 4096 C CA . THR A 1 500 ? -26.213 3.391 56.876 1.00 93.56 500 THR A CA 1
ATOM 4097 C C . THR A 1 500 ? -26.789 4.231 55.735 1.00 93.56 500 THR A C 1
ATOM 4099 O O . THR A 1 500 ? -26.441 5.398 55.603 1.00 93.56 500 THR A O 1
ATOM 4102 N N . ASN A 1 501 ? -27.700 3.659 54.935 1.00 95.31 501 ASN A N 1
ATOM 4103 C CA . ASN A 1 501 ? -28.308 4.293 53.762 1.00 95.31 501 ASN A CA 1
ATOM 4104 C C . ASN A 1 501 ? -27.274 4.788 52.732 1.00 95.31 501 ASN A C 1
ATOM 4106 O O . ASN A 1 501 ? -27.450 5.848 52.132 1.00 95.31 501 ASN A O 1
ATOM 4110 N N . TYR A 1 502 ? -26.201 4.018 52.527 1.00 96.81 502 TYR A N 1
ATOM 4111 C CA . TYR A 1 502 ? -25.162 4.311 51.538 1.00 96.81 502 TYR A CA 1
ATOM 4112 C C . TYR A 1 502 ? -24.542 5.707 51.679 1.00 96.81 502 TYR A C 1
ATOM 4114 O O . TYR A 1 502 ? -24.385 6.411 50.690 1.00 96.81 502 TYR A O 1
ATOM 4122 N N . SER A 1 503 ? -24.205 6.140 52.892 1.00 95.50 503 SER A N 1
ATOM 4123 C CA . SER A 1 503 ? -23.566 7.436 53.141 1.00 95.50 503 SER A CA 1
ATOM 4124 C C . SER A 1 503 ? -22.293 7.647 52.317 1.00 95.50 503 SER A C 1
ATOM 4126 O O . SER A 1 503 ? -21.423 6.775 52.252 1.00 95.50 503 SER A O 1
ATOM 4128 N N . LEU A 1 504 ? -22.165 8.838 51.732 1.00 95.31 504 LEU A N 1
ATOM 4129 C CA . LEU A 1 504 ? -21.020 9.250 50.920 1.00 95.31 504 LEU A CA 1
ATOM 4130 C C . LEU A 1 504 ? -19.889 9.805 51.790 1.00 95.31 504 LEU A C 1
ATOM 4132 O O . LEU A 1 504 ? -20.124 10.581 52.713 1.00 95.31 504 LEU A O 1
ATOM 4136 N N . THR A 1 505 ? -18.647 9.456 51.470 1.00 95.88 505 THR A N 1
ATOM 4137 C CA . THR A 1 505 ? -17.441 10.081 52.024 1.00 95.88 505 THR A CA 1
ATOM 4138 C C . THR A 1 505 ? -16.510 10.503 50.893 1.00 95.88 505 THR A C 1
ATOM 4140 O O . THR A 1 505 ? -16.131 9.677 50.059 1.00 95.88 505 THR A O 1
ATOM 4143 N N . LEU A 1 506 ? -16.138 11.783 50.878 1.00 95.19 506 LEU A N 1
ATOM 4144 C CA . LEU A 1 506 ? -15.268 12.401 49.876 1.00 95.19 506 LEU A CA 1
ATOM 4145 C C . LEU A 1 506 ? -14.202 13.283 50.524 1.00 95.19 506 LEU A C 1
ATOM 4147 O O . LEU A 1 506 ? -14.483 13.953 51.517 1.00 95.19 506 LEU A O 1
ATOM 4151 N N . ASP A 1 507 ? -13.006 13.319 49.936 1.00 95.62 507 ASP A N 1
ATOM 4152 C CA . ASP A 1 507 ? -11.957 14.281 50.299 1.00 95.62 507 ASP A CA 1
ATOM 4153 C C . ASP A 1 507 ? -10.897 14.437 49.188 1.00 95.62 507 ASP A C 1
ATOM 4155 O O . ASP A 1 507 ? -10.790 13.621 48.263 1.00 95.62 507 ASP A O 1
ATOM 4159 N N . GLY A 1 508 ? -10.083 15.488 49.302 1.00 96.25 508 GLY A N 1
ATOM 4160 C CA . GLY A 1 508 ? -8.952 15.788 48.430 1.00 96.25 508 GLY A CA 1
ATOM 4161 C C . GLY A 1 508 ? -9.387 16.081 47.000 1.00 96.25 508 GLY A C 1
ATOM 4162 O O . GLY A 1 508 ? -8.960 15.391 46.071 1.00 96.25 508 GLY A O 1
ATOM 4163 N N . TYR A 1 509 ? -10.266 17.076 46.853 1.00 97.31 509 TYR A N 1
ATOM 4164 C CA . TYR A 1 509 ? -10.732 17.566 45.561 1.00 97.31 509 TYR A CA 1
ATOM 4165 C C . TYR A 1 509 ? -9.580 18.121 44.708 1.00 97.31 509 TYR A C 1
ATOM 4167 O O . TYR A 1 509 ? -8.702 18.843 45.187 1.00 97.31 509 TYR A O 1
ATOM 4175 N N . SER A 1 510 ? -9.635 17.842 43.409 1.00 97.31 510 SER A N 1
ATOM 4176 C CA . SER A 1 510 ? -8.857 18.503 42.364 1.00 97.31 510 SER A CA 1
ATOM 4177 C C . SER A 1 510 ? -9.646 18.518 41.051 1.00 97.31 510 SER A C 1
ATOM 4179 O O . SER A 1 510 ? -10.588 17.751 40.881 1.00 97.31 510 SER A O 1
ATOM 4181 N N . GLY A 1 511 ? -9.276 19.374 40.100 1.00 95.81 511 GLY A N 1
ATOM 4182 C CA . GLY A 1 511 ? -9.874 19.366 38.763 1.00 95.81 511 GLY A CA 1
ATOM 4183 C C . GLY A 1 511 ? -10.266 20.744 38.248 1.00 95.81 511 GLY A C 1
ATOM 4184 O O . GLY A 1 511 ? -9.940 21.775 38.836 1.00 95.81 511 GLY A O 1
ATOM 4185 N N . THR A 1 512 ? -10.941 20.747 37.103 1.00 96.19 512 THR A N 1
ATOM 4186 C CA . THR A 1 512 ? -11.272 21.939 36.312 1.00 96.19 512 THR A CA 1
ATOM 4187 C C . THR A 1 512 ? -12.758 22.307 36.337 1.00 96.19 512 THR A C 1
ATOM 4189 O O . THR A 1 512 ? -13.111 23.356 35.806 1.00 96.19 512 THR A O 1
ATOM 4192 N N . ALA A 1 513 ? -13.620 21.480 36.942 1.00 91.94 513 ALA A N 1
ATOM 4193 C CA . ALA A 1 513 ? -15.075 21.681 36.994 1.00 91.94 513 ALA A CA 1
ATOM 4194 C C . ALA A 1 513 ? -15.583 22.416 38.257 1.00 91.94 513 ALA A C 1
ATOM 4196 O O . ALA A 1 513 ? -16.774 22.701 38.358 1.00 91.94 513 ALA A O 1
ATOM 4197 N N . GLY A 1 514 ? -14.701 22.738 39.210 1.00 92.50 514 GLY A N 1
ATOM 4198 C CA . GLY A 1 514 ? -15.083 23.266 40.527 1.00 92.50 514 GLY A CA 1
ATOM 4199 C C . GLY A 1 514 ? -15.600 22.173 41.476 1.00 92.50 514 GLY A C 1
ATOM 4200 O O . GLY A 1 514 ? -16.094 21.133 41.041 1.00 92.50 514 GLY A O 1
ATOM 4201 N N . ASP A 1 515 ? -15.490 22.398 42.789 1.00 92.38 515 ASP A N 1
ATOM 4202 C CA . ASP A 1 515 ? -15.899 21.411 43.800 1.00 92.38 515 ASP A CA 1
ATOM 4203 C C . ASP A 1 515 ? -17.389 21.529 44.151 1.00 92.38 515 ASP A C 1
ATOM 4205 O O . ASP A 1 515 ? -17.772 22.104 45.170 1.00 92.38 515 ASP A O 1
ATOM 4209 N N . SER A 1 516 ? -18.245 20.992 43.282 1.00 89.88 516 SER A N 1
ATOM 4210 C CA . SER A 1 516 ? -19.695 20.980 43.525 1.00 89.88 516 SER A CA 1
ATOM 4211 C C . SER A 1 516 ? -20.164 19.761 44.325 1.00 89.88 516 SER A C 1
ATOM 4213 O O . SER A 1 516 ? -21.256 19.797 44.888 1.00 89.88 516 SER A O 1
ATOM 4215 N N . LEU A 1 517 ? -19.363 18.689 44.402 1.00 91.12 517 LEU A N 1
ATOM 4216 C CA . LEU A 1 517 ? -19.736 17.469 45.125 1.00 91.12 517 LEU A CA 1
ATOM 4217 C C . LEU A 1 517 ? -19.314 17.494 46.601 1.00 91.12 517 LEU A C 1
ATOM 4219 O O . LEU A 1 517 ? -19.923 16.798 47.409 1.00 91.12 517 LEU A O 1
ATOM 4223 N N . GLY A 1 518 ? -18.331 18.314 46.986 1.00 90.19 518 GLY A N 1
ATOM 4224 C CA . GLY A 1 518 ? -17.833 18.393 48.361 1.00 90.19 518 GLY A CA 1
ATOM 4225 C C . GLY A 1 518 ? -18.922 18.698 49.393 1.00 90.19 518 GLY A C 1
ATOM 4226 O O . GLY A 1 518 ? -18.918 18.118 50.477 1.00 90.19 518 GLY A O 1
ATOM 4227 N N . VAL A 1 519 ? -19.928 19.512 49.043 1.00 87.12 519 VAL A N 1
ATOM 4228 C CA . VAL A 1 519 ? -21.064 19.801 49.944 1.00 87.12 519 VAL A CA 1
ATOM 4229 C C . VAL A 1 519 ? -21.925 18.572 50.242 1.00 87.12 519 VAL A C 1
ATOM 4231 O O . VAL A 1 519 ? -22.676 18.577 51.212 1.00 87.12 519 VAL A O 1
ATOM 4234 N N . HIS A 1 520 ? -21.848 17.534 49.409 1.00 88.94 520 HIS A N 1
ATOM 4235 C CA . HIS A 1 520 ? -22.605 16.294 49.550 1.00 88.94 520 HIS A CA 1
ATOM 4236 C C . HIS A 1 520 ? -21.900 15.274 50.461 1.00 88.94 520 HIS A C 1
ATOM 4238 O O . HIS A 1 520 ? -22.471 14.229 50.784 1.00 88.94 520 HIS A O 1
ATOM 4244 N N . ASN A 1 521 ? -20.683 15.575 50.923 1.00 91.81 521 ASN A N 1
ATOM 4245 C CA . ASN A 1 521 ? -19.924 14.718 51.825 1.00 91.81 521 ASN A CA 1
ATOM 4246 C C . ASN A 1 521 ? -20.673 14.464 53.148 1.00 91.81 521 ASN A C 1
ATOM 4248 O O . ASN A 1 521 ? -21.184 15.389 53.777 1.00 91.81 521 ASN A O 1
ATOM 4252 N N . GLY A 1 522 ? -20.731 13.203 53.575 1.00 90.69 522 GLY A N 1
ATOM 4253 C CA . GLY A 1 522 ? -21.404 12.761 54.799 1.00 90.69 522 GLY A CA 1
ATOM 4254 C C . GLY A 1 522 ? -22.918 12.566 54.678 1.00 90.69 522 GLY A C 1
ATOM 4255 O O . GLY A 1 522 ? -23.544 12.118 55.638 1.00 90.69 522 GLY A O 1
ATOM 4256 N N . THR A 1 523 ? -23.522 12.875 53.528 1.00 90.94 523 THR A N 1
ATOM 4257 C CA . THR A 1 523 ? -24.971 12.717 53.327 1.00 90.94 523 THR A CA 1
ATOM 4258 C C . THR A 1 523 ? -25.355 11.291 52.936 1.00 90.94 523 THR A C 1
ATOM 4260 O O . THR A 1 523 ? -24.529 10.525 52.435 1.00 90.94 523 THR A O 1
ATOM 4263 N N . GLN A 1 524 ? -26.612 10.922 53.201 1.00 93.25 524 GLN A N 1
ATOM 4264 C CA . GLN A 1 524 ? -27.185 9.614 52.869 1.00 93.25 524 GLN A CA 1
ATOM 4265 C C . GLN A 1 524 ? -27.792 9.628 51.465 1.00 93.25 524 GLN A C 1
ATOM 4267 O O . GLN A 1 524 ? -28.297 10.656 51.009 1.00 93.25 524 GLN A O 1
ATOM 4272 N N . PHE A 1 525 ? -27.755 8.487 50.777 1.00 94.88 525 PHE A N 1
ATOM 4273 C CA . PHE A 1 525 ? -28.398 8.357 49.472 1.00 94.88 525 PHE A CA 1
ATOM 4274 C C . PHE A 1 525 ? -29.918 8.376 49.643 1.00 94.88 525 PHE A C 1
ATOM 4276 O O . PHE A 1 525 ? -30.426 7.770 50.586 1.00 94.88 525 PHE A O 1
ATOM 4283 N N . SER A 1 526 ? -30.646 9.036 48.746 1.00 92.75 526 SER A N 1
ATOM 4284 C CA . SER A 1 526 ? -32.113 9.103 48.780 1.00 92.75 526 SER A CA 1
ATOM 4285 C C . SER A 1 526 ? -32.710 8.901 47.390 1.00 92.75 526 SER A C 1
ATOM 4287 O O . SER A 1 526 ? -32.120 9.311 46.391 1.00 92.75 526 SER A O 1
ATOM 4289 N N . THR A 1 527 ? -33.885 8.278 47.337 1.00 94.25 527 THR A N 1
ATOM 4290 C CA . THR A 1 527 ? -34.708 8.070 46.133 1.00 94.25 527 THR A CA 1
ATOM 4291 C C . THR A 1 527 ? -36.132 8.568 46.383 1.00 94.25 527 THR A C 1
ATOM 4293 O O . THR A 1 527 ? -36.487 8.979 47.492 1.00 94.25 527 THR A O 1
ATOM 4296 N N . PHE A 1 528 ? -36.980 8.567 45.354 1.00 91.62 528 PHE A N 1
ATOM 4297 C CA . PHE A 1 528 ? -38.344 9.089 45.483 1.00 91.62 528 PHE A CA 1
ATOM 4298 C C . PHE A 1 528 ? -39.215 8.289 46.465 1.00 91.62 528 PHE A C 1
ATOM 4300 O O . PHE A 1 528 ? -40.100 8.842 47.112 1.00 91.62 528 PHE A O 1
ATOM 4307 N N . ASP A 1 529 ? -38.943 6.992 46.582 1.00 92.31 529 ASP A N 1
ATOM 4308 C CA . ASP A 1 529 ? -39.611 6.022 47.449 1.00 92.31 529 ASP A CA 1
ATOM 4309 C C . ASP A 1 529 ? -38.887 5.811 48.789 1.00 92.31 529 ASP A C 1
ATOM 4311 O O . ASP A 1 529 ? -39.427 5.147 49.675 1.00 92.31 529 ASP A O 1
ATOM 4315 N N . ARG A 1 530 ? -37.689 6.386 48.973 1.00 91.12 530 ARG A N 1
ATOM 4316 C CA . ARG A 1 530 ? -36.941 6.347 50.236 1.00 91.12 530 ARG A CA 1
ATOM 4317 C C . ARG A 1 530 ? -36.166 7.641 50.474 1.00 91.12 530 ARG A C 1
ATOM 4319 O O . ARG A 1 530 ? -35.025 7.801 50.041 1.00 91.12 530 ARG A O 1
ATOM 4326 N N . ASP A 1 531 ? -36.811 8.537 51.211 1.00 89.06 531 ASP A N 1
ATOM 4327 C CA . ASP A 1 531 ? -36.255 9.818 51.640 1.00 89.06 531 ASP A CA 1
ATOM 4328 C C . ASP A 1 531 ? -35.402 9.635 52.906 1.00 89.06 531 ASP A C 1
ATOM 4330 O O . ASP A 1 531 ? -35.931 9.345 53.981 1.00 89.06 531 ASP A O 1
ATOM 4334 N N . ASN A 1 532 ? -34.082 9.770 52.774 1.00 88.50 532 ASN A N 1
ATOM 4335 C CA . ASN A 1 532 ? -33.142 9.739 53.897 1.00 88.50 532 ASN A CA 1
ATOM 4336 C C . ASN A 1 532 ? -32.569 11.143 54.178 1.00 88.50 532 ASN A C 1
ATOM 4338 O O . ASN A 1 532 ? -31.501 11.284 54.779 1.00 88.50 532 ASN A O 1
ATOM 4342 N N . GLU A 1 533 ? -33.248 12.197 53.722 1.00 77.94 533 GLU A N 1
ATOM 4343 C CA . GLU A 1 533 ? -32.797 13.575 53.857 1.00 77.94 533 GLU A CA 1
ATOM 4344 C C . GLU A 1 533 ? -33.140 14.128 55.251 1.00 77.94 533 GLU A C 1
ATOM 4346 O O . GLU A 1 533 ? -34.207 13.900 55.816 1.00 77.94 533 GLU A O 1
ATOM 4351 N N . ILE A 1 534 ? -32.241 14.939 55.817 1.00 66.25 534 ILE A N 1
ATOM 4352 C CA . ILE A 1 534 ? -32.441 15.595 57.129 1.00 66.25 534 ILE A CA 1
ATOM 4353 C C . ILE A 1 534 ? -33.291 16.888 56.974 1.00 66.25 534 ILE A C 1
ATOM 4355 O O . ILE A 1 534 ? -33.441 17.697 57.893 1.00 66.25 534 ILE A O 1
ATOM 4359 N N . ILE A 1 535 ? -33.853 17.131 55.784 1.00 64.12 535 ILE A N 1
ATOM 4360 C CA . ILE A 1 535 ? -34.563 18.361 55.430 1.00 64.12 535 ILE A CA 1
ATOM 4361 C C . ILE A 1 535 ? -36.066 18.195 55.686 1.00 64.12 535 ILE A C 1
ATOM 4363 O O . ILE A 1 535 ? -36.784 17.513 54.963 1.00 64.12 535 ILE A O 1
ATOM 4367 N N . TYR A 1 536 ? -36.586 18.908 56.685 1.00 55.16 536 TYR A N 1
ATOM 4368 C CA . TYR A 1 536 ? -38.024 18.948 56.942 1.00 55.16 536 TYR A CA 1
ATOM 4369 C C . TYR A 1 536 ? -38.767 19.615 55.767 1.00 55.16 536 TYR A C 1
ATOM 4371 O O . TYR A 1 536 ? -38.657 20.831 55.593 1.00 55.16 536 TYR A O 1
ATOM 4379 N N . LYS A 1 537 ? -39.579 18.821 55.044 1.00 65.50 537 LYS A N 1
ATOM 4380 C CA . LYS A 1 537 ? -40.705 19.187 54.141 1.00 65.50 537 LYS A CA 1
ATOM 4381 C C . LYS A 1 537 ? -40.541 18.977 52.623 1.00 65.50 537 LYS A C 1
ATOM 4383 O O . LYS A 1 537 ? -41.483 19.317 51.906 1.00 65.50 537 LYS A O 1
ATOM 4388 N N . ARG A 1 538 ? -39.444 18.422 52.094 1.00 72.81 538 ARG A N 1
ATOM 4389 C CA . ARG A 1 538 ? -39.333 18.167 50.641 1.00 72.81 538 ARG A CA 1
ATOM 4390 C C . ARG A 1 538 ? -38.352 17.038 50.334 1.00 72.81 538 ARG A C 1
ATOM 4392 O O . ARG A 1 538 ? -37.185 17.205 50.640 1.00 72.81 538 ARG A O 1
ATOM 4399 N N . ASN A 1 539 ? -38.828 15.987 49.664 1.00 84.69 539 ASN A N 1
ATOM 4400 C CA . ASN A 1 539 ? -37.981 14.946 49.080 1.00 84.69 539 ASN A CA 1
ATOM 4401 C C . ASN A 1 539 ? -37.306 15.514 47.815 1.00 84.69 539 ASN A C 1
ATOM 4403 O O . ASN A 1 539 ? -37.976 15.868 46.828 1.00 84.69 539 ASN A O 1
ATOM 4407 N N . CYS A 1 540 ? -35.985 15.666 47.850 1.00 87.00 540 CYS A N 1
ATOM 4408 C CA . CYS A 1 540 ? -35.213 16.193 46.736 1.00 87.00 540 CYS A CA 1
ATOM 4409 C C . CYS A 1 540 ? -35.165 15.231 45.553 1.00 87.00 540 CYS A C 1
ATOM 4411 O O . CYS A 1 540 ? -35.235 15.698 44.415 1.00 87.00 540 CYS A O 1
ATOM 4413 N N . ALA A 1 541 ? -35.158 13.921 45.788 1.00 89.31 541 ALA A N 1
ATOM 4414 C CA . ALA A 1 541 ? -35.225 12.930 44.716 1.00 89.31 541 ALA A CA 1
ATOM 4415 C C . ALA A 1 541 ? -36.504 13.062 43.869 1.00 89.31 541 ALA A C 1
ATOM 4417 O O . ALA A 1 541 ? -36.439 13.022 42.642 1.00 89.31 541 ALA A O 1
ATOM 4418 N N . MET A 1 542 ? -37.655 13.318 44.504 1.00 88.25 542 MET A N 1
ATOM 4419 C CA . MET A 1 542 ? -38.923 13.641 43.825 1.00 88.25 542 MET A CA 1
ATOM 4420 C C . MET A 1 542 ? -38.856 14.956 43.041 1.00 88.25 542 MET A C 1
ATOM 4422 O O . MET A 1 542 ? -39.492 15.110 42.006 1.00 88.25 542 MET A O 1
ATOM 4426 N N . THR A 1 543 ? -38.107 15.935 43.545 1.00 85.56 543 THR A N 1
ATOM 4427 C CA . THR A 1 543 ? -37.995 17.251 42.905 1.00 85.56 543 THR A CA 1
ATOM 4428 C C . THR A 1 543 ? -37.117 17.202 41.660 1.00 85.56 543 THR A C 1
ATOM 4430 O O . THR A 1 543 ? -37.472 17.768 40.628 1.00 85.56 543 THR A O 1
ATOM 4433 N N . TRP A 1 544 ? -35.968 16.539 41.760 1.00 85.88 544 TRP A N 1
ATOM 4434 C CA . TRP A 1 544 ? -34.951 16.513 40.710 1.00 85.88 544 TRP A CA 1
ATOM 4435 C C . TRP A 1 544 ? -35.011 15.274 39.824 1.00 85.88 544 TRP A C 1
ATOM 4437 O O . TRP A 1 544 ? -34.192 15.142 38.917 1.00 85.88 544 TRP A O 1
ATOM 4447 N N . HIS A 1 545 ? -36.006 14.417 40.059 1.00 89.81 545 HIS A N 1
ATOM 4448 C CA . HIS A 1 545 ? -36.288 13.220 39.280 1.00 89.81 545 HIS A CA 1
ATOM 4449 C C . HIS A 1 545 ? -35.071 12.284 39.171 1.00 89.81 545 HIS A C 1
ATOM 4451 O O . HIS A 1 545 ? -34.769 11.754 38.107 1.00 89.81 545 HIS A O 1
ATOM 4457 N N . SER A 1 546 ? -34.354 12.081 40.280 1.00 92.94 546 SER A N 1
ATOM 4458 C CA . SER A 1 546 ? -33.248 11.119 40.354 1.00 92.94 546 SER A CA 1
ATOM 4459 C C . SER A 1 546 ? -32.896 10.743 41.791 1.00 92.94 546 SER A C 1
ATOM 4461 O O . SER A 1 546 ? -33.127 11.516 42.724 1.00 92.94 546 SER A O 1
ATOM 4463 N N . GLY A 1 547 ? -32.303 9.565 41.981 1.00 93.75 547 GLY A N 1
ATOM 4464 C CA . GLY A 1 547 ? -31.680 9.201 43.252 1.00 93.75 547 GLY A CA 1
ATOM 4465 C C . GLY A 1 547 ? -30.305 9.853 43.403 1.00 93.75 547 GLY A C 1
ATOM 4466 O O . GLY A 1 547 ? -29.510 9.833 42.462 1.00 93.75 547 GLY A O 1
ATOM 4467 N N . TRP A 1 548 ? -30.008 10.434 44.568 1.00 93.88 548 TRP A N 1
ATOM 4468 C CA . TRP A 1 548 ? -28.717 11.082 44.824 1.00 93.88 548 TRP A CA 1
ATOM 4469 C C . TRP A 1 548 ? -28.417 11.249 46.321 1.00 93.88 548 TRP A C 1
ATOM 4471 O O . TRP A 1 548 ? -29.282 11.085 47.183 1.00 93.88 548 TRP A O 1
ATOM 4481 N N . TRP A 1 549 ? -27.174 11.617 46.628 1.00 92.81 549 TRP A N 1
ATOM 4482 C CA . TRP A 1 549 ? -26.737 12.084 47.945 1.00 92.81 549 TRP A CA 1
ATOM 4483 C C . TRP A 1 549 ? -27.124 13.547 48.134 1.00 92.81 549 TRP A C 1
ATOM 4485 O O . TRP A 1 549 ? -26.316 14.435 47.892 1.00 92.81 549 TRP A O 1
ATOM 4495 N N . TYR A 1 550 ? -28.373 13.847 48.478 1.00 88.62 550 TYR A N 1
ATOM 4496 C CA . TYR A 1 550 ? -28.829 15.236 48.587 1.00 88.62 550 TYR A CA 1
ATOM 4497 C C . TYR A 1 550 ? -28.324 15.913 49.871 1.00 88.62 550 TYR A C 1
ATOM 4499 O O . TYR A 1 550 ? -28.380 15.346 50.960 1.00 88.62 550 TYR A O 1
ATOM 4507 N N . SER A 1 551 ? -27.834 17.152 49.740 1.00 78.94 551 SER A N 1
ATOM 4508 C CA . SER A 1 551 ? -27.252 17.922 50.846 1.00 78.94 551 SER A CA 1
ATOM 4509 C C . SER A 1 551 ? -27.906 19.275 51.050 1.00 78.94 551 SER A C 1
ATOM 4511 O O . SER A 1 551 ? -28.392 19.898 50.108 1.00 78.94 551 SER A O 1
ATOM 4513 N N . ARG A 1 552 ? -27.860 19.751 52.297 1.00 70.69 552 ARG A N 1
ATOM 4514 C CA . ARG A 1 552 ? -28.403 21.034 52.731 1.00 70.69 552 ARG A CA 1
ATOM 4515 C C . ARG A 1 552 ? -27.333 22.123 52.639 1.00 70.69 552 ARG A C 1
ATOM 4517 O O . ARG A 1 552 ? -26.253 21.970 53.195 1.00 70.69 552 ARG A O 1
ATOM 4524 N N . TYR A 1 553 ? -27.658 23.258 52.016 1.00 60.25 553 TYR A N 1
ATOM 4525 C CA . TYR A 1 553 ? -26.722 24.386 51.913 1.00 60.25 553 TYR A CA 1
ATOM 4526 C C . TYR A 1 553 ? -26.497 25.114 53.251 1.00 60.25 553 TYR A C 1
ATOM 4528 O O . TYR A 1 553 ? -25.367 25.445 53.599 1.00 60.25 553 TYR A O 1
ATOM 4536 N N . ASN A 1 554 ? -27.567 25.362 54.019 1.00 60.06 554 ASN A N 1
ATOM 4537 C CA . ASN A 1 554 ? -27.515 25.937 55.368 1.00 60.06 554 ASN A CA 1
ATOM 4538 C C . ASN A 1 554 ? -28.807 25.631 56.166 1.00 60.06 554 ASN A C 1
ATOM 4540 O O . ASN A 1 554 ? -29.773 25.079 55.639 1.00 60.06 554 ASN A O 1
ATOM 4544 N N . ASN A 1 555 ? -28.848 26.002 57.452 1.00 55.41 555 ASN A N 1
ATOM 4545 C CA . ASN A 1 555 ? -29.994 25.726 58.333 1.00 55.41 555 ASN A CA 1
ATOM 4546 C C . ASN A 1 555 ? -31.287 26.489 57.987 1.00 55.41 555 ASN A C 1
ATOM 4548 O O . ASN A 1 555 ? -32.339 26.154 58.534 1.00 55.41 555 ASN A O 1
ATOM 4552 N N . THR A 1 556 ? -31.236 27.482 57.096 1.00 54.72 556 THR A N 1
ATOM 4553 C CA . THR A 1 556 ? -32.354 28.396 56.808 1.00 54.72 556 THR A CA 1
ATOM 4554 C C . THR A 1 556 ? -32.957 28.222 55.412 1.00 54.72 556 THR A C 1
ATOM 4556 O O . THR A 1 556 ? -34.125 28.556 55.232 1.00 54.72 556 THR A O 1
ATOM 4559 N N . THR A 1 557 ? -32.236 27.623 54.458 1.00 57.09 557 THR A N 1
ATOM 4560 C CA . THR A 1 557 ? -32.697 27.405 53.079 1.00 57.09 557 THR A CA 1
ATOM 4561 C C . THR A 1 557 ? -32.543 25.930 52.685 1.00 57.09 557 THR A C 1
ATOM 4563 O O . THR A 1 557 ? -31.439 25.476 52.375 1.00 57.09 557 THR A O 1
ATOM 4566 N N . PRO A 1 558 ? -33.640 25.151 52.682 1.00 57.09 558 PRO A N 1
ATOM 4567 C CA . PRO A 1 558 ? -33.686 23.828 52.065 1.00 57.09 558 PRO A CA 1
ATOM 4568 C C . PRO A 1 558 ? -33.325 23.911 50.574 1.00 57.09 558 PRO A C 1
ATOM 4570 O O . PRO A 1 558 ? -34.124 24.379 49.766 1.00 57.09 558 PRO A O 1
ATOM 4573 N N . MET A 1 559 ? -32.126 23.473 50.202 1.00 66.56 559 MET A N 1
ATOM 4574 C CA . MET A 1 559 ? -31.733 23.242 48.809 1.00 66.56 559 MET A CA 1
ATOM 4575 C C . MET A 1 559 ? -31.312 21.785 48.667 1.00 66.56 559 MET A C 1
ATOM 4577 O O . MET A 1 559 ? -30.857 21.190 49.636 1.00 66.56 559 MET A O 1
ATOM 4581 N N . CYS A 1 560 ? -31.457 21.235 47.467 1.00 75.81 560 CYS A N 1
ATOM 4582 C CA . CYS A 1 560 ? -31.142 19.845 47.142 1.00 75.81 560 CYS A CA 1
ATOM 4583 C C . CYS A 1 560 ? -29.704 19.681 46.611 1.00 75.81 560 CYS A C 1
ATOM 4585 O O . CYS A 1 560 ? -29.464 18.938 45.665 1.00 75.81 560 CYS A O 1
ATOM 4587 N N . GLY A 1 561 ? -28.746 20.395 47.206 1.00 71.62 561 GLY A N 1
ATOM 4588 C CA . GLY A 1 561 ? -27.336 20.403 46.797 1.00 71.62 561 GLY A CA 1
ATOM 4589 C C . GLY A 1 561 ? -27.008 21.188 45.515 1.00 71.62 561 GLY A C 1
ATOM 4590 O O . GLY A 1 561 ? -27.875 21.844 44.936 1.00 71.62 561 GLY A O 1
ATOM 4591 N N . TYR A 1 562 ? -25.730 21.144 45.109 1.00 78.00 562 TYR A N 1
ATOM 4592 C CA . TYR A 1 562 ? -25.166 21.881 43.959 1.00 78.00 562 TYR A CA 1
ATOM 4593 C C . TYR A 1 562 ? -24.857 21.003 42.744 1.00 78.00 562 TYR A C 1
ATOM 4595 O O . TYR A 1 562 ? -24.671 21.527 41.648 1.00 78.00 562 TYR A O 1
ATOM 4603 N N . ALA A 1 563 ? -24.810 19.683 42.921 1.00 86.56 563 ALA A N 1
ATOM 4604 C CA . ALA A 1 563 ? -24.544 18.731 41.855 1.00 86.56 563 ALA A CA 1
ATOM 4605 C C . ALA A 1 563 ? -25.619 17.643 41.823 1.00 86.56 563 ALA A C 1
ATOM 4607 O O . ALA A 1 563 ? -25.912 17.030 42.848 1.00 86.56 563 ALA A O 1
ATOM 4608 N N . ASN A 1 564 ? -26.156 17.372 40.632 1.00 87.31 564 ASN A N 1
ATOM 4609 C CA . ASN A 1 564 ? -26.977 16.193 40.360 1.00 87.31 564 ASN A CA 1
ATOM 4610 C C . ASN A 1 564 ? -26.680 15.637 38.953 1.00 87.31 564 ASN A C 1
ATOM 4612 O O . ASN A 1 564 ? -27.441 15.878 38.014 1.00 87.31 564 ASN A O 1
ATOM 4616 N N . PRO A 1 565 ? -25.579 14.883 38.787 1.00 90.81 565 PRO A N 1
ATOM 4617 C CA . PRO A 1 565 ? -25.235 14.236 37.519 1.00 90.81 565 PRO A CA 1
ATOM 4618 C C . PRO A 1 565 ? -26.279 13.211 37.045 1.00 90.81 565 PRO A C 1
ATOM 4620 O O . PRO A 1 565 ? -26.274 12.813 35.883 1.00 90.81 565 PRO A O 1
ATOM 4623 N N . PHE A 1 566 ? -27.163 12.756 37.939 1.00 92.44 566 PHE A N 1
ATOM 4624 C CA . PHE A 1 566 ? -28.199 11.765 37.644 1.00 92.44 566 PHE A CA 1
ATOM 4625 C C . PHE A 1 566 ? -29.548 12.389 37.288 1.00 92.44 566 PHE A C 1
ATOM 4627 O O . PHE A 1 566 ? -30.483 11.648 37.013 1.00 92.44 566 PHE A O 1
ATOM 4634 N N . GLY A 1 567 ? -29.657 13.721 37.267 1.00 88.06 567 GLY A N 1
ATOM 4635 C CA . GLY A 1 567 ? -30.896 14.418 36.928 1.00 88.06 567 GLY A CA 1
ATOM 4636 C C . GLY A 1 567 ? -31.390 14.151 35.500 1.00 88.06 567 GLY A C 1
ATOM 4637 O O . GLY A 1 567 ? -30.783 13.408 34.722 1.00 88.06 567 GLY A O 1
ATOM 4638 N N . LEU A 1 568 ? -32.511 14.780 35.146 1.00 86.75 568 LEU A N 1
ATOM 4639 C CA . LEU A 1 568 ? -33.103 14.672 33.811 1.00 86.75 568 LEU A CA 1
ATOM 4640 C C . LEU A 1 568 ? -32.091 15.045 32.719 1.00 86.75 568 LEU A C 1
ATOM 4642 O O . LEU A 1 568 ? -31.442 16.089 32.779 1.00 86.75 568 LEU A O 1
ATOM 4646 N N . TYR A 1 569 ? -31.980 14.188 31.704 1.00 86.12 569 TYR A N 1
ATOM 4647 C CA . TYR A 1 569 ? -31.132 14.450 30.549 1.00 86.12 569 TYR A CA 1
ATOM 4648 C C . TYR A 1 569 ? -31.864 15.399 29.596 1.00 86.12 569 TYR A C 1
ATOM 4650 O O . TYR A 1 569 ? -32.863 15.025 28.981 1.00 86.12 569 TYR A O 1
ATOM 4658 N N . VAL A 1 570 ? -31.386 16.641 29.487 1.00 84.25 570 VAL A N 1
ATOM 4659 C CA . VAL A 1 570 ? -32.020 17.671 28.654 1.00 84.25 570 VAL A CA 1
ATOM 4660 C C . VAL A 1 570 ? -31.201 17.915 27.391 1.00 84.25 570 VAL A C 1
ATOM 4662 O O . VAL A 1 570 ? -30.082 18.437 27.436 1.00 84.25 570 VAL A O 1
ATOM 4665 N N . ASN A 1 571 ? -31.789 17.567 26.245 1.00 79.00 571 ASN A N 1
ATOM 4666 C CA . ASN A 1 571 ? -31.180 17.786 24.936 1.00 79.00 571 ASN A CA 1
ATOM 4667 C C . ASN A 1 571 ? -30.889 19.275 24.699 1.00 79.00 571 ASN A C 1
ATOM 4669 O O . ASN A 1 571 ? -31.767 20.129 24.829 1.00 79.00 571 ASN A O 1
ATOM 4673 N N . GLY A 1 572 ? -29.644 19.584 24.330 1.00 77.00 572 GLY A N 1
ATOM 4674 C CA . GLY A 1 572 ? -29.197 20.954 24.062 1.00 77.00 572 GLY A CA 1
ATOM 4675 C C . GLY A 1 572 ? -28.814 21.772 25.301 1.00 77.00 572 GLY A C 1
ATOM 4676 O O . GLY A 1 572 ? -28.527 22.961 25.160 1.00 77.00 572 GLY A O 1
ATOM 4677 N N . GLY A 1 573 ? -28.787 21.168 26.496 1.00 71.19 573 GLY A N 1
ATOM 4678 C CA . GLY A 1 573 ? -28.130 21.737 27.681 1.00 71.19 573 GLY A CA 1
ATOM 4679 C C . GLY A 1 573 ? -28.813 22.947 28.316 1.00 71.19 573 GLY A C 1
ATOM 4680 O O . GLY A 1 573 ? -28.177 23.665 29.084 1.00 71.19 573 GLY A O 1
ATOM 4681 N N . LYS A 1 574 ? -30.082 23.203 27.989 1.00 70.25 574 LYS A N 1
ATOM 4682 C CA . LYS A 1 574 ? -30.875 24.285 28.585 1.00 70.25 574 LYS A CA 1
ATOM 4683 C C . LYS A 1 574 ? -31.814 23.699 29.635 1.00 70.25 574 LYS A C 1
ATOM 4685 O O . LYS A 1 574 ? -32.854 23.164 29.265 1.00 70.25 574 LYS A O 1
ATOM 4690 N N . CYS A 1 575 ? -31.409 23.780 30.902 1.00 63.50 575 CYS A N 1
ATOM 4691 C CA . CYS A 1 575 ? -32.221 23.394 32.059 1.00 63.50 575 CYS A CA 1
ATOM 4692 C C . CYS A 1 575 ? -33.110 24.539 32.544 1.00 63.50 575 CYS A C 1
ATOM 4694 O O . CYS A 1 575 ? -32.638 25.702 32.515 1.00 63.50 575 CYS A O 1
#

InterPro domains:
  IPR002181 Fibrinogen, alpha/beta/gamma chain, C-terminal globular domain [PF00147] (157-356)
  IPR002181 Fibrinogen, alpha/beta/gamma chain, C-terminal globular domain [PF00147] (402-572)
  IPR002181 Fibrinogen, alpha/beta/gamma chain, C-terminal globular domain [PS51406] (136-358)
  IPR002181 Fibrinogen, alpha/beta/gamma chain, C-terminal globular domain [PS51406] (386-575)
  IPR002181 Fibrinogen, alpha/beta/gamma chain, C-terminal globular domain [SM00186] (137-357)
  IPR002181 Fibrinogen, alpha/beta/gamma chain, C-terminal globular domain [SM00186] (390-574)
  IPR002181 Fibrinogen, alpha/beta/gamma chain, C-terminal globular domain [cd00087] (144-357)
  IPR002181 Fibrinogen, alpha/beta/gamma chain, C-terminal globular domain [cd00087] (391-573)
  IPR014716 Fibrinogen, alpha/beta/gamma chain, C-terminal globular, subdomain 1 [G3DSA:3.90.215.10] (135-360)
  IPR014716 Fibrinogen, alpha/beta/gamma chain, C-terminal globular, subdomain 1 [G3DSA:3.90.215.10] (383-575)
  IPR036056 Fibrinogen-like, C-terminal [SSF56496] (138-358)
  IPR036056 Fibrinogen-like, C-terminal [SSF56496] (390-573)
  IPR050373 Fibrinogen C-terminal domain-containing protein [PTHR19143] (119-356)

Organism: Owenia fusiformis (NCBI:txid6347)